Protein AF-A0A1E9BYC5-F1 (afdb_monomer_lite)

Structure (mmCIF, N/CA/C/O backbone):
data_AF-A0A1E9BYC5-F1
#
_entry.id   AF-A0A1E9BYC5-F1
#
loop_
_atom_site.group_PDB
_atom_site.id
_atom_site.type_symbol
_atom_site.label_atom_id
_atom_site.label_alt_id
_atom_site.label_comp_id
_atom_site.label_asym_id
_atom_site.label_entity_id
_atom_site.label_seq_id
_atom_site.pdbx_PDB_ins_code
_atom_site.Cartn_x
_atom_site.Cartn_y
_atom_site.Cartn_z
_atom_site.occupancy
_atom_site.B_iso_or_equiv
_atom_site.auth_seq_id
_atom_site.auth_comp_id
_atom_site.auth_asym_id
_atom_site.auth_atom_id
_atom_site.pdbx_PDB_model_num
ATOM 1 N N . MET A 1 1 ? 15.659 39.585 102.327 1.00 34.88 1 MET A N 1
ATOM 2 C CA . MET A 1 1 ? 14.329 39.398 101.717 1.00 34.88 1 MET A CA 1
ATOM 3 C C . MET A 1 1 ? 14.555 39.343 100.213 1.00 34.88 1 MET A C 1
ATOM 5 O O . MET A 1 1 ? 14.789 40.377 99.608 1.00 34.88 1 MET A O 1
ATOM 9 N N . VAL A 1 2 ? 14.697 38.136 99.661 1.00 30.38 2 VAL A N 1
ATOM 10 C CA . VAL A 1 2 ? 15.064 37.913 98.253 1.00 30.38 2 VAL A CA 1
ATOM 11 C C . VAL A 1 2 ? 13.814 37.442 97.523 1.00 30.38 2 VAL A C 1
ATOM 13 O O . VAL A 1 2 ? 13.147 36.510 97.964 1.00 30.38 2 VAL A O 1
ATOM 16 N N . ILE A 1 3 ? 13.483 38.172 96.465 1.00 32.22 3 ILE A N 1
ATOM 17 C CA . ILE A 1 3 ? 12.322 38.002 95.595 1.00 32.22 3 ILE A CA 1
ATOM 18 C C . ILE A 1 3 ? 12.562 36.776 94.706 1.00 32.22 3 ILE A C 1
ATOM 20 O O . ILE A 1 3 ? 13.565 36.722 94.000 1.00 32.22 3 ILE A O 1
ATOM 24 N N . ALA A 1 4 ? 11.647 35.805 94.742 1.00 33.34 4 ALA A N 1
ATOM 25 C CA . ALA A 1 4 ? 11.609 34.678 93.816 1.00 33.34 4 ALA A CA 1
ATOM 26 C C . ALA A 1 4 ? 10.557 34.956 92.733 1.00 33.34 4 ALA A C 1
ATOM 28 O O . ALA A 1 4 ? 9.357 34.980 93.004 1.00 33.34 4 ALA A O 1
ATOM 29 N N . THR A 1 5 ? 11.019 35.197 91.511 1.00 37.62 5 THR A N 1
ATOM 30 C CA . THR A 1 5 ? 10.214 35.288 90.291 1.00 37.62 5 THR A CA 1
ATOM 31 C C . THR A 1 5 ? 10.025 33.885 89.710 1.00 37.62 5 THR A C 1
ATOM 33 O O . THR A 1 5 ? 10.986 33.248 89.289 1.00 37.62 5 THR A O 1
ATOM 36 N N . LEU A 1 6 ? 8.780 33.399 89.702 1.00 32.94 6 LEU A N 1
ATOM 37 C CA . LEU A 1 6 ? 8.380 32.120 89.113 1.00 32.94 6 LEU A CA 1
ATOM 38 C C . LEU A 1 6 ? 7.919 32.362 87.666 1.00 32.94 6 LEU A C 1
ATOM 40 O O . LEU A 1 6 ? 6.875 32.966 87.434 1.00 32.94 6 LEU A O 1
ATOM 44 N N . THR A 1 7 ? 8.719 31.930 86.696 1.00 38.38 7 THR A N 1
ATOM 45 C CA . THR A 1 7 ? 8.402 31.953 85.263 1.00 38.38 7 THR A CA 1
ATOM 46 C C . THR A 1 7 ? 7.477 30.788 84.903 1.00 38.38 7 THR A C 1
ATOM 48 O O . THR A 1 7 ? 7.834 29.623 85.058 1.00 38.38 7 THR A O 1
ATOM 51 N N . THR A 1 8 ? 6.282 31.092 84.395 1.00 38.34 8 THR A N 1
ATOM 52 C CA . THR A 1 8 ? 5.368 30.117 83.788 1.00 38.34 8 THR A CA 1
ATOM 53 C C . THR A 1 8 ? 5.767 29.862 82.333 1.00 38.34 8 THR A C 1
ATOM 55 O O . THR A 1 8 ? 5.838 30.780 81.520 1.00 38.34 8 THR A O 1
ATOM 58 N N . THR A 1 9 ? 6.037 28.602 81.994 1.00 37.19 9 THR A N 1
ATOM 59 C CA . THR A 1 9 ? 6.221 28.132 80.615 1.00 37.19 9 THR A CA 1
ATOM 60 C C . THR A 1 9 ? 4.909 27.531 80.114 1.00 37.19 9 THR A C 1
ATOM 62 O O . THR A 1 9 ? 4.338 26.645 80.747 1.00 37.19 9 THR A O 1
ATOM 65 N N . PHE A 1 10 ? 4.410 28.028 78.980 1.00 34.50 10 PHE A N 1
ATOM 66 C CA . PHE A 1 10 ? 3.302 27.412 78.253 1.00 34.50 10 PHE A CA 1
ATOM 67 C C . PHE A 1 10 ? 3.833 26.200 77.477 1.00 34.50 10 PHE A C 1
ATOM 69 O O . PHE A 1 10 ? 4.664 26.353 76.583 1.00 34.50 10 PHE A O 1
ATOM 76 N N . TYR A 1 11 ? 3.356 25.000 77.814 1.00 39.41 11 TYR A N 1
ATOM 77 C CA . TYR A 1 11 ? 3.537 23.807 76.989 1.00 39.41 11 TYR A CA 1
ATOM 78 C C . TYR A 1 11 ? 2.565 23.873 75.806 1.00 39.41 11 TYR A C 1
ATOM 80 O O . TYR A 1 11 ? 1.349 23.824 75.984 1.00 39.41 11 TYR A O 1
ATOM 88 N N . SER A 1 12 ? 3.113 24.005 74.598 1.00 38.03 12 SER A N 1
ATOM 89 C CA . SER A 1 12 ? 2.374 23.849 73.346 1.00 38.03 12 SER A CA 1
ATOM 90 C C . SER A 1 12 ? 2.013 22.372 73.161 1.00 38.03 12 SER A C 1
ATOM 92 O O . SER A 1 12 ? 2.903 21.524 73.076 1.00 38.03 12 SER A O 1
ATOM 94 N N . CYS A 1 13 ? 0.718 22.050 73.123 1.00 41.94 13 CYS A N 1
ATOM 95 C CA . CYS A 1 13 ? 0.251 20.747 72.657 1.00 41.94 13 CYS A CA 1
ATOM 96 C C . CYS A 1 13 ? 0.434 20.689 71.135 1.00 41.94 13 CYS A C 1
ATOM 98 O O . CYS A 1 13 ? -0.236 21.428 70.414 1.00 41.94 13 CYS A O 1
ATOM 100 N N . LYS A 1 14 ? 1.306 19.797 70.641 1.00 38.91 14 LYS A N 1
ATOM 101 C CA . LYS A 1 14 ? 1.205 19.295 69.263 1.00 38.91 14 LYS A CA 1
ATOM 102 C C . LYS A 1 14 ? -0.174 18.654 69.138 1.00 38.91 14 LYS A C 1
ATOM 104 O O . LYS A 1 14 ? -0.459 17.677 69.825 1.00 38.91 14 LYS A O 1
ATOM 109 N N . THR A 1 15 ? -1.059 19.274 68.373 1.00 47.72 15 THR A N 1
ATOM 110 C CA . THR A 1 15 ? -2.400 18.743 68.145 1.00 47.72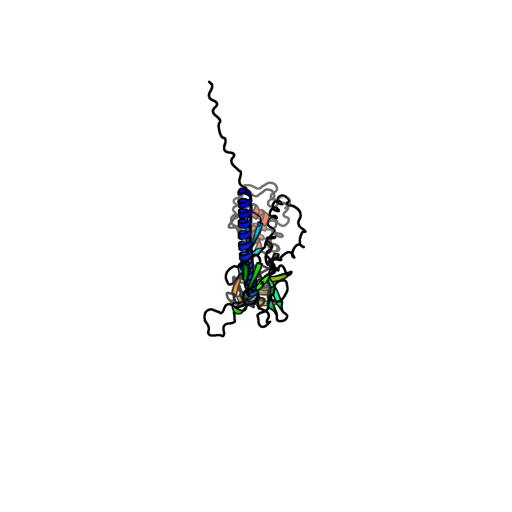 15 THR A CA 1
ATOM 111 C C . THR A 1 15 ? -2.326 17.689 67.044 1.00 47.72 15 THR A C 1
ATOM 113 O O . THR A 1 15 ? -1.533 17.814 66.118 1.00 47.72 15 THR A O 1
ATOM 116 N N . ASN A 1 16 ? -3.148 16.647 67.175 1.00 51.25 16 ASN A N 1
ATOM 117 C CA . ASN A 1 16 ? -3.348 15.514 66.255 1.00 51.25 16 ASN A CA 1
ATOM 118 C C . ASN A 1 16 ? -3.914 15.930 64.871 1.00 51.25 16 ASN A C 1
ATOM 120 O O . ASN A 1 16 ? -4.691 15.204 64.258 1.00 51.25 16 ASN A O 1
ATOM 124 N N . THR A 1 17 ? -3.628 17.148 64.413 1.00 54.97 17 THR A N 1
ATOM 125 C CA . THR A 1 17 ? -4.174 17.718 63.180 1.00 54.97 17 THR A CA 1
ATOM 126 C C . THR A 1 17 ? -3.340 17.377 61.958 1.00 54.97 17 THR A C 1
ATOM 128 O O . THR A 1 17 ? -3.907 17.309 60.876 1.00 54.97 17 THR A O 1
ATOM 131 N N . ASP A 1 18 ? -2.039 17.134 62.115 1.00 58.50 18 ASP A N 1
ATOM 132 C CA . ASP A 1 18 ? -1.138 16.866 60.986 1.00 58.50 18 ASP A CA 1
ATOM 133 C C . ASP A 1 18 ? -1.512 15.537 60.294 1.00 58.50 18 ASP A C 1
ATOM 135 O O . ASP A 1 18 ? -1.737 15.520 59.088 1.00 58.50 18 ASP A O 1
ATOM 139 N N . ASP A 1 19 ? -1.781 14.476 61.066 1.00 62.56 19 ASP A N 1
ATOM 140 C CA . ASP A 1 19 ? -2.234 13.169 60.550 1.00 62.56 19 ASP A CA 1
ATOM 141 C C . ASP A 1 19 ? -3.604 13.234 59.837 1.00 62.56 19 ASP A C 1
ATOM 143 O O . ASP A 1 19 ? -3.895 12.464 58.912 1.00 62.56 19 ASP A O 1
ATOM 147 N N . LEU A 1 20 ? -4.474 14.162 60.264 1.00 61.34 20 LEU A N 1
ATOM 148 C CA . LEU A 1 20 ? -5.765 14.411 59.615 1.00 61.34 20 LEU A CA 1
ATOM 149 C C . LEU A 1 20 ? -5.574 15.124 58.275 1.00 61.34 20 LEU A C 1
ATOM 151 O O . LEU A 1 20 ? -6.241 14.765 57.306 1.00 61.34 20 LEU A O 1
ATOM 155 N N . TRP A 1 21 ? -4.663 16.097 58.205 1.00 67.44 21 TRP A N 1
ATOM 156 C CA . TRP A 1 21 ? -4.319 16.776 56.956 1.00 67.44 21 TRP A CA 1
ATOM 157 C C . TRP A 1 21 ? -3.651 15.826 55.958 1.00 67.44 21 TRP A C 1
ATOM 159 O O . TRP A 1 21 ? -4.030 15.839 54.788 1.00 67.44 21 TRP A O 1
ATOM 169 N N . ASP A 1 22 ? -2.763 14.937 56.407 1.00 63.62 22 ASP A N 1
ATOM 170 C CA . ASP A 1 22 ? -2.136 13.919 55.551 1.00 63.62 22 ASP A CA 1
ATOM 171 C C . ASP A 1 22 ? -3.167 12.929 54.988 1.00 63.62 22 ASP A C 1
ATOM 173 O O . ASP A 1 22 ? -3.176 12.637 53.789 1.00 63.62 22 ASP A O 1
ATOM 177 N N . SER A 1 23 ? -4.110 12.474 55.819 1.00 64.00 23 SER A N 1
ATOM 178 C CA . SER A 1 23 ? -5.217 11.610 55.380 1.00 64.00 23 SER A CA 1
ATOM 179 C C . SER A 1 23 ? -6.147 12.315 54.384 1.00 64.00 23 SER A C 1
ATOM 181 O O . SER A 1 23 ? -6.620 11.698 53.427 1.00 64.00 23 SER A O 1
ATOM 183 N N . ILE A 1 24 ? -6.401 13.612 54.588 1.00 64.44 24 ILE A N 1
ATOM 184 C CA . ILE A 1 24 ? -7.192 14.449 53.675 1.00 64.44 24 ILE A CA 1
ATOM 185 C C . ILE A 1 24 ? -6.465 14.617 52.335 1.00 64.44 24 ILE A C 1
ATOM 187 O O . ILE A 1 24 ? -7.090 14.441 51.290 1.00 64.44 24 ILE A O 1
ATOM 191 N N . HIS A 1 25 ? -5.158 14.887 52.341 1.00 61.72 25 HIS A N 1
ATOM 192 C CA . HIS A 1 25 ? -4.359 15.019 51.120 1.00 61.72 25 HIS A CA 1
ATOM 193 C C . HIS A 1 25 ? -4.268 13.704 50.333 1.00 61.72 25 HIS A C 1
ATOM 195 O O . HIS A 1 25 ? -4.381 13.707 49.106 1.00 61.72 25 HIS A O 1
ATOM 201 N N . GLN A 1 26 ? -4.135 12.565 51.015 1.00 65.31 26 GLN A N 1
ATOM 202 C CA . GLN A 1 26 ? -4.195 11.252 50.365 1.00 65.31 26 GLN A CA 1
ATOM 203 C C . GLN A 1 26 ? -5.578 10.964 49.762 1.00 65.31 26 GLN A C 1
ATOM 205 O O . GLN A 1 26 ? -5.671 10.362 48.689 1.00 65.31 26 GLN A O 1
ATOM 210 N N . LEU A 1 27 ? -6.658 11.385 50.427 1.00 67.62 27 LEU A N 1
ATOM 211 C CA . LEU A 1 27 ? -8.016 11.216 49.911 1.00 67.62 27 LEU A CA 1
ATOM 212 C C . LEU A 1 27 ? -8.258 12.081 48.665 1.00 67.62 27 LEU A C 1
ATOM 214 O O . LEU A 1 27 ? -8.803 11.573 47.688 1.00 67.62 27 LEU A O 1
ATOM 218 N N . ASP A 1 28 ? -7.787 13.329 48.668 1.00 69.06 28 ASP A N 1
ATOM 219 C CA . ASP A 1 28 ? -7.859 14.258 47.529 1.00 69.06 28 ASP A CA 1
ATOM 220 C C . ASP A 1 28 ? -7.131 13.708 46.286 1.00 69.06 28 ASP A C 1
ATOM 222 O O . ASP A 1 28 ? -7.687 13.657 45.182 1.00 69.06 28 ASP A O 1
ATOM 226 N N . GLY A 1 29 ? -5.926 13.156 46.478 1.00 67.81 29 GLY A N 1
ATOM 227 C CA . GLY A 1 29 ? -5.174 12.494 45.406 1.00 67.81 29 GLY A CA 1
ATOM 228 C C . GLY A 1 29 ? -5.875 11.249 44.842 1.00 67.81 29 GLY A C 1
ATOM 229 O O . GLY A 1 29 ? -5.879 11.019 43.626 1.00 67.81 29 GLY A O 1
ATOM 230 N N . ARG A 1 30 ? -6.523 10.450 45.702 1.00 72.12 30 ARG A N 1
ATOM 231 C CA . ARG A 1 30 ? -7.300 9.270 45.277 1.00 72.12 30 ARG A CA 1
ATOM 232 C C . ARG A 1 30 ? -8.566 9.653 44.515 1.00 72.12 30 ARG A C 1
ATOM 234 O O . ARG A 1 30 ? -8.868 9.000 43.520 1.00 72.12 30 ARG A O 1
ATOM 241 N N . VAL A 1 31 ? -9.284 10.687 44.956 1.00 74.44 31 VAL A N 1
ATOM 242 C CA . VAL A 1 31 ? -10.479 11.196 44.261 1.00 74.44 31 VAL A CA 1
ATOM 243 C C . VAL A 1 31 ? -10.103 11.678 42.863 1.00 74.44 31 VAL A C 1
ATOM 245 O O . VAL A 1 31 ? -10.678 11.197 41.891 1.00 74.44 31 VAL A O 1
ATOM 248 N N . THR A 1 32 ? -9.057 12.500 42.748 1.00 77.44 32 THR A N 1
ATOM 249 C CA . THR A 1 32 ? -8.561 12.999 41.452 1.00 77.44 32 THR A CA 1
ATOM 250 C C . THR A 1 32 ? -8.207 11.856 40.492 1.00 77.44 32 THR A C 1
ATOM 252 O O . THR A 1 32 ? -8.578 11.869 39.319 1.00 77.44 32 THR A O 1
ATOM 255 N N . SER A 1 33 ? -7.528 10.819 40.993 1.00 77.38 33 SER A N 1
ATOM 256 C CA . SER A 1 33 ? -7.141 9.654 40.183 1.00 77.38 33 SER A CA 1
ATOM 257 C C . SER A 1 33 ? -8.349 8.849 39.690 1.00 77.38 33 SER A C 1
ATOM 259 O O . SER A 1 33 ? -8.351 8.345 38.567 1.00 77.38 33 SER A O 1
ATOM 261 N N . LEU A 1 34 ? -9.384 8.721 40.523 1.00 78.69 34 LEU A N 1
ATOM 262 C CA . LEU A 1 34 ? -10.617 8.013 40.180 1.00 78.69 34 LEU A CA 1
ATOM 263 C C . LEU A 1 34 ? -11.472 8.791 39.174 1.00 78.69 34 LEU A C 1
ATOM 265 O O . LEU A 1 34 ? -12.040 8.184 38.265 1.00 78.69 34 LEU A O 1
ATOM 269 N N . GLU A 1 35 ? -11.538 10.116 39.303 1.00 82.00 35 GLU A N 1
ATOM 270 C CA . GLU A 1 35 ? -12.201 10.986 38.327 1.00 82.00 35 GLU A CA 1
ATOM 271 C C . GLU A 1 35 ? -11.532 10.886 36.951 1.00 82.00 35 GLU A C 1
ATOM 273 O O . GLU A 1 35 ? -12.215 10.694 35.940 1.00 82.00 35 GLU A O 1
ATOM 278 N N . GLU A 1 36 ? -10.198 10.928 36.910 1.00 82.50 36 GLU A N 1
ATOM 279 C CA . GLU A 1 36 ? -9.439 10.789 35.666 1.00 82.50 36 GLU A CA 1
ATOM 280 C C . GLU A 1 36 ? -9.586 9.381 35.066 1.00 82.50 36 GLU A C 1
ATOM 282 O O . GLU A 1 36 ? -9.825 9.254 33.865 1.00 82.50 36 GLU A O 1
ATOM 287 N N . LEU A 1 37 ? -9.564 8.320 35.884 1.00 82.81 37 LEU A N 1
ATOM 288 C CA . LEU A 1 37 ? -9.845 6.955 35.424 1.00 82.81 37 LEU A CA 1
ATOM 289 C C . LEU A 1 37 ? -11.246 6.848 34.809 1.00 82.81 37 LEU A C 1
ATOM 291 O O . LEU A 1 37 ? -11.397 6.325 33.705 1.00 82.81 37 LEU A O 1
ATOM 295 N N . CYS A 1 38 ? -12.274 7.363 35.489 1.00 85.56 38 CYS A N 1
ATOM 296 C CA . CYS A 1 38 ? -13.648 7.339 34.988 1.00 85.56 38 CYS A CA 1
ATOM 297 C C . CYS A 1 38 ? -13.775 8.101 33.659 1.00 85.56 38 CYS A C 1
ATOM 299 O O . CYS A 1 38 ? -14.438 7.638 32.725 1.00 85.56 38 CYS A O 1
ATOM 301 N N . LYS A 1 39 ? -13.103 9.250 33.541 1.00 86.06 39 LYS A N 1
ATOM 302 C CA . LYS A 1 39 ? -13.050 10.044 32.309 1.00 86.06 39 LYS A CA 1
ATOM 303 C C . LYS A 1 39 ? -12.348 9.294 31.176 1.00 86.06 39 LYS A C 1
ATOM 305 O O . LYS A 1 39 ? -12.875 9.255 30.064 1.00 86.06 39 LYS A O 1
ATOM 310 N N . GLN A 1 40 ? -11.209 8.659 31.450 1.00 85.81 40 GLN A N 1
ATOM 311 C CA . GLN A 1 40 ? -10.483 7.843 30.473 1.00 85.81 40 GLN A CA 1
ATOM 312 C C . GLN A 1 40 ? -11.290 6.623 30.035 1.00 85.81 40 GLN A C 1
ATOM 314 O O . GLN A 1 40 ? -11.320 6.308 28.846 1.00 85.81 40 GLN A O 1
ATOM 319 N N . MET A 1 41 ? -11.989 5.960 30.960 1.00 87.06 41 MET A N 1
ATOM 320 C CA . MET A 1 41 ? -12.894 4.862 30.631 1.00 87.06 41 MET A CA 1
ATOM 321 C C . MET A 1 41 ? -14.009 5.332 29.699 1.00 87.06 41 MET A C 1
ATOM 323 O O . MET A 1 41 ? -14.173 4.744 28.637 1.00 87.06 41 MET A O 1
ATOM 327 N N . ASN A 1 42 ? -14.709 6.422 30.021 1.00 89.38 42 ASN A N 1
ATOM 328 C CA . ASN A 1 42 ? -15.754 6.972 29.150 1.00 89.38 42 ASN A CA 1
ATOM 329 C C . ASN A 1 42 ? -15.214 7.396 27.774 1.00 89.38 42 ASN A C 1
ATOM 331 O O . ASN A 1 42 ? -15.841 7.114 26.750 1.00 89.38 42 ASN A O 1
ATOM 335 N N . GLY A 1 43 ? -14.025 8.006 27.727 1.00 89.25 43 GLY A N 1
ATOM 336 C CA . GLY A 1 43 ? -13.333 8.304 26.472 1.00 89.25 43 GLY A CA 1
ATOM 337 C C . GLY A 1 43 ? -13.046 7.041 25.656 1.00 89.25 43 GLY A C 1
ATOM 338 O O . GLY A 1 43 ? -13.341 6.990 24.465 1.00 89.25 43 GLY A O 1
ATOM 339 N N . ASN A 1 44 ? -12.558 5.985 26.306 1.00 91.00 44 ASN A N 1
ATOM 340 C CA . ASN A 1 44 ? -12.304 4.693 25.677 1.00 91.00 44 ASN A CA 1
ATOM 341 C C . ASN A 1 44 ? -13.582 3.989 25.202 1.00 91.00 44 ASN A C 1
ATOM 343 O O . ASN A 1 44 ? -13.540 3.368 24.144 1.00 91.00 44 ASN A O 1
ATOM 347 N N . ILE A 1 45 ? -14.706 4.092 25.926 1.00 91.19 45 ILE A N 1
ATOM 348 C CA . ILE A 1 45 ? -16.005 3.557 25.476 1.00 91.19 45 ILE A CA 1
ATOM 349 C C . ILE A 1 45 ? -16.424 4.263 24.180 1.00 91.19 45 ILE A C 1
ATOM 351 O O . ILE A 1 45 ? -16.763 3.599 23.201 1.00 91.19 45 ILE A O 1
ATOM 355 N N . SER A 1 46 ? -16.322 5.595 24.129 1.00 90.81 46 SER A N 1
ATOM 356 C CA . SER A 1 46 ? -16.612 6.363 22.910 1.00 90.81 46 SER A CA 1
ATOM 357 C C . SER A 1 46 ? -15.680 5.982 21.753 1.00 90.81 46 SER A C 1
ATOM 359 O O . SER A 1 46 ? -16.134 5.730 20.636 1.00 90.81 46 SER A O 1
ATOM 361 N N . SER A 1 47 ? -14.378 5.858 22.013 1.00 93.50 47 SER A N 1
ATOM 362 C CA . SER A 1 47 ? -13.403 5.416 21.012 1.00 93.50 47 SER A CA 1
ATOM 363 C C . SER A 1 47 ? -13.667 3.992 20.520 1.00 93.50 47 SER A C 1
ATOM 365 O O . SER A 1 47 ? -13.552 3.734 19.324 1.00 93.50 47 SER A O 1
ATOM 367 N N . LEU A 1 48 ? -14.074 3.075 21.400 1.00 93.50 48 LEU A N 1
ATOM 368 C CA . LEU A 1 48 ? -14.452 1.710 21.033 1.00 93.50 48 LEU A CA 1
ATOM 369 C C . LEU A 1 48 ? -15.678 1.690 20.113 1.00 93.50 48 LEU A C 1
ATOM 371 O O . LEU A 1 48 ? -15.677 0.974 19.114 1.00 93.50 48 LEU A O 1
ATOM 375 N N . GLN A 1 49 ? -16.684 2.518 20.396 1.00 91.12 49 GLN A N 1
ATOM 376 C CA . GLN A 1 49 ? -17.837 2.674 19.511 1.00 91.12 49 GLN A CA 1
ATOM 377 C C . GLN A 1 49 ? -17.416 3.166 18.120 1.00 91.12 49 GLN A C 1
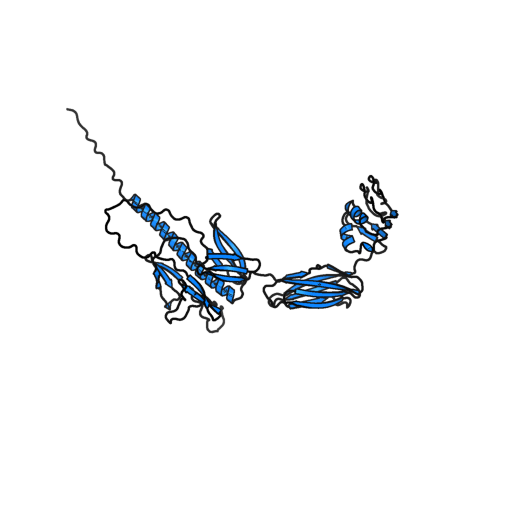ATOM 379 O O . GLN A 1 49 ? -17.829 2.606 17.107 1.00 91.12 49 GLN A O 1
ATOM 384 N N . LYS A 1 50 ? -16.530 4.167 18.060 1.00 92.50 50 LYS A N 1
ATOM 385 C CA . LYS A 1 50 ? -16.002 4.686 16.791 1.00 92.50 50 LYS A CA 1
ATOM 386 C C . LYS A 1 50 ? -15.170 3.653 16.024 1.00 92.50 50 LYS A C 1
ATOM 388 O O . LYS A 1 50 ? -15.243 3.624 14.800 1.00 92.50 50 LYS A O 1
ATOM 393 N N . LEU A 1 51 ? -14.427 2.777 16.707 1.00 93.94 51 LEU A N 1
ATOM 394 C CA . LEU A 1 51 ? -13.737 1.644 16.068 1.00 93.94 51 LEU A CA 1
ATOM 395 C C . LEU A 1 51 ? -14.731 0.655 15.445 1.00 93.94 51 LEU A C 1
ATOM 397 O O . LEU A 1 51 ? -14.531 0.210 14.317 1.00 93.94 51 LEU A O 1
ATOM 401 N N . VAL A 1 52 ? -15.815 0.339 16.156 1.00 92.81 52 VAL A N 1
ATOM 402 C CA . VAL A 1 52 ? -16.896 -0.518 15.645 1.00 92.81 52 VAL A CA 1
ATOM 403 C C . VAL A 1 52 ? -17.598 0.126 14.444 1.00 92.81 52 VAL A C 1
ATOM 405 O O . VAL A 1 52 ? -17.890 -0.565 13.469 1.00 92.81 52 VAL A O 1
ATOM 408 N N . GLN A 1 53 ? -17.802 1.445 14.460 1.00 89.38 53 GLN A N 1
ATOM 409 C CA . GLN A 1 53 ? -18.356 2.176 13.318 1.00 89.38 53 GLN A CA 1
ATOM 410 C C . GLN A 1 53 ? -17.404 2.167 12.115 1.00 89.38 53 GLN A C 1
ATOM 412 O O . GLN A 1 53 ? -17.818 1.892 10.990 1.00 89.38 53 GLN A O 1
ATOM 417 N N . ALA A 1 54 ? -16.107 2.384 12.348 1.00 91.44 54 ALA A N 1
ATOM 418 C CA . ALA A 1 54 ? -15.096 2.319 11.299 1.00 91.44 54 ALA A CA 1
ATOM 419 C C . ALA A 1 54 ? -15.040 0.936 10.626 1.00 91.44 54 ALA A C 1
ATOM 421 O O . ALA A 1 54 ? -14.869 0.865 9.409 1.00 91.44 54 ALA A O 1
ATOM 422 N N . LEU A 1 55 ? -15.246 -0.152 11.382 1.00 90.19 55 LEU A N 1
ATOM 423 C CA . LEU A 1 55 ? -15.382 -1.499 10.818 1.00 90.19 55 LEU A CA 1
ATOM 424 C C . LEU A 1 55 ? -16.579 -1.616 9.865 1.00 90.19 55 LEU A C 1
ATOM 426 O O . LEU A 1 55 ? -16.422 -2.119 8.755 1.00 90.19 55 LEU A O 1
ATOM 430 N N . GLN A 1 56 ? -17.760 -1.146 10.274 1.00 86.88 56 GLN A N 1
ATOM 431 C CA . GLN A 1 56 ? -18.969 -1.209 9.439 1.00 86.88 56 GLN A CA 1
ATOM 432 C C . GLN A 1 56 ? -18.838 -0.392 8.156 1.00 86.88 56 GLN A C 1
ATOM 434 O O . GLN A 1 56 ? -19.248 -0.838 7.083 1.00 86.88 56 GLN A O 1
ATOM 439 N N . ASP A 1 57 ? -18.247 0.796 8.262 1.00 87.19 57 ASP A N 1
ATOM 440 C CA . ASP A 1 57 ? -18.114 1.721 7.139 1.00 87.19 57 ASP A CA 1
ATOM 441 C C . ASP A 1 57 ? -16.920 1.391 6.230 1.00 87.19 57 ASP A C 1
ATOM 443 O O . ASP A 1 57 ? -16.687 2.098 5.248 1.00 87.19 57 ASP A O 1
ATOM 447 N N . ASN A 1 58 ? -16.166 0.323 6.532 1.00 86.81 58 ASN A N 1
ATOM 448 C CA . ASN A 1 58 ? -14.891 -0.008 5.886 1.00 86.81 58 ASN A CA 1
ATOM 449 C C . ASN A 1 58 ? -13.935 1.201 5.857 1.00 86.81 58 ASN A C 1
ATOM 451 O O . ASN A 1 58 ? -13.298 1.499 4.847 1.00 86.81 58 ASN A O 1
ATOM 455 N N . ASN A 1 59 ? -13.877 1.943 6.963 1.00 90.62 59 ASN A N 1
ATOM 456 C CA . ASN A 1 59 ? -13.076 3.149 7.097 1.00 90.62 59 ASN A CA 1
ATOM 457 C C . ASN A 1 59 ? -11.672 2.800 7.605 1.00 90.62 59 ASN A C 1
ATOM 459 O O . ASN A 1 59 ? -11.477 2.459 8.773 1.00 90.62 59 ASN A O 1
ATOM 463 N N . SER A 1 60 ? -10.686 2.900 6.721 1.00 93.50 60 SER A N 1
ATOM 464 C CA . SER A 1 60 ? -9.319 2.483 7.020 1.00 93.50 60 SER A CA 1
ATOM 465 C C . SER A 1 60 ? -8.571 3.439 7.944 1.00 93.50 60 SER A C 1
ATOM 467 O O . SER A 1 60 ? -8.827 4.645 7.984 1.00 93.50 60 SER A O 1
ATOM 469 N N . ILE A 1 61 ? -7.565 2.906 8.636 1.00 95.56 61 ILE A N 1
ATOM 470 C CA . ILE A 1 61 ? -6.653 3.680 9.484 1.00 95.56 61 ILE A CA 1
ATOM 471 C C . ILE A 1 61 ? -5.521 4.260 8.639 1.00 95.56 61 ILE A C 1
ATOM 473 O O . ILE A 1 61 ? -4.757 3.532 8.009 1.00 95.56 61 ILE A O 1
ATOM 477 N N . THR A 1 62 ? -5.355 5.577 8.670 1.00 94.94 62 THR A N 1
ATOM 478 C CA . THR A 1 62 ? -4.274 6.287 7.971 1.00 94.94 62 THR A CA 1
ATOM 479 C C . THR A 1 62 ? -3.033 6.461 8.840 1.00 94.94 62 THR A C 1
ATOM 481 O O . THR A 1 62 ? -1.920 6.525 8.312 1.00 94.94 62 THR A O 1
ATOM 484 N N . LYS A 1 63 ? -3.193 6.540 10.169 1.00 94.81 63 LYS A N 1
ATOM 485 C CA . LYS A 1 63 ? -2.081 6.782 11.097 1.00 94.81 63 LYS A CA 1
ATOM 486 C C . LYS A 1 63 ? -2.382 6.296 12.514 1.00 94.81 63 LYS A C 1
ATOM 488 O O . LYS A 1 63 ? -3.497 6.441 13.003 1.00 94.81 63 LYS A O 1
ATOM 493 N N . ILE A 1 64 ? -1.342 5.815 13.193 1.00 94.00 64 ILE A N 1
ATOM 494 C CA . ILE A 1 64 ? -1.324 5.555 14.637 1.00 94.00 64 ILE A CA 1
ATOM 495 C C . ILE A 1 64 ? -0.183 6.365 15.235 1.00 94.00 64 ILE A C 1
ATOM 497 O O . ILE A 1 64 ? 0.966 6.227 14.810 1.00 94.00 64 ILE A O 1
ATOM 501 N N . THR A 1 65 ? -0.491 7.211 16.212 1.00 93.81 65 THR A N 1
ATOM 502 C CA . THR A 1 65 ? 0.511 8.026 16.909 1.00 93.81 65 THR A CA 1
ATOM 503 C C . THR A 1 65 ? 0.506 7.667 18.394 1.00 93.81 65 THR A C 1
ATOM 505 O O . THR A 1 65 ? -0.516 7.889 19.037 1.00 93.81 65 THR A O 1
ATOM 508 N N . PRO A 1 66 ? 1.602 7.120 18.955 1.00 90.88 66 PRO A N 1
ATOM 509 C CA . PRO A 1 66 ? 1.695 6.859 20.389 1.00 90.88 66 PRO A CA 1
ATOM 510 C C . PRO A 1 66 ? 1.587 8.151 21.203 1.00 90.88 66 PRO A C 1
ATOM 512 O O . PRO A 1 66 ? 2.244 9.144 20.883 1.00 90.88 66 PRO A O 1
ATOM 515 N N . ILE A 1 67 ? 0.802 8.115 22.274 1.00 88.62 67 ILE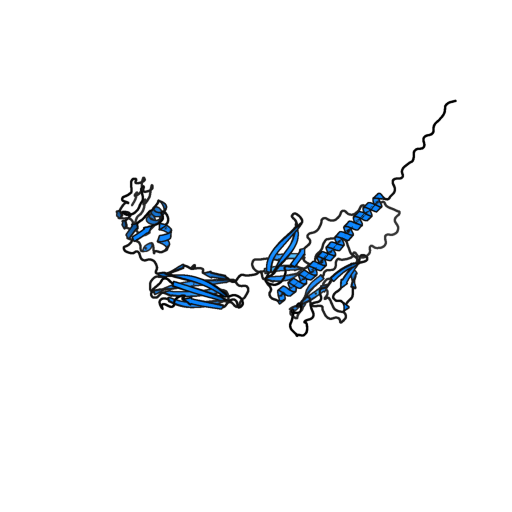 A N 1
ATOM 516 C CA . ILE A 1 67 ? 0.714 9.161 23.294 1.00 88.62 67 ILE A CA 1
ATOM 517 C C . ILE A 1 67 ? 1.637 8.747 24.433 1.00 88.62 67 ILE A C 1
ATOM 519 O O . ILE A 1 67 ? 1.542 7.625 24.931 1.00 88.62 67 ILE A O 1
ATOM 523 N N . LYS A 1 68 ? 2.552 9.634 24.824 1.00 86.25 68 LYS A N 1
ATOM 524 C CA . LYS A 1 68 ? 3.576 9.339 25.827 1.00 86.25 68 LYS A CA 1
ATOM 525 C C . LYS A 1 68 ? 3.452 10.239 27.044 1.00 86.25 68 LYS A C 1
ATOM 527 O O . LYS A 1 68 ? 3.234 11.439 26.899 1.00 86.25 68 LYS A O 1
ATOM 532 N N . GLU A 1 69 ? 3.687 9.655 28.209 1.00 80.50 69 GLU A N 1
ATOM 533 C CA . GLU A 1 69 ? 3.943 10.351 29.465 1.00 80.50 69 GLU A CA 1
ATOM 534 C C . GLU A 1 69 ? 5.351 9.954 29.928 1.00 80.50 69 GLU A C 1
ATOM 536 O O . GLU A 1 69 ? 5.607 8.812 30.314 1.00 80.50 69 GLU A O 1
ATOM 541 N N . GLY A 1 70 ? 6.317 10.862 29.763 1.00 83.81 70 GLY A N 1
ATOM 542 C CA . GLY A 1 70 ? 7.738 10.514 29.858 1.00 83.81 70 GLY A CA 1
ATOM 543 C C . GLY A 1 70 ? 8.153 9.512 28.770 1.00 83.81 70 GLY A C 1
ATOM 544 O O . GLY A 1 70 ? 7.939 9.748 27.579 1.00 83.81 70 GLY A O 1
ATOM 545 N N . GLU A 1 71 ? 8.754 8.389 29.170 1.00 80.75 71 GLU A N 1
ATOM 546 C CA . GLU A 1 71 ? 9.161 7.310 28.251 1.00 80.75 71 GLU A CA 1
ATOM 547 C C . GLU A 1 71 ? 8.050 6.280 27.989 1.00 80.75 71 GLU A C 1
ATOM 549 O O . GLU A 1 71 ? 8.141 5.494 27.043 1.00 80.75 71 GLU A O 1
ATOM 554 N N . LYS A 1 72 ? 6.980 6.308 28.789 1.00 79.88 72 LYS A N 1
ATOM 555 C CA . LYS A 1 72 ? 5.902 5.323 28.774 1.00 79.88 72 LYS A CA 1
ATOM 556 C C . LYS A 1 72 ? 4.827 5.697 27.761 1.00 79.88 72 LYS A C 1
ATOM 558 O O . LYS A 1 72 ? 4.377 6.840 27.717 1.00 79.88 72 LYS A O 1
ATOM 563 N N . VAL A 1 73 ? 4.395 4.729 26.955 1.00 83.00 73 VAL A N 1
ATOM 564 C CA . VAL A 1 73 ? 3.234 4.899 26.071 1.00 83.00 73 VAL A CA 1
ATOM 565 C C . VAL A 1 73 ? 1.971 4.651 26.890 1.00 83.00 73 VAL A C 1
ATOM 567 O O . VAL A 1 73 ? 1.790 3.564 27.428 1.00 83.00 73 VAL A O 1
ATOM 570 N N . ILE A 1 74 ? 1.119 5.668 26.989 1.00 82.06 74 ILE A N 1
ATOM 571 C CA . ILE A 1 74 ? -0.131 5.640 27.767 1.00 82.06 74 ILE A CA 1
ATOM 572 C C . ILE A 1 74 ? -1.377 5.517 26.878 1.00 82.06 74 ILE A C 1
ATOM 574 O O . ILE A 1 74 ? -2.506 5.453 27.362 1.00 82.06 74 ILE A O 1
ATOM 578 N N . GLY A 1 75 ? -1.195 5.538 25.559 1.00 87.38 75 GLY A N 1
ATOM 579 C CA . GLY A 1 75 ? -2.295 5.543 24.612 1.00 87.38 75 GLY A CA 1
ATOM 580 C C . GLY A 1 75 ? -1.853 5.715 23.167 1.00 87.38 75 GLY A C 1
ATOM 581 O O . GLY A 1 75 ? -0.665 5.817 22.856 1.00 87.38 75 GLY A O 1
ATOM 582 N N . TYR A 1 76 ? -2.838 5.824 22.283 1.00 91.25 76 TYR A N 1
ATOM 583 C CA . TYR A 1 76 ? -2.650 6.124 20.872 1.00 91.25 76 TYR A CA 1
ATOM 584 C C . TYR A 1 76 ? -3.718 7.088 20.368 1.00 91.25 76 TYR A C 1
ATOM 586 O O . TYR A 1 76 ? -4.892 6.986 20.721 1.00 91.25 76 TYR A O 1
ATOM 594 N N . THR A 1 77 ? -3.318 7.972 19.462 1.00 95.06 77 THR A N 1
ATOM 595 C CA . THR A 1 77 ? -4.236 8.666 18.562 1.00 95.06 77 THR A CA 1
ATOM 596 C C . THR A 1 77 ? -4.342 7.875 17.261 1.00 95.06 77 THR A C 1
ATOM 598 O O . THR A 1 77 ? -3.326 7.641 16.595 1.00 95.06 77 THR A O 1
ATOM 601 N N . ILE A 1 78 ? -5.560 7.477 16.898 1.00 96.44 78 ILE A N 1
ATOM 602 C CA . ILE A 1 78 ? -5.879 6.710 15.690 1.00 96.44 78 ILE A CA 1
ATOM 603 C C . ILE A 1 78 ? -6.574 7.641 14.698 1.00 96.44 78 ILE A C 1
ATOM 605 O O . ILE A 1 78 ? -7.615 8.215 15.010 1.00 96.44 78 ILE A O 1
ATOM 609 N N . SER A 1 79 ? -5.990 7.810 13.515 1.00 96.44 79 SER A N 1
ATOM 610 C CA . SER A 1 79 ? -6.562 8.611 12.429 1.00 96.44 79 SER A CA 1
ATOM 611 C C . SER A 1 79 ? -7.121 7.706 11.341 1.00 96.44 79 SER A C 1
ATOM 613 O O . SER A 1 79 ? -6.496 6.705 10.986 1.00 96.44 79 SER A O 1
ATOM 615 N N . PHE A 1 80 ? -8.263 8.091 10.780 1.00 94.06 80 PHE A N 1
ATOM 616 C CA . PHE A 1 80 ? -8.971 7.334 9.752 1.00 94.06 80 PHE A CA 1
ATOM 617 C C . PHE A 1 80 ? -8.917 8.037 8.391 1.00 94.06 80 PHE A C 1
ATOM 619 O O . PHE A 1 80 ? -8.368 9.135 8.270 1.00 94.06 80 PHE A O 1
ATOM 626 N N . THR A 1 81 ? -9.455 7.400 7.350 1.00 91.12 81 THR A N 1
ATOM 627 C CA . THR A 1 81 ? -9.660 8.051 6.043 1.00 91.12 81 THR A CA 1
ATOM 628 C C . THR A 1 81 ? -10.819 9.045 6.066 1.00 91.12 81 THR A C 1
ATOM 630 O O . THR A 1 81 ? -10.783 10.042 5.346 1.00 91.12 81 THR A O 1
ATOM 633 N N . LYS A 1 82 ? -11.834 8.786 6.900 1.00 89.00 82 LYS A N 1
ATOM 634 C CA . LYS A 1 82 ? -13.036 9.612 7.075 1.00 89.00 82 LYS A CA 1
ATOM 635 C C . LYS A 1 82 ? -13.290 9.852 8.567 1.00 89.00 82 LYS A C 1
ATOM 637 O O . LYS A 1 82 ? -13.097 8.944 9.370 1.00 89.00 82 LYS A O 1
ATOM 642 N N . GLY A 1 83 ? -13.775 11.038 8.922 1.00 87.75 83 GLY A N 1
ATOM 643 C CA . GLY A 1 83 ? -14.106 11.397 10.304 1.00 87.75 83 GLY A CA 1
ATOM 644 C C . GLY A 1 83 ? -12.903 11.793 11.166 1.00 87.75 83 GLY A C 1
ATOM 645 O O . GLY A 1 83 ? -11.747 11.727 10.746 1.00 87.75 83 GLY A O 1
ATOM 646 N N . GLU A 1 84 ? -13.207 12.238 12.382 1.00 88.75 84 GLU A N 1
ATOM 647 C CA . GLU A 1 84 ? -12.210 12.745 13.325 1.00 88.75 84 GLU A CA 1
ATOM 648 C C . GLU A 1 84 ? -11.363 11.621 13.945 1.00 88.75 84 GLU A C 1
ATOM 650 O O . GLU A 1 84 ? -11.881 10.527 14.208 1.00 88.75 84 GLU A O 1
ATOM 655 N N . PRO A 1 85 ? -10.075 11.877 14.246 1.00 93.69 85 PRO A N 1
ATOM 656 C CA . PRO A 1 85 ? -9.251 10.948 15.003 1.00 93.69 85 PRO A CA 1
ATOM 657 C C . PRO A 1 85 ? -9.851 10.617 16.372 1.00 93.69 85 PRO A C 1
ATOM 659 O O . PRO A 1 85 ? -10.544 11.426 16.993 1.00 93.69 85 PRO A O 1
ATOM 662 N N . ILE A 1 86 ? -9.517 9.434 16.878 1.00 93.38 86 ILE A N 1
ATOM 663 C CA . ILE A 1 86 ? -9.884 9.005 18.230 1.00 93.38 86 ILE A CA 1
ATOM 664 C C . ILE A 1 86 ? -8.650 8.836 19.095 1.00 93.38 86 ILE A C 1
ATOM 666 O O . ILE A 1 86 ? -7.559 8.551 18.598 1.00 93.38 86 ILE A O 1
ATOM 670 N N . THR A 1 87 ? -8.850 8.955 20.401 1.00 91.12 87 THR A N 1
ATOM 671 C CA . THR A 1 87 ? -7.823 8.667 21.395 1.00 91.12 87 THR A CA 1
ATOM 672 C C . THR A 1 87 ? -8.213 7.424 22.168 1.00 91.12 87 THR A C 1
ATOM 674 O O . THR A 1 87 ? -9.301 7.356 22.737 1.00 91.12 87 THR A O 1
ATOM 677 N N . ILE A 1 88 ? -7.313 6.452 22.201 1.00 90.19 88 ILE A N 1
ATOM 678 C CA . ILE A 1 88 ? -7.426 5.279 23.060 1.00 90.19 88 ILE A CA 1
ATOM 679 C C . ILE A 1 88 ? -6.336 5.349 24.117 1.00 90.19 88 ILE A C 1
ATOM 681 O O . ILE A 1 88 ? -5.164 5.533 23.796 1.00 90.19 88 ILE A O 1
ATOM 685 N N . TYR A 1 89 ? -6.716 5.203 25.375 1.00 85.50 89 TYR A N 1
ATOM 686 C CA . TYR A 1 89 ? -5.784 5.058 26.482 1.00 85.50 89 TYR A CA 1
ATOM 687 C C . TYR A 1 89 ? -5.651 3.577 26.812 1.00 85.50 89 TYR A C 1
ATOM 689 O O . TYR A 1 89 ? -6.663 2.881 26.953 1.00 85.50 89 TYR A O 1
ATOM 697 N N . HIS A 1 90 ? -4.414 3.099 26.921 1.00 72.62 90 HIS A N 1
ATOM 698 C CA . HIS A 1 90 ? -4.118 1.764 27.422 1.00 72.62 90 HIS A CA 1
ATOM 699 C C . HIS A 1 90 ? -3.132 1.902 28.583 1.00 72.62 90 HIS A C 1
ATOM 701 O O . HIS A 1 90 ? -2.031 2.431 28.437 1.00 72.62 90 HIS A O 1
ATOM 707 N N . GLY A 1 91 ? -3.557 1.489 29.771 1.00 54.84 91 GLY A N 1
ATOM 708 C CA . GLY A 1 91 ? -2.727 1.590 30.962 1.00 54.84 91 GLY A CA 1
ATOM 709 C C . GLY A 1 91 ? -1.686 0.477 30.989 1.00 54.84 91 GLY A C 1
ATOM 710 O O . GLY A 1 91 ? -2.030 -0.679 31.222 1.00 54.84 91 GLY A O 1
ATOM 711 N N . GLU A 1 92 ? -0.404 0.804 30.839 1.00 44.78 92 GLU A N 1
ATOM 712 C CA . GLU A 1 92 ? 0.571 0.097 31.669 1.00 44.78 92 GLU A CA 1
ATOM 713 C C . GLU A 1 92 ? 0.446 0.625 33.105 1.00 44.78 92 GLU A C 1
ATOM 715 O O . GLU A 1 92 ? 0.191 1.807 33.340 1.00 44.78 92 GLU A O 1
ATOM 720 N N . LYS A 1 93 ? 0.633 -0.272 34.069 1.00 44.03 93 LYS A N 1
ATOM 721 C CA . LYS A 1 93 ? 0.580 -0.076 35.522 1.00 44.03 93 LYS A CA 1
ATOM 722 C C . LYS A 1 93 ? 1.293 1.208 35.983 1.00 44.03 93 LYS A C 1
ATOM 724 O O . LYS A 1 93 ? 2.459 1.417 35.650 1.00 44.03 93 LYS A O 1
ATOM 729 N N . GLY A 1 94 ? 0.608 2.083 36.720 1.00 40.97 94 GLY A N 1
ATOM 730 C CA . GLY A 1 94 ? 1.284 3.041 37.604 1.00 40.97 94 GLY A CA 1
ATOM 731 C C . GLY A 1 94 ? 1.881 2.272 38.781 1.00 40.97 94 GLY A C 1
ATOM 732 O O . GLY A 1 94 ? 1.283 1.282 39.212 1.00 40.97 94 GLY A O 1
ATOM 733 N N . ASP A 1 95 ? 3.065 2.653 39.262 1.00 34.84 95 ASP A N 1
ATOM 734 C CA . ASP A 1 95 ? 3.644 2.013 40.444 1.00 34.84 95 ASP A CA 1
ATOM 735 C C . ASP A 1 95 ? 2.623 2.006 41.586 1.00 34.84 95 ASP A C 1
ATOM 737 O O . ASP A 1 95 ? 1.866 2.958 41.778 1.00 34.84 95 ASP A O 1
ATOM 741 N N . LYS A 1 96 ? 2.554 0.875 42.295 1.00 37.72 96 LYS A N 1
ATOM 742 C CA . LYS A 1 96 ? 1.610 0.666 43.393 1.00 37.72 96 LYS A CA 1
ATOM 743 C C . LYS A 1 96 ? 1.817 1.808 44.389 1.00 37.72 96 LYS A C 1
ATOM 745 O O . LYS A 1 96 ? 2.920 1.930 44.917 1.00 37.72 96 LYS A O 1
ATOM 750 N N . GLY A 1 97 ? 0.792 2.632 44.620 1.00 40.66 97 GLY A N 1
ATOM 751 C CA . GLY A 1 97 ? 0.845 3.637 45.679 1.00 40.66 97 GLY A CA 1
ATOM 752 C C . GLY A 1 97 ? 1.264 2.954 46.979 1.00 40.66 97 GLY A C 1
ATOM 753 O O . GLY A 1 97 ? 0.815 1.835 47.254 1.00 40.66 97 GLY A O 1
ATOM 754 N N . GLU A 1 98 ? 2.183 3.571 47.722 1.00 33.53 98 GLU A N 1
ATOM 755 C CA . GLU A 1 98 ? 2.650 3.018 48.990 1.00 33.53 98 GLU A CA 1
ATOM 756 C C . GLU A 1 98 ? 1.435 2.687 49.863 1.00 33.53 98 GLU A C 1
ATOM 758 O O . GLU A 1 98 ? 0.497 3.476 49.999 1.00 33.53 98 GLU A O 1
ATOM 763 N N . GLN A 1 99 ? 1.408 1.462 50.389 1.00 38.03 99 GLN A N 1
ATOM 764 C CA . GLN A 1 99 ? 0.385 1.039 51.331 1.00 38.03 99 GLN A CA 1
ATOM 765 C C . GLN A 1 99 ? 0.460 1.991 52.525 1.00 38.03 99 GLN A C 1
ATOM 767 O O . GLN A 1 99 ? 1.460 1.967 53.235 1.00 38.03 99 GLN A O 1
ATOM 772 N N . GLY A 1 100 ? -0.569 2.825 52.713 1.00 42.22 100 GLY A N 1
ATOM 773 C CA . GLY A 1 100 ? -0.610 3.792 53.808 1.00 42.22 100 GLY A CA 1
ATOM 774 C C . GLY A 1 100 ? -0.272 3.128 55.141 1.00 42.22 100 GLY A C 1
ATOM 775 O O . GLY A 1 100 ? -0.695 1.992 55.396 1.00 42.22 100 GLY A O 1
ATOM 776 N N . ASP A 1 101 ? 0.525 3.821 55.954 1.00 37.47 101 ASP A N 1
ATOM 777 C CA . ASP A 1 101 ? 0.991 3.308 57.234 1.00 37.47 101 ASP A CA 1
ATOM 778 C C . ASP A 1 101 ? -0.186 2.800 58.071 1.00 37.47 101 ASP A C 1
ATOM 780 O O . ASP A 1 101 ? -1.221 3.450 58.246 1.00 37.47 101 ASP A O 1
ATOM 784 N N . LYS A 1 102 ? -0.037 1.577 58.580 1.00 41.69 102 LYS A N 1
ATOM 785 C CA . LYS A 1 102 ? -1.001 0.966 59.487 1.00 41.69 102 LYS A CA 1
ATOM 786 C C . LYS A 1 102 ? -1.027 1.800 60.769 1.00 41.69 102 LYS A C 1
ATOM 788 O O . LYS A 1 102 ? -0.086 1.720 61.553 1.00 41.69 102 LYS A O 1
ATOM 793 N N . GLY A 1 103 ? -2.102 2.563 60.975 1.00 44.12 103 GLY A N 1
ATOM 794 C CA . GLY A 1 103 ? -2.321 3.331 62.202 1.00 44.12 103 GLY A CA 1
ATOM 795 C C . GLY A 1 103 ? -2.127 2.478 63.460 1.00 44.12 103 GLY A C 1
ATOM 796 O O . GLY A 1 103 ? -2.396 1.269 63.460 1.00 44.12 103 GLY A O 1
ATOM 797 N N . GLU A 1 104 ? -1.613 3.106 64.520 1.00 37.81 104 GLU A N 1
ATOM 798 C CA . GLU A 1 104 ? -1.292 2.437 65.778 1.00 37.81 104 GLU A CA 1
ATOM 799 C C . GLU A 1 104 ? -2.491 1.647 66.329 1.00 37.81 104 GLU A C 1
ATOM 801 O O . GLU A 1 104 ? -3.654 2.039 66.245 1.00 37.81 104 GLU A O 1
ATOM 806 N N . THR A 1 105 ? -2.183 0.463 66.854 1.00 39.22 105 THR A N 1
ATOM 807 C CA . THR A 1 105 ? -3.150 -0.559 67.258 1.00 39.22 105 THR A CA 1
ATOM 808 C C . THR A 1 105 ? -3.957 -0.101 68.475 1.00 39.22 105 THR A C 1
ATOM 810 O O . THR A 1 105 ? -3.447 -0.108 69.590 1.00 39.22 105 THR A O 1
ATOM 813 N N . GLY A 1 106 ? -5.231 0.240 68.270 1.00 46.12 106 GLY A N 1
ATOM 814 C CA . GLY A 1 106 ? -6.250 0.171 69.320 1.00 46.12 106 GLY A CA 1
ATOM 815 C C . GLY A 1 106 ? -6.684 -1.279 69.560 1.00 46.12 106 GLY A C 1
ATOM 816 O O . GLY A 1 106 ? -6.558 -2.120 68.665 1.00 46.12 106 GLY A O 1
ATOM 817 N N . ASP A 1 107 ? -7.165 -1.581 70.769 1.00 37.06 107 ASP A N 1
ATOM 818 C CA . ASP A 1 107 ? -7.556 -2.930 71.190 1.00 37.06 107 ASP A CA 1
ATOM 819 C C . ASP A 1 107 ? -8.435 -3.649 70.151 1.00 37.06 107 ASP A C 1
ATOM 821 O O . ASP A 1 107 ? -9.401 -3.109 69.608 1.00 37.06 107 ASP A O 1
ATOM 825 N N . LYS A 1 108 ? -8.062 -4.899 69.866 1.00 41.25 108 LYS A N 1
ATOM 826 C CA . LYS A 1 108 ? -8.623 -5.748 68.813 1.00 41.25 108 LYS A CA 1
ATOM 827 C C . LYS A 1 108 ? -10.084 -6.106 69.113 1.00 41.25 108 LYS A C 1
ATOM 829 O O . LYS A 1 108 ? -10.352 -7.091 69.793 1.00 41.25 108 LYS A O 1
ATOM 834 N N . GLY A 1 109 ? -11.021 -5.332 68.570 1.00 44.00 109 GLY A N 1
ATOM 835 C CA . GLY A 1 109 ? -12.380 -5.808 68.314 1.00 44.00 109 GLY A CA 1
ATOM 836 C C . GLY A 1 109 ? -12.358 -6.900 67.241 1.00 44.00 109 GLY A C 1
ATOM 837 O O . GLY A 1 109 ? -11.499 -6.875 66.352 1.00 44.00 109 GLY A O 1
ATOM 838 N N . ASP A 1 110 ? -13.267 -7.873 67.334 1.00 34.69 110 ASP A N 1
ATOM 839 C CA . ASP A 1 110 ? -13.392 -8.948 66.348 1.00 34.69 110 ASP A CA 1
ATOM 840 C C . ASP A 1 110 ? -13.443 -8.366 64.931 1.00 34.69 110 ASP A C 1
ATOM 842 O O . ASP A 1 110 ? -14.289 -7.535 64.596 1.00 34.69 110 ASP A O 1
ATOM 846 N N . THR A 1 111 ? -12.493 -8.778 64.094 1.00 38.94 111 THR A N 1
ATOM 847 C CA . THR A 1 111 ? -12.429 -8.360 62.696 1.00 38.94 111 THR A CA 1
ATOM 848 C C . THR A 1 111 ? -13.625 -8.983 61.987 1.00 38.94 111 THR A C 1
ATOM 850 O O . THR A 1 111 ? -13.645 -10.191 61.749 1.00 38.94 111 THR A O 1
ATOM 853 N N . GLY A 1 112 ? -14.648 -8.177 61.689 1.00 38.81 112 GLY A N 1
ATOM 854 C CA . GLY A 1 112 ? -15.709 -8.582 60.772 1.00 38.81 112 GLY A CA 1
ATOM 855 C C . GLY A 1 112 ? -15.083 -9.079 59.469 1.00 38.81 112 GLY A C 1
ATOM 856 O O . GLY A 1 112 ? -14.051 -8.557 59.050 1.00 38.81 112 GLY A O 1
ATOM 857 N N . ALA A 1 113 ? -15.665 -10.114 58.859 1.00 33.09 113 ALA A N 1
ATOM 858 C CA . ALA A 1 113 ? -15.183 -10.626 57.581 1.00 33.09 113 ALA A CA 1
ATOM 859 C C . ALA A 1 113 ? -14.972 -9.459 56.601 1.00 33.09 113 ALA A C 1
ATOM 861 O O . ALA A 1 113 ? -15.876 -8.636 56.436 1.00 33.09 113 ALA A O 1
ATOM 862 N N . ASN A 1 114 ? -13.790 -9.378 55.978 1.00 41.91 114 ASN A N 1
ATOM 863 C CA . ASN A 1 114 ? -13.553 -8.424 54.897 1.00 41.91 114 ASN A CA 1
ATOM 864 C C . ASN A 1 114 ? -14.694 -8.583 53.881 1.00 41.91 114 ASN A C 1
ATOM 866 O O . ASN A 1 114 ? -14.985 -9.701 53.445 1.00 41.91 114 ASN A O 1
ATOM 870 N N . GLY A 1 115 ? -15.379 -7.485 53.550 1.00 45.22 115 GLY A N 1
ATOM 871 C CA . GLY A 1 115 ? -16.344 -7.489 52.453 1.00 45.22 115 GLY A CA 1
ATOM 872 C C . GLY A 1 115 ? -15.660 -7.964 51.169 1.00 45.22 115 GLY A C 1
ATOM 873 O O . GLY A 1 115 ? -14.449 -7.805 51.036 1.00 45.22 115 GLY A O 1
ATOM 874 N N . LYS A 1 116 ? -16.414 -8.568 50.240 1.00 44.47 116 LYS A N 1
ATOM 875 C CA . LYS A 1 116 ? -15.884 -8.905 48.908 1.00 44.47 116 LYS A CA 1
ATOM 876 C C . LYS A 1 116 ? -15.184 -7.679 48.316 1.00 44.47 116 LYS A C 1
ATOM 878 O O . LYS A 1 116 ? -15.760 -6.590 48.338 1.00 44.47 116 LYS A O 1
ATOM 883 N N . ASP A 1 117 ? -13.977 -7.877 47.796 1.00 55.59 117 ASP A N 1
ATOM 884 C CA . ASP A 1 117 ? -13.249 -6.836 47.077 1.00 55.59 117 ASP A CA 1
ATOM 885 C C . ASP A 1 117 ? -14.114 -6.341 45.907 1.00 55.59 117 ASP A C 1
ATOM 887 O O . ASP A 1 117 ? -14.706 -7.140 45.177 1.00 55.59 117 ASP A O 1
ATOM 891 N N . GLY A 1 118 ? -14.243 -5.020 45.764 1.00 60.56 118 GLY A N 1
ATOM 892 C CA . GLY A 1 118 ? -14.929 -4.427 44.616 1.00 60.56 118 GLY A CA 1
ATOM 893 C C . GLY A 1 118 ? -14.139 -4.654 43.323 1.00 60.56 118 GLY A C 1
ATOM 894 O O . GLY A 1 118 ? -12.938 -4.910 43.361 1.00 60.56 118 GLY A O 1
ATOM 895 N N . SER A 1 119 ? -14.800 -4.591 42.168 1.00 74.69 119 SER A N 1
ATOM 896 C CA . SER A 1 119 ? -14.171 -4.831 40.861 1.00 74.69 119 SER A CA 1
ATOM 897 C C . SER A 1 119 ? -14.440 -3.677 39.897 1.00 74.69 119 SER A C 1
ATOM 899 O O . SER A 1 119 ? -15.541 -3.129 39.861 1.00 74.69 119 SER A O 1
ATOM 901 N N . THR A 1 120 ? -13.433 -3.305 39.102 1.00 79.38 120 THR A N 1
ATOM 902 C CA . THR A 1 120 ? -13.588 -2.324 38.018 1.00 79.38 120 THR A CA 1
ATOM 903 C C . THR A 1 120 ? -14.433 -2.936 36.895 1.00 79.38 120 THR A C 1
ATOM 905 O O . THR A 1 120 ? -14.119 -4.042 36.447 1.00 79.38 120 THR A O 1
ATOM 908 N N . PRO A 1 121 ? -15.495 -2.261 36.418 1.00 86.38 121 PRO A N 1
ATOM 909 C CA . PRO A 1 121 ? -16.360 -2.811 35.381 1.00 86.38 121 PRO A CA 1
ATOM 910 C C . PRO A 1 121 ? -15.634 -2.941 34.037 1.00 86.38 121 PRO A C 1
ATOM 912 O O . PRO A 1 121 ? -14.972 -2.011 33.576 1.00 86.38 121 PRO A O 1
ATOM 915 N N . ILE A 1 122 ? -15.814 -4.080 33.366 1.00 87.94 122 ILE A N 1
ATOM 916 C CA . ILE A 1 122 ? -15.257 -4.345 32.035 1.00 87.94 122 ILE A CA 1
ATOM 917 C C . ILE A 1 122 ? -16.344 -4.088 30.990 1.00 87.94 122 ILE A C 1
ATOM 919 O O . ILE A 1 122 ? -17.142 -4.975 30.679 1.00 87.94 122 ILE A O 1
ATOM 923 N N . ILE A 1 123 ? -16.366 -2.868 30.448 1.00 91.00 123 ILE A N 1
ATOM 924 C CA . ILE A 1 123 ? -17.152 -2.538 29.253 1.00 91.00 123 ILE A CA 1
ATOM 925 C C . ILE A 1 123 ? -16.362 -2.970 28.018 1.00 91.00 123 ILE A C 1
ATOM 927 O O . ILE A 1 123 ? -15.198 -2.613 27.867 1.00 91.00 123 ILE A O 1
ATOM 931 N N . ALA A 1 124 ? -16.987 -3.735 27.131 1.00 93.56 124 ALA A N 1
ATOM 932 C CA . ALA A 1 124 ? -16.382 -4.185 25.879 1.00 93.56 124 ALA A CA 1
ATOM 933 C C . ALA A 1 124 ? -17.461 -4.403 24.810 1.00 93.56 124 ALA A C 1
ATOM 935 O O . ALA A 1 124 ? -18.638 -4.120 25.039 1.00 93.56 124 ALA A O 1
ATOM 936 N N . VAL A 1 125 ? -17.066 -4.923 23.650 1.00 94.38 125 VAL A N 1
ATOM 937 C CA . VAL A 1 125 ? -17.992 -5.357 22.600 1.00 94.38 125 VAL A CA 1
ATOM 938 C C . VAL A 1 125 ? -17.746 -6.815 22.244 1.00 94.38 125 VAL A C 1
ATOM 940 O O . VAL A 1 125 ? -16.649 -7.338 22.451 1.00 94.38 125 VAL A O 1
ATOM 943 N N . ARG A 1 126 ? -18.769 -7.469 21.697 1.00 93.62 126 ARG A N 1
ATOM 944 C CA . ARG A 1 126 ? -18.668 -8.812 21.119 1.00 93.62 126 ARG A CA 1
ATOM 945 C C . ARG A 1 126 ? -19.614 -8.926 19.926 1.00 93.62 126 ARG A C 1
ATOM 947 O O . ARG A 1 126 ? -20.735 -8.425 19.981 1.00 93.62 126 ARG A O 1
ATOM 954 N N . GLN A 1 127 ? -19.161 -9.586 18.863 1.00 92.38 127 GLN A N 1
ATOM 955 C CA . GLN A 1 127 ? -19.995 -9.859 17.695 1.00 92.38 127 GLN A CA 1
ATOM 956 C C . GLN A 1 127 ? -21.000 -10.970 18.021 1.00 92.38 127 GLN A C 1
ATOM 958 O O . GLN A 1 127 ? -20.635 -11.990 18.616 1.00 92.38 127 GLN A O 1
ATOM 963 N N . TYR A 1 128 ? -22.266 -10.765 17.670 1.00 93.56 128 TYR A N 1
ATOM 964 C CA . TYR A 1 128 ? -23.305 -11.782 17.793 1.00 93.56 128 TYR A CA 1
ATOM 965 C C . TYR A 1 128 ? -23.430 -12.605 16.500 1.00 93.56 128 TYR A C 1
ATOM 967 O O . TYR A 1 128 ? -22.749 -12.353 15.507 1.00 93.56 128 TYR A O 1
ATOM 975 N N . THR A 1 129 ? -24.280 -13.634 16.502 1.00 93.62 129 THR A N 1
ATOM 976 C CA . THR A 1 129 ? -24.428 -14.570 15.369 1.00 93.62 129 THR A CA 1
ATOM 977 C C . THR A 1 129 ? -24.985 -13.931 14.095 1.00 93.62 129 THR A C 1
ATOM 979 O O . THR A 1 129 ? -24.948 -14.550 13.038 1.00 93.62 129 THR A O 1
ATOM 982 N N . ASP A 1 130 ? -25.520 -12.717 14.192 1.00 90.25 130 ASP A N 1
ATOM 983 C CA . ASP A 1 130 ? -26.008 -11.900 13.078 1.00 90.25 130 ASP A CA 1
ATOM 984 C C . ASP A 1 130 ? -24.917 -11.020 12.439 1.00 90.25 130 ASP A C 1
ATOM 986 O O . ASP A 1 130 ? -25.187 -10.327 11.461 1.00 90.25 130 ASP A O 1
ATOM 990 N N . GLY A 1 131 ? -23.688 -11.056 12.964 1.00 88.06 131 GLY A N 1
ATOM 991 C CA . GLY A 1 131 ? -22.573 -10.242 12.489 1.00 88.06 131 GLY A CA 1
ATOM 992 C C . GLY A 1 131 ? -22.513 -8.833 13.087 1.00 88.06 131 GLY A C 1
ATOM 993 O O . GLY A 1 131 ? -21.568 -8.111 12.774 1.00 88.06 131 GLY A O 1
ATOM 994 N N . ILE A 1 132 ? -23.451 -8.459 13.963 1.00 89.50 132 ILE A N 1
ATOM 995 C CA . ILE A 1 132 ? -23.526 -7.135 14.596 1.00 89.50 132 ILE A CA 1
ATOM 996 C C . ILE A 1 132 ? -22.745 -7.144 15.915 1.00 89.50 132 ILE A C 1
ATOM 998 O O . ILE A 1 132 ? -22.801 -8.110 16.686 1.00 89.50 132 ILE A O 1
ATOM 1002 N N . TYR A 1 133 ? -22.027 -6.061 16.211 1.00 91.69 133 TYR A N 1
ATOM 1003 C CA . TYR A 1 133 ? -21.383 -5.871 17.515 1.00 91.69 133 TYR A CA 1
ATOM 1004 C C . TYR A 1 133 ? -22.352 -5.323 18.571 1.00 91.69 133 TYR A C 1
ATOM 1006 O O . TYR A 1 133 ? -23.017 -4.303 18.380 1.00 91.69 133 TYR A O 1
ATOM 1014 N N . TYR A 1 134 ? -22.374 -5.970 19.736 1.00 93.12 134 TYR A N 1
ATOM 1015 C CA . TYR A 1 134 ? -23.168 -5.567 20.898 1.00 93.12 134 TYR A CA 1
ATOM 1016 C C . TYR A 1 134 ? -22.274 -5.259 22.096 1.00 93.12 134 TYR A C 1
ATOM 1018 O O . TYR A 1 134 ? -21.209 -5.863 22.258 1.00 93.12 134 TYR A O 1
ATOM 1026 N N . TRP A 1 135 ? -22.727 -4.342 22.952 1.00 93.75 135 TRP A N 1
ATOM 1027 C CA . TRP A 1 135 ? -22.050 -4.018 24.203 1.00 93.75 135 TRP A CA 1
ATOM 1028 C C . TRP A 1 135 ? -22.106 -5.184 25.191 1.00 93.75 135 TRP A C 1
ATOM 1030 O O . TRP A 1 135 ? -23.110 -5.894 25.310 1.00 93.75 135 TRP A O 1
ATOM 1040 N N . THR A 1 136 ? -21.027 -5.342 25.950 1.00 93.94 136 THR A N 1
ATOM 1041 C CA . THR A 1 136 ? -20.943 -6.280 27.069 1.00 93.94 136 THR A CA 1
ATOM 1042 C C . THR A 1 136 ? -20.472 -5.577 28.331 1.00 93.94 136 THR A C 1
ATOM 1044 O O . THR A 1 136 ? -19.589 -4.722 28.251 1.00 93.94 136 THR A O 1
ATOM 1047 N N . LEU A 1 137 ? -21.002 -5.990 29.480 1.00 92.62 137 LEU A N 1
ATOM 1048 C CA . LEU A 1 137 ? -20.547 -5.596 30.811 1.00 92.62 137 LEU A CA 1
ATOM 1049 C C . LEU A 1 137 ? -20.114 -6.858 31.558 1.00 92.62 137 LEU A C 1
ATOM 1051 O O . LEU A 1 137 ? -20.905 -7.783 31.719 1.00 92.62 137 LEU A O 1
ATOM 1055 N N . ASN A 1 138 ? -18.853 -6.908 31.989 1.00 89.88 138 ASN A N 1
ATOM 1056 C CA . ASN A 1 138 ? -18.274 -8.049 32.710 1.00 89.88 138 ASN A CA 1
ATOM 1057 C C . ASN A 1 138 ? -18.442 -9.399 31.974 1.00 89.88 138 ASN A C 1
ATOM 1059 O O . ASN A 1 138 ? -18.544 -10.451 32.593 1.00 89.88 138 ASN A O 1
ATOM 1063 N N . GLY A 1 139 ? -18.457 -9.366 30.635 1.00 89.44 139 GLY A N 1
ATOM 1064 C CA . GLY A 1 139 ? -18.605 -10.543 29.765 1.00 89.44 139 GLY A CA 1
ATOM 1065 C C . GLY A 1 139 ? -20.049 -10.894 29.378 1.00 89.44 139 GLY A C 1
ATOM 1066 O O . GLY A 1 139 ? -20.260 -11.596 28.378 1.00 89.44 139 GLY A O 1
ATOM 1067 N N . ASP A 1 140 ? -21.034 -10.353 30.093 1.00 93.12 140 ASP A N 1
ATOM 1068 C CA . ASP A 1 140 ? -22.454 -10.530 29.800 1.00 93.12 140 ASP A CA 1
ATOM 1069 C C . ASP A 1 140 ? -22.966 -9.474 28.818 1.00 93.12 140 ASP A C 1
ATOM 1071 O O . ASP A 1 140 ? -22.449 -8.362 28.739 1.00 93.12 140 ASP A O 1
ATOM 1075 N N . TRP A 1 141 ? -23.992 -9.825 28.039 1.00 93.81 141 TRP A N 1
ATOM 1076 C CA . TRP A 1 141 ? -24.627 -8.898 27.100 1.00 93.81 141 TRP A CA 1
ATOM 1077 C C . TRP A 1 141 ? -25.335 -7.772 27.846 1.00 93.81 141 TRP A C 1
ATOM 1079 O O . TRP A 1 141 ? -26.183 -8.038 28.700 1.00 93.81 141 TRP A O 1
ATOM 1089 N N . LEU A 1 142 ? -25.049 -6.527 27.467 1.00 91.25 142 LEU A N 1
ATOM 1090 C CA . LEU A 1 142 ? -25.789 -5.382 27.977 1.00 91.25 142 LEU A CA 1
ATOM 1091 C C . LEU A 1 142 ? -27.188 -5.372 27.352 1.00 91.25 142 LEU A C 1
ATOM 1093 O O . LEU A 1 142 ? -27.322 -5.523 26.132 1.00 91.25 142 LEU A O 1
ATOM 1097 N N . ARG A 1 143 ? -28.225 -5.230 28.181 1.00 88.50 143 ARG A N 1
ATOM 1098 C CA . ARG A 1 143 ? -29.627 -5.287 27.756 1.00 88.50 143 ARG A CA 1
ATOM 1099 C C . ARG A 1 143 ? -30.393 -4.055 28.208 1.00 88.50 143 ARG A C 1
ATOM 1101 O O . ARG A 1 143 ? -30.140 -3.558 29.297 1.00 88.50 143 ARG A O 1
ATOM 1108 N N . ASP A 1 144 ? -31.327 -3.602 27.381 1.00 82.69 144 ASP A N 1
ATOM 1109 C CA . ASP A 1 144 ? -32.278 -2.551 27.739 1.00 82.69 144 ASP A CA 1
ATOM 1110 C C . ASP A 1 144 ? -33.338 -3.052 28.746 1.00 82.69 144 ASP A C 1
ATOM 1112 O O . ASP A 1 144 ? -33.415 -4.243 29.070 1.00 82.69 144 ASP A O 1
ATOM 1116 N N . ASN A 1 145 ? -34.209 -2.149 29.206 1.00 80.88 145 ASN A N 1
ATOM 1117 C CA . ASN A 1 145 ? -35.302 -2.471 30.136 1.00 80.88 145 ASN A CA 1
ATOM 1118 C C . ASN A 1 145 ? -36.322 -3.479 29.565 1.00 80.88 145 ASN A C 1
ATOM 1120 O O . ASN A 1 145 ? -37.096 -4.066 30.320 1.00 80.88 145 ASN A O 1
ATOM 1124 N N . SER A 1 146 ? -36.335 -3.682 28.244 1.00 82.69 146 SER A N 1
ATOM 1125 C CA . SER A 1 146 ? -37.181 -4.661 27.550 1.00 82.69 146 SER A CA 1
ATOM 1126 C C . SER A 1 146 ? -36.477 -6.012 27.347 1.00 82.69 146 SER A C 1
ATOM 1128 O O . SER A 1 146 ? -37.081 -6.950 26.825 1.00 82.69 146 SER A O 1
ATOM 1130 N N . GLY A 1 147 ? -35.212 -6.139 27.759 1.00 84.75 147 GLY A N 1
ATOM 1131 C CA . GLY A 1 147 ? -34.394 -7.339 27.609 1.00 84.75 147 GLY A CA 1
ATOM 1132 C C . GLY A 1 147 ? -33.677 -7.468 26.260 1.00 84.75 147 GLY A C 1
ATOM 1133 O O . GLY A 1 147 ? -33.030 -8.499 26.030 1.00 84.75 147 GLY A O 1
ATOM 1134 N N . ASN A 1 148 ? -33.737 -6.469 25.375 1.00 86.88 148 ASN A N 1
ATOM 1135 C CA . ASN A 1 148 ? -33.039 -6.497 24.084 1.00 86.88 148 ASN A CA 1
ATOM 1136 C C . ASN A 1 148 ? -31.562 -6.142 24.254 1.00 86.88 148 ASN A C 1
ATOM 1138 O O . ASN A 1 148 ? -31.219 -5.285 25.059 1.00 86.88 148 ASN A O 1
ATOM 1142 N N . MET A 1 149 ? -30.679 -6.773 23.475 1.00 90.00 149 MET A N 1
ATOM 1143 C CA . MET A 1 149 ? -29.247 -6.455 23.503 1.00 90.00 149 MET A CA 1
ATOM 1144 C C . MET A 1 149 ? -28.969 -5.074 22.897 1.00 90.00 149 MET A C 1
ATOM 1146 O O . MET A 1 149 ? -29.542 -4.720 21.864 1.00 90.00 149 MET A O 1
ATOM 1150 N N . ILE A 1 150 ? -28.041 -4.331 23.498 1.00 88.44 150 ILE A N 1
ATOM 1151 C CA . ILE A 1 150 ? -27.689 -2.973 23.062 1.00 88.44 150 ILE A CA 1
ATOM 1152 C C . ILE A 1 150 ? -26.566 -3.029 22.027 1.00 88.44 150 ILE A C 1
ATOM 1154 O O . ILE A 1 150 ? -25.480 -3.547 22.297 1.00 88.44 150 ILE A O 1
ATOM 1158 N N . LYS A 1 151 ? -26.832 -2.501 20.830 1.00 89.75 151 LYS A N 1
ATOM 1159 C CA . LYS A 1 151 ? -25.861 -2.458 19.730 1.00 89.75 151 LYS A CA 1
ATOM 1160 C C . LYS A 1 151 ? -24.749 -1.454 20.035 1.00 89.75 151 LYS A C 1
ATOM 1162 O O . LYS A 1 151 ? -25.022 -0.342 20.481 1.00 89.75 151 LYS A O 1
ATOM 1167 N N . ALA A 1 152 ? -23.514 -1.850 19.749 1.00 89.00 152 ALA A N 1
ATOM 1168 C CA . ALA A 1 152 ? -22.367 -0.943 19.700 1.00 89.00 152 ALA A CA 1
ATOM 1169 C C . ALA A 1 152 ? -22.242 -0.245 18.340 1.00 89.00 152 ALA A C 1
ATOM 1171 O O . ALA A 1 152 ? -21.523 0.738 18.199 1.00 89.00 152 ALA A O 1
ATOM 1172 N N . GLU A 1 153 ? -22.965 -0.752 17.349 1.00 80.69 153 GLU A N 1
ATOM 1173 C CA . GLU A 1 153 ? -23.112 -0.163 16.028 1.00 80.69 153 GLU A CA 1
ATOM 1174 C C . GLU A 1 153 ? -24.086 1.015 16.070 1.00 80.69 153 GLU A C 1
ATOM 1176 O O . GLU A 1 153 ? -25.151 0.914 16.685 1.00 80.69 153 GLU A O 1
ATOM 1181 N N . GLY A 1 154 ? -23.750 2.122 15.413 1.00 62.50 154 GLY A N 1
ATOM 1182 C CA . GLY A 1 154 ? -24.605 3.299 15.395 1.00 62.50 154 GLY A CA 1
ATOM 1183 C C . GLY A 1 154 ? -24.149 4.288 14.341 1.00 62.50 154 GLY A C 1
ATOM 1184 O O . GLY A 1 154 ? -23.102 4.906 14.491 1.00 62.50 154 GLY A O 1
ATOM 1185 N N . LYS A 1 155 ? -24.966 4.479 13.305 1.00 51.00 155 LYS A N 1
ATOM 1186 C CA . LYS A 1 155 ? -24.812 5.631 12.420 1.00 51.00 155 LYS A CA 1
ATOM 1187 C C . LYS A 1 155 ? -25.298 6.859 13.179 1.00 51.00 155 LYS A C 1
ATOM 1189 O O . LYS A 1 155 ? -26.418 6.836 13.689 1.00 51.00 155 LYS A O 1
ATOM 1194 N N . ASP A 1 156 ? -24.495 7.916 13.223 1.00 46.12 156 ASP A N 1
ATOM 1195 C CA . ASP A 1 156 ? -25.064 9.247 13.417 1.00 46.12 156 ASP A CA 1
ATOM 1196 C C . ASP A 1 156 ? -26.126 9.443 12.324 1.00 46.12 156 ASP A C 1
ATOM 1198 O O . ASP A 1 156 ? -25.939 9.010 11.177 1.00 46.12 156 ASP A O 1
ATOM 1202 N N . GLY A 1 157 ? -27.267 10.041 12.671 1.00 44.16 157 GLY A N 1
ATOM 1203 C CA . GLY A 1 157 ? -28.203 10.499 11.652 1.00 44.16 157 GLY A CA 1
ATOM 1204 C C . GLY A 1 157 ? -27.430 11.378 10.672 1.00 44.16 157 GLY A C 1
ATOM 1205 O O . GLY A 1 157 ? -26.705 12.276 11.094 1.00 44.16 157 GLY A O 1
ATOM 1206 N N . ALA A 1 158 ? -27.515 11.087 9.374 1.00 36.31 158 ALA A N 1
ATOM 1207 C CA . ALA A 1 158 ? -26.949 11.989 8.384 1.00 36.31 158 ALA A CA 1
ATOM 1208 C C . ALA A 1 158 ? -27.615 13.361 8.562 1.00 36.31 158 ALA A C 1
ATOM 1210 O O . ALA A 1 158 ? -28.845 13.436 8.604 1.00 36.31 158 ALA A O 1
ATOM 1211 N N . ASP A 1 159 ? -26.823 14.431 8.663 1.00 46.22 159 ASP A N 1
ATOM 1212 C CA . ASP A 1 159 ? -27.356 15.790 8.655 1.00 46.22 159 ASP A CA 1
ATOM 1213 C C . ASP A 1 159 ? -28.134 16.008 7.349 1.00 46.22 159 ASP A C 1
ATOM 1215 O O . ASP A 1 159 ? -27.556 16.150 6.272 1.00 46.22 159 ASP A O 1
ATOM 1219 N N . GLY A 1 160 ? -29.462 16.026 7.462 1.00 47.28 160 GLY A N 1
ATOM 1220 C CA . GLY A 1 160 ? -30.381 16.385 6.389 1.00 47.28 160 GLY A CA 1
ATOM 1221 C C . GLY A 1 160 ? -30.616 15.306 5.330 1.00 47.28 160 GLY A C 1
ATOM 1222 O O . GLY A 1 160 ? -30.092 15.399 4.231 1.00 47.28 160 GLY A O 1
ATOM 1223 N N . GLU A 1 161 ? -31.534 14.377 5.603 1.00 35.44 161 GLU A N 1
ATOM 1224 C CA . GLU A 1 161 ? -32.598 13.983 4.664 1.00 35.44 161 GLU A CA 1
ATOM 1225 C C . GLU A 1 161 ? -33.754 13.323 5.436 1.00 35.44 161 GLU A C 1
ATOM 1227 O O . GLU A 1 161 ? -33.554 12.711 6.482 1.00 35.44 161 GLU A O 1
ATOM 1232 N N . GLN A 1 162 ? -34.985 13.481 4.940 1.00 43.44 162 GLN A N 1
ATOM 1233 C CA . GLN A 1 162 ? -36.222 13.015 5.576 1.00 43.44 162 GLN A CA 1
ATOM 1234 C C . GLN A 1 162 ? -36.380 11.485 5.432 1.00 43.44 162 GLN A C 1
ATOM 1236 O O . GLN A 1 162 ? -37.232 11.000 4.690 1.00 43.44 162 GLN A O 1
ATOM 1241 N N . GLY A 1 163 ? -35.531 10.722 6.120 1.00 46.12 163 GLY A N 1
ATOM 1242 C CA . GLY A 1 163 ? -35.703 9.294 6.402 1.00 46.12 163 GLY A CA 1
ATOM 1243 C C . GLY A 1 163 ? -35.982 9.080 7.891 1.00 46.12 163 GLY A C 1
ATOM 1244 O O . GLY A 1 163 ? -35.667 9.948 8.699 1.00 46.12 163 GLY A O 1
ATOM 1245 N N . GLU A 1 164 ? -36.587 7.949 8.272 1.00 36.66 164 GLU A N 1
ATOM 1246 C CA . GLU A 1 164 ? -36.665 7.579 9.694 1.00 36.66 164 GLU A CA 1
ATOM 1247 C C . GLU A 1 164 ? -35.242 7.556 10.267 1.00 36.66 164 GLU A C 1
ATOM 1249 O O . GLU A 1 164 ? -34.387 6.824 9.761 1.00 36.66 164 GLU A O 1
ATOM 1254 N N . GLU A 1 165 ? -34.984 8.390 11.278 1.00 39.78 165 GLU A N 1
ATOM 1255 C CA . GLU A 1 165 ? -33.705 8.438 11.982 1.00 39.78 165 GLU A CA 1
ATOM 1256 C C . GLU A 1 165 ? -33.333 7.018 12.418 1.00 39.78 165 GLU A C 1
ATOM 1258 O O . GLU A 1 165 ? -34.014 6.389 13.234 1.00 39.78 165 GLU A O 1
ATOM 1263 N N . GLY A 1 166 ? -32.238 6.485 11.873 1.00 44.81 166 GLY A N 1
ATOM 1264 C CA . GLY A 1 166 ? -31.609 5.321 12.474 1.00 44.81 166 GLY A CA 1
ATOM 1265 C C . GLY A 1 166 ? -31.217 5.720 13.890 1.00 44.81 166 GLY A C 1
ATOM 1266 O O . GLY A 1 166 ? -30.376 6.597 14.053 1.00 44.81 166 GLY A O 1
ATOM 1267 N N . LYS A 1 167 ? -31.854 5.134 14.911 1.00 46.75 167 LYS A N 1
ATOM 1268 C CA . LYS A 1 167 ? -31.520 5.437 16.308 1.00 46.75 167 LYS A CA 1
ATOM 1269 C C . LYS A 1 167 ? -30.015 5.247 16.504 1.00 46.75 167 LYS A C 1
ATOM 1271 O O . LYS A 1 167 ? -29.510 4.151 16.248 1.00 46.75 167 LYS A O 1
ATOM 1276 N N . ALA A 1 168 ? -29.327 6.300 16.948 1.00 54.44 168 ALA A N 1
ATOM 1277 C CA . ALA A 1 168 ? -27.914 6.231 17.292 1.00 54.44 168 ALA A CA 1
ATOM 1278 C C . ALA A 1 168 ? -27.676 5.049 18.246 1.00 54.44 168 ALA A C 1
ATOM 1280 O O . ALA A 1 168 ? -28.476 4.792 19.154 1.00 54.44 168 ALA A O 1
ATOM 1281 N N . GLY A 1 169 ? -26.592 4.305 18.022 1.00 60.97 169 GLY A N 1
ATOM 1282 C CA . GLY A 1 169 ? -26.183 3.243 18.936 1.00 60.97 169 GLY A CA 1
ATOM 1283 C C . GLY A 1 169 ? -25.956 3.849 20.317 1.00 60.97 169 GLY A C 1
ATOM 1284 O O . GLY A 1 169 ? -25.231 4.836 20.442 1.00 60.97 169 GLY A O 1
ATOM 1285 N N . ILE A 1 170 ? -26.596 3.305 21.351 1.00 76.81 170 ILE A N 1
ATOM 1286 C CA . ILE A 1 170 ? -26.511 3.906 22.680 1.00 76.81 170 ILE A CA 1
ATOM 1287 C C . ILE A 1 170 ? -25.141 3.588 23.281 1.00 76.81 170 ILE A C 1
ATOM 1289 O O . ILE A 1 170 ? -24.803 2.421 23.486 1.00 76.81 170 ILE A O 1
ATOM 1293 N N . THR A 1 171 ? -24.348 4.624 23.548 1.00 87.12 171 THR A N 1
ATOM 1294 C CA . THR A 1 171 ? -23.020 4.517 24.160 1.00 87.12 171 THR A CA 1
ATOM 1295 C C . THR A 1 171 ? -23.155 4.410 25.679 1.00 87.12 171 THR A C 1
ATOM 1297 O O . THR A 1 171 ? -23.683 5.338 26.297 1.00 87.12 171 THR A O 1
ATOM 1300 N N . PRO A 1 172 ? -22.678 3.329 26.319 1.00 90.00 172 PRO A N 1
ATOM 1301 C CA . PRO A 1 172 ? -22.675 3.240 27.767 1.00 90.00 172 PRO A CA 1
ATOM 1302 C C . PRO A 1 172 ? -21.812 4.335 28.398 1.00 90.00 172 PRO A C 1
ATOM 1304 O O . PRO A 1 172 ? -20.773 4.720 27.863 1.00 90.00 172 PRO A O 1
ATOM 1307 N N . GLN A 1 173 ? -22.225 4.807 29.565 1.00 90.88 173 GLN A N 1
ATOM 1308 C CA . GLN A 1 173 ? -21.503 5.782 30.368 1.00 90.88 173 GLN A CA 1
ATOM 1309 C C . GLN A 1 173 ? -21.287 5.230 31.767 1.00 90.88 173 GLN A C 1
ATOM 1311 O O . GLN A 1 173 ? -22.162 4.572 32.331 1.00 90.88 173 GLN A O 1
ATOM 1316 N N . LEU A 1 174 ? -20.125 5.528 32.334 1.00 91.12 174 LEU A N 1
ATOM 1317 C CA . LEU A 1 174 ? -19.778 5.222 33.709 1.00 91.12 174 LEU A CA 1
ATOM 1318 C C . LEU A 1 174 ? -19.706 6.504 34.535 1.00 91.12 174 LEU A C 1
ATOM 1320 O O . LEU A 1 174 ? -19.289 7.553 34.038 1.00 91.12 174 LEU A O 1
ATOM 1324 N N . LYS A 1 175 ? -20.067 6.404 35.812 1.00 92.31 175 LYS A N 1
ATOM 1325 C CA . LYS A 1 175 ? -19.721 7.403 36.827 1.00 92.31 175 LYS A CA 1
ATOM 1326 C C . LYS A 1 175 ? -19.300 6.719 38.119 1.00 92.31 175 LYS A C 1
ATOM 1328 O O . LYS A 1 175 ? -19.640 5.559 38.360 1.00 92.31 175 LYS A O 1
ATOM 1333 N N . ILE A 1 176 ? -18.599 7.472 38.955 1.00 88.25 176 ILE A N 1
ATOM 1334 C CA . ILE A 1 176 ? -18.332 7.112 40.342 1.00 88.25 176 ILE A CA 1
ATOM 1335 C C . ILE A 1 176 ? -19.155 8.050 41.217 1.00 88.25 176 ILE A C 1
ATOM 1337 O O . ILE A 1 176 ? -19.045 9.267 41.096 1.00 88.25 176 ILE A O 1
ATOM 1341 N N . GLU A 1 177 ? -19.985 7.485 42.083 1.00 90.94 177 GLU A N 1
ATOM 1342 C CA . GLU A 1 177 ? -20.823 8.239 43.017 1.00 90.94 177 GLU A CA 1
ATOM 1343 C C . GLU A 1 177 ? -20.976 7.422 44.301 1.00 90.94 177 GLU A C 1
ATOM 1345 O O . GLU A 1 177 ? -21.139 6.199 44.247 1.00 90.94 177 GLU A O 1
ATOM 1350 N N . ASP A 1 178 ? -20.838 8.081 45.453 1.00 87.50 178 ASP A N 1
ATOM 1351 C CA . ASP A 1 178 ? -20.894 7.469 46.790 1.00 87.50 178 ASP A CA 1
ATOM 1352 C C . ASP A 1 178 ? -19.959 6.255 46.986 1.00 87.50 178 ASP A C 1
ATOM 1354 O O . ASP A 1 178 ? -20.224 5.343 47.770 1.00 87.50 178 ASP A O 1
ATOM 1358 N N . GLY A 1 179 ? -18.828 6.239 46.272 1.00 83.31 179 GLY A N 1
ATOM 1359 C CA . GLY A 1 179 ? -17.837 5.161 46.333 1.00 83.31 179 GLY A CA 1
ATOM 1360 C C . GLY A 1 179 ? -18.215 3.897 45.554 1.00 83.31 179 GLY A C 1
ATOM 1361 O O . GLY A 1 179 ? -17.554 2.872 45.731 1.00 83.31 179 GLY A O 1
ATOM 1362 N N . TYR A 1 180 ? -19.231 3.956 44.689 1.00 88.44 180 TYR A N 1
ATOM 1363 C CA . TYR A 1 180 ? -19.638 2.865 43.799 1.00 88.44 180 TYR A CA 1
ATOM 1364 C C . TYR A 1 180 ? -19.487 3.253 42.334 1.00 88.44 180 TYR A C 1
ATOM 1366 O O . TYR A 1 180 ? -19.624 4.421 41.965 1.00 88.44 180 TYR A O 1
ATOM 1374 N N . TRP A 1 181 ? -19.226 2.250 41.500 1.00 89.88 181 TRP A N 1
ATOM 1375 C CA . TRP A 1 181 ? -19.387 2.379 40.061 1.00 89.88 181 TRP A CA 1
ATOM 1376 C C . TRP A 1 181 ? -20.869 2.381 39.702 1.00 89.88 181 TRP A C 1
ATOM 1378 O O . TRP A 1 181 ? -21.658 1.622 40.263 1.00 89.88 181 TRP A O 1
ATOM 1388 N N . TRP A 1 182 ? -21.231 3.195 38.722 1.00 92.62 182 TRP A N 1
ATOM 1389 C CA . TRP A 1 182 ? -22.559 3.211 38.129 1.00 92.62 182 TRP A CA 1
ATOM 1390 C C . TRP A 1 182 ? -22.437 3.158 36.615 1.00 92.62 182 TRP A C 1
ATOM 1392 O O . TRP A 1 182 ? -21.527 3.767 36.054 1.00 92.62 182 TRP A O 1
ATOM 1402 N N . VAL A 1 183 ? -23.369 2.469 35.960 1.00 91.62 183 VAL A N 1
ATOM 1403 C CA . VAL A 1 183 ? -23.475 2.428 34.497 1.00 91.62 183 VAL A CA 1
ATOM 1404 C C . VAL A 1 183 ? -24.830 2.953 34.038 1.00 91.62 183 VAL A C 1
ATOM 1406 O O . VAL A 1 183 ? -25.853 2.682 34.665 1.00 91.62 183 VAL A O 1
ATOM 1409 N N . SER A 1 184 ? -24.830 3.697 32.940 1.00 89.69 184 SER A N 1
ATOM 1410 C CA . SER A 1 184 ? -26.020 4.088 32.187 1.00 89.69 184 SER A CA 1
ATOM 1411 C C . SER A 1 184 ? -25.829 3.702 30.726 1.00 89.69 184 SER A C 1
ATOM 1413 O O . SER A 1 184 ? -24.709 3.719 30.220 1.00 89.69 184 SER A O 1
ATOM 1415 N N . TYR A 1 185 ? -26.905 3.328 30.047 1.00 83.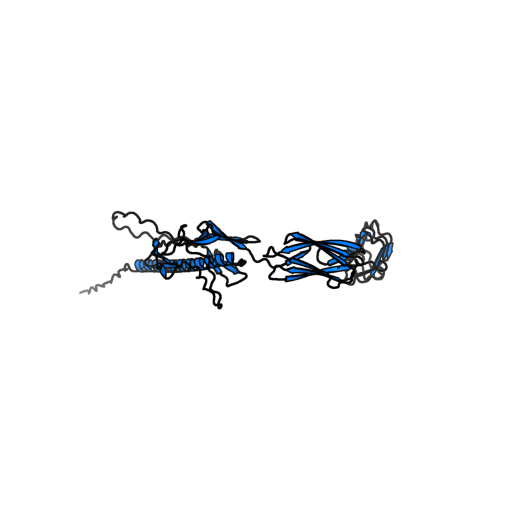19 185 TYR A N 1
ATOM 1416 C CA . TYR A 1 185 ? -26.892 2.959 28.631 1.00 83.19 185 TYR A CA 1
ATOM 1417 C C . TYR A 1 185 ? -28.172 3.432 27.937 1.00 83.19 185 TYR A C 1
ATOM 1419 O O . TYR A 1 185 ? -28.724 2.744 27.079 1.00 83.19 185 TYR A O 1
ATOM 1427 N N . GLY A 1 186 ? -28.629 4.630 28.315 1.00 72.31 186 GLY A N 1
ATOM 1428 C CA . GLY A 1 186 ? -29.750 5.343 27.709 1.00 72.31 186 GLY A CA 1
ATOM 1429 C C . GLY A 1 186 ? -30.510 6.190 28.726 1.00 72.31 186 GLY A C 1
ATOM 1430 O O . GLY A 1 186 ? -30.538 5.879 29.914 1.00 72.31 186 GLY A O 1
ATOM 1431 N N . GLU A 1 187 ? -31.164 7.259 28.265 1.00 62.00 187 GLU A N 1
ATOM 1432 C CA . GLU A 1 187 ? -31.961 8.131 29.144 1.00 62.00 187 GLU A CA 1
ATOM 1433 C C . GLU A 1 187 ? -33.072 7.358 29.878 1.00 62.00 187 GLU A C 1
ATOM 1435 O O . GLU A 1 187 ? -33.382 7.649 31.030 1.00 62.00 187 GLU A O 1
ATOM 1440 N N . GLU A 1 188 ? -33.614 6.312 29.248 1.00 68.75 188 GLU A N 1
ATOM 1441 C CA . GLU A 1 188 ? -34.674 5.470 29.812 1.00 68.75 188 GLU A CA 1
ATOM 1442 C C . GLU A 1 188 ? -34.171 4.403 30.807 1.00 68.75 188 GLU A C 1
ATOM 1444 O O . GLU A 1 188 ? -34.970 3.878 31.586 1.00 68.75 188 GLU A O 1
ATOM 1449 N N . SER A 1 189 ? -32.874 4.056 30.815 1.00 68.62 189 SER A N 1
ATOM 1450 C CA . SER A 1 189 ? -32.339 3.011 31.712 1.00 68.62 189 SER A CA 1
ATOM 1451 C C . SER A 1 189 ? -32.043 3.521 33.123 1.00 68.62 189 SER A C 1
ATOM 1453 O O . SER A 1 189 ? -31.963 2.731 34.062 1.00 68.62 189 SER A O 1
ATOM 1455 N N . GLY A 1 190 ? -31.859 4.835 33.284 1.00 84.06 190 GLY A N 1
ATOM 1456 C CA . GLY A 1 190 ? -31.317 5.407 34.514 1.00 84.06 190 GLY A CA 1
ATOM 1457 C C . GLY A 1 190 ? -29.888 4.926 34.803 1.00 84.06 190 GLY A C 1
ATOM 1458 O O . GLY A 1 190 ? -29.208 4.377 33.935 1.00 84.06 190 GLY A O 1
ATOM 1459 N N . TRP A 1 191 ? -29.432 5.156 36.037 1.00 91.38 191 TRP A N 1
ATOM 1460 C CA . TRP A 1 191 ? -28.130 4.700 36.525 1.00 91.38 191 TRP A CA 1
ATOM 1461 C C . TRP A 1 191 ? -28.282 3.419 37.341 1.00 91.38 191 TRP A C 1
ATOM 1463 O O . TRP A 1 191 ? -29.060 3.371 38.294 1.00 91.38 191 TRP A O 1
ATOM 1473 N N . ILE A 1 192 ? -27.495 2.403 36.998 1.00 90.56 192 ILE A N 1
ATOM 1474 C CA . ILE A 1 192 ? -27.475 1.111 37.684 1.00 90.56 192 ILE A CA 1
ATOM 1475 C C . ILE A 1 192 ? -26.202 1.019 38.513 1.00 90.56 192 ILE A C 1
ATOM 1477 O O . ILE A 1 192 ? -25.101 1.149 37.976 1.00 90.56 192 ILE A O 1
ATOM 1481 N N . GLN A 1 193 ? -26.364 0.795 39.816 1.00 92.06 193 GLN A N 1
ATOM 1482 C CA . GLN A 1 193 ? -25.254 0.614 40.742 1.00 92.06 193 GLN A CA 1
ATOM 1483 C C . GLN A 1 193 ? -24.549 -0.717 40.466 1.00 92.06 193 GLN A C 1
ATOM 1485 O O . GLN A 1 193 ? -25.197 -1.757 40.330 1.00 92.06 193 GLN A O 1
ATOM 1490 N N . LEU A 1 194 ? -23.223 -0.676 40.405 1.00 90.44 194 LEU A N 1
ATOM 1491 C CA . LEU A 1 194 ? -22.338 -1.827 40.263 1.00 90.44 194 LEU A CA 1
ATOM 1492 C C . LEU A 1 194 ? -21.550 -2.035 41.569 1.00 90.44 194 LEU A C 1
ATOM 1494 O O . LEU A 1 194 ? -22.018 -1.709 42.663 1.00 90.44 194 LEU A O 1
ATOM 1498 N N . ASP A 1 195 ? -20.346 -2.591 41.464 1.00 87.25 195 ASP A N 1
ATOM 1499 C CA . ASP A 1 195 ? -19.486 -2.852 42.607 1.00 87.25 195 ASP A CA 1
ATOM 1500 C C . ASP A 1 195 ? -18.848 -1.579 43.178 1.00 87.25 195 ASP A C 1
ATOM 1502 O O . ASP A 1 195 ? -18.753 -0.522 42.542 1.00 87.25 195 ASP A O 1
ATOM 1506 N N . LYS A 1 196 ? -18.391 -1.698 44.428 1.00 84.56 196 LYS A N 1
ATOM 1507 C CA . LYS A 1 196 ? -17.644 -0.647 45.117 1.00 84.56 196 LYS A CA 1
ATOM 1508 C C . LYS A 1 196 ? -16.362 -0.326 44.349 1.00 84.56 196 LYS A C 1
ATOM 1510 O O . LYS A 1 196 ? -15.676 -1.228 43.870 1.00 84.56 196 LYS A O 1
ATOM 1515 N N . VAL A 1 197 ? -16.008 0.952 44.282 1.00 78.81 197 VAL A N 1
ATOM 1516 C CA . VAL A 1 197 ? -14.759 1.384 43.659 1.00 78.81 197 VAL A CA 1
ATOM 1517 C C . VAL A 1 197 ? -13.580 0.875 44.477 1.00 78.81 197 VAL A C 1
ATOM 1519 O O . VAL A 1 197 ? -13.453 1.163 45.670 1.00 78.81 197 VAL A O 1
ATOM 1522 N N . VAL A 1 198 ? -12.688 0.150 43.812 1.00 71.81 198 VAL A N 1
ATOM 1523 C CA . VAL A 1 198 ? -11.358 -0.147 44.330 1.00 71.81 198 VAL A CA 1
ATOM 1524 C C . VAL A 1 198 ? -10.397 0.796 43.630 1.00 71.81 198 VAL A C 1
ATOM 1526 O O . VAL A 1 198 ? -10.316 0.826 42.406 1.00 71.81 198 VAL A O 1
ATOM 1529 N N . ALA A 1 199 ? -9.722 1.624 44.426 1.00 57.31 199 ALA A N 1
ATOM 1530 C CA . ALA A 1 199 ? -8.661 2.497 43.949 1.00 57.31 199 ALA A CA 1
ATOM 1531 C C . ALA A 1 199 ? -7.420 1.639 43.703 1.00 57.31 199 ALA A C 1
ATOM 1533 O O . ALA A 1 199 ? -6.499 1.644 44.514 1.00 57.31 199 ALA A O 1
ATOM 1534 N N . ASP A 1 200 ? -7.445 0.836 42.644 1.00 52.88 200 ASP A N 1
ATOM 1535 C CA . ASP A 1 200 ? -6.271 0.104 42.211 1.00 52.88 200 ASP A CA 1
ATOM 1536 C C . ASP A 1 200 ? -6.273 -0.084 40.672 1.00 52.88 200 ASP A C 1
ATOM 1538 O O . ASP A 1 200 ? -7.306 -0.208 40.006 1.00 52.88 200 ASP A O 1
ATOM 1542 N N . ASN A 1 201 ? -5.051 -0.081 40.139 1.00 51.34 201 ASN A N 1
ATOM 1543 C CA . ASN A 1 201 ? -4.555 -0.611 38.863 1.00 51.34 201 ASN A CA 1
ATOM 1544 C C . ASN A 1 201 ? -4.794 0.048 37.482 1.00 51.34 201 ASN A C 1
ATOM 1546 O O . ASN A 1 201 ? -4.189 -0.438 36.526 1.00 51.34 201 ASN A O 1
ATOM 1550 N N . GLY A 1 202 ? -5.498 1.176 37.321 1.00 53.09 202 GLY A N 1
ATOM 1551 C CA . GLY A 1 202 ? -5.456 1.925 36.041 1.00 53.09 202 GLY A CA 1
ATOM 1552 C C . GLY A 1 202 ? -5.882 1.099 34.813 1.00 53.09 202 GLY A C 1
ATOM 1553 O O . GLY A 1 202 ? -5.371 1.282 33.707 1.00 53.09 202 GLY A O 1
ATOM 1554 N N . GLU A 1 203 ? -6.767 0.124 35.027 1.00 63.66 203 GLU A N 1
ATOM 1555 C CA . GLU A 1 203 ? -7.168 -0.809 33.986 1.00 63.66 203 GLU A CA 1
ATOM 1556 C C . GLU A 1 203 ? -8.180 -0.167 33.041 1.00 63.66 203 GLU A C 1
ATOM 1558 O O . GLU A 1 203 ? -9.283 0.215 33.424 1.00 63.66 203 GLU A O 1
ATOM 1563 N N . THR A 1 204 ? -7.788 -0.065 31.777 1.00 73.38 204 THR A N 1
ATOM 1564 C CA . THR A 1 204 ? -8.616 0.434 30.682 1.00 73.38 204 THR A CA 1
ATOM 1565 C C . THR A 1 204 ? -9.274 -0.711 29.912 1.00 73.38 204 THR A C 1
ATOM 1567 O O . THR A 1 204 ? -8.918 -1.878 30.059 1.00 73.38 204 THR A O 1
ATOM 1570 N N . ILE A 1 205 ? -10.206 -0.367 29.023 1.00 86.19 205 ILE A N 1
ATOM 1571 C CA . ILE A 1 205 ? -10.938 -1.309 28.158 1.00 86.19 205 ILE A CA 1
ATOM 1572 C C . ILE A 1 205 ? -10.012 -2.024 27.158 1.00 86.19 205 ILE A C 1
ATOM 1574 O O . ILE A 1 205 ? -10.201 -3.204 26.850 1.00 86.19 205 ILE A O 1
ATOM 1578 N N . PHE A 1 206 ? -8.997 -1.313 26.665 1.00 87.56 206 PHE A N 1
ATOM 1579 C CA . PHE A 1 206 ? -7.989 -1.843 25.753 1.00 87.56 206 PHE A CA 1
ATOM 1580 C C . PHE A 1 206 ? -6.877 -2.542 26.535 1.00 87.56 206 PHE A C 1
ATOM 1582 O O . PHE A 1 206 ? -6.294 -1.961 27.452 1.00 87.56 206 PHE A O 1
ATOM 1589 N N . LYS A 1 207 ? -6.594 -3.787 26.150 1.00 86.12 207 LYS A N 1
ATOM 1590 C CA . LYS A 1 207 ? -5.475 -4.594 26.640 1.00 86.12 207 LYS A CA 1
ATOM 1591 C C . LYS A 1 207 ? -4.201 -4.288 25.855 1.00 86.12 207 LYS A C 1
ATOM 1593 O O . LYS A 1 207 ? -3.156 -4.104 26.465 1.00 86.12 207 LYS A O 1
ATOM 1598 N N . GLU A 1 208 ? -4.288 -4.234 24.526 1.00 86.56 208 GLU A N 1
ATOM 1599 C CA . GLU A 1 208 ? -3.128 -4.027 23.651 1.00 86.56 208 GLU A CA 1
ATOM 1600 C C . GLU A 1 208 ? -3.547 -3.475 22.281 1.00 86.56 208 GLU A C 1
ATOM 1602 O O . GLU A 1 208 ? -4.663 -3.722 21.815 1.00 86.56 208 GLU A O 1
ATOM 1607 N N . VAL A 1 209 ? -2.629 -2.760 21.624 1.00 89.44 209 VAL A N 1
ATOM 1608 C CA . VAL A 1 209 ? -2.750 -2.339 20.224 1.00 89.44 209 VAL A CA 1
ATOM 1609 C C . VAL A 1 209 ? -1.506 -2.784 19.464 1.00 89.44 209 VAL A C 1
ATOM 1611 O O . VAL A 1 209 ? -0.402 -2.323 19.752 1.00 89.44 209 VAL A O 1
ATOM 1614 N N . THR A 1 210 ? -1.680 -3.656 18.475 1.00 91.56 210 THR A N 1
ATOM 1615 C CA . THR A 1 210 ? -0.594 -4.136 17.605 1.00 91.56 210 THR A CA 1
ATOM 1616 C C . THR A 1 210 ? -0.924 -3.870 16.138 1.00 91.56 210 THR A C 1
ATOM 1618 O O . THR A 1 210 ? -2.040 -3.476 15.799 1.00 91.56 210 THR A O 1
ATOM 1621 N N . GLN A 1 211 ? 0.053 -4.014 15.245 1.00 92.19 211 GLN A N 1
ATOM 1622 C CA . GLN A 1 211 ? -0.147 -3.790 13.812 1.00 92.19 211 GLN A CA 1
ATOM 1623 C C . GLN A 1 211 ? 0.853 -4.584 12.973 1.00 92.19 211 GLN A C 1
ATOM 1625 O O . GLN A 1 211 ? 1.957 -4.879 13.435 1.00 92.19 211 GLN A O 1
ATOM 1630 N N . ASP A 1 212 ? 0.481 -4.840 11.724 1.00 93.00 212 ASP A N 1
ATOM 1631 C CA . ASP A 1 212 ? 1.377 -5.287 10.659 1.00 93.00 212 ASP A CA 1
ATOM 1632 C C . ASP A 1 212 ? 1.340 -4.292 9.476 1.00 93.00 212 ASP A C 1
ATOM 1634 O O . ASP A 1 212 ? 0.981 -3.113 9.634 1.00 93.00 212 ASP A O 1
ATOM 1638 N N . ASP A 1 213 ? 1.775 -4.726 8.294 1.00 87.06 213 ASP A N 1
ATOM 1639 C CA . ASP A 1 213 ? 1.779 -3.894 7.085 1.00 87.06 213 ASP A CA 1
ATOM 1640 C C . ASP A 1 213 ? 0.361 -3.513 6.629 1.00 87.06 213 ASP A C 1
ATOM 1642 O O . ASP A 1 213 ? 0.156 -2.460 6.017 1.00 87.06 213 ASP A O 1
ATOM 1646 N N . ASP A 1 214 ? -0.626 -4.327 6.990 1.00 88.31 214 ASP A N 1
ATOM 1647 C CA . ASP A 1 214 ? -1.936 -4.384 6.367 1.00 88.31 214 ASP A CA 1
ATOM 1648 C C . ASP A 1 214 ? -3.072 -4.019 7.330 1.00 88.31 214 ASP A C 1
ATOM 1650 O O . ASP A 1 214 ? -4.062 -3.420 6.901 1.00 88.31 214 ASP A O 1
ATOM 1654 N N . TYR A 1 215 ? -2.920 -4.337 8.615 1.00 93.44 215 TYR A N 1
ATOM 1655 C CA . TYR A 1 215 ? -3.962 -4.246 9.631 1.00 93.44 215 TYR A CA 1
ATOM 1656 C C . TYR A 1 215 ? -3.456 -3.691 10.963 1.00 93.44 215 TYR A C 1
ATOM 1658 O O . TYR A 1 215 ? -2.265 -3.703 11.288 1.00 93.44 215 TYR A O 1
ATOM 1666 N N . VAL A 1 216 ? -4.416 -3.215 11.751 1.00 95.50 216 VAL A N 1
ATOM 1667 C CA . VAL A 1 216 ? -4.268 -2.817 13.150 1.00 95.50 216 VAL A CA 1
ATOM 1668 C C . VAL A 1 216 ? -5.193 -3.687 13.988 1.00 95.50 216 VAL A C 1
ATOM 1670 O O . VAL A 1 216 ? -6.365 -3.853 13.642 1.00 95.50 216 VAL A O 1
ATOM 1673 N N . TYR A 1 217 ? -4.674 -4.211 15.092 1.00 94.81 217 TYR A N 1
ATOM 1674 C CA . TYR A 1 217 ? -5.373 -5.108 16.002 1.00 94.81 217 TYR A CA 1
ATOM 1675 C C . TYR A 1 217 ? -5.561 -4.415 17.352 1.00 94.81 217 TYR A C 1
ATOM 1677 O O . TYR A 1 217 ? -4.584 -4.059 18.012 1.00 94.81 217 TYR A O 1
ATOM 1685 N N . PHE A 1 218 ? -6.814 -4.235 17.768 1.00 93.31 218 PHE A N 1
ATOM 1686 C CA . PHE A 1 218 ? -7.178 -3.700 19.079 1.00 93.31 218 PHE A CA 1
ATOM 1687 C C . PHE A 1 218 ? -7.705 -4.842 19.946 1.00 93.31 218 PHE A C 1
ATOM 1689 O O . PHE A 1 218 ? -8.835 -5.298 19.759 1.00 93.31 218 PHE A O 1
ATOM 1696 N N . THR A 1 219 ? -6.887 -5.307 20.886 1.00 91.81 219 THR A N 1
ATOM 1697 C CA . THR A 1 219 ? -7.255 -6.370 21.825 1.00 91.81 219 THR A CA 1
ATOM 1698 C C . THR A 1 219 ? -7.918 -5.748 23.047 1.00 91.81 219 THR A C 1
ATOM 1700 O O . THR A 1 219 ? -7.331 -4.895 23.717 1.00 91.81 219 THR A O 1
ATOM 1703 N N . LEU A 1 220 ? -9.141 -6.169 23.358 1.00 91.75 220 LEU A N 1
ATOM 1704 C CA . LEU A 1 220 ? -9.894 -5.736 24.534 1.00 91.75 220 LEU A CA 1
ATOM 1705 C C . LEU A 1 220 ? -9.596 -6.634 25.742 1.00 91.75 220 LEU A C 1
ATOM 1707 O O . LEU A 1 220 ? -9.096 -7.751 25.607 1.00 91.75 220 LEU A O 1
ATOM 1711 N N . LYS A 1 221 ? -9.958 -6.182 26.945 1.00 85.94 221 LYS A N 1
ATOM 1712 C CA . LYS A 1 221 ? -9.802 -6.966 28.186 1.00 85.94 221 LYS A CA 1
ATOM 1713 C C . LYS A 1 221 ? -10.597 -8.274 28.221 1.00 85.94 221 LYS A C 1
ATOM 1715 O O . LYS A 1 221 ? -10.211 -9.191 28.934 1.00 85.94 221 LYS A O 1
ATOM 1720 N N . ASN A 1 222 ? -11.675 -8.380 27.445 1.00 87.12 222 ASN A N 1
ATOM 1721 C CA . ASN A 1 222 ? -12.430 -9.626 27.278 1.00 87.12 222 ASN A CA 1
ATOM 1722 C C . ASN A 1 222 ? -11.834 -10.552 26.190 1.00 87.12 222 ASN A C 1
ATOM 1724 O O . ASN A 1 222 ? -12.520 -11.467 25.744 1.00 87.12 222 ASN A O 1
ATOM 1728 N N . GLU A 1 223 ? -10.603 -10.283 25.734 1.00 89.94 223 GLU A N 1
ATOM 1729 C CA . GLU A 1 223 ? -9.886 -10.978 24.649 1.00 89.94 223 GLU A CA 1
ATOM 1730 C C . GLU A 1 223 ? -10.503 -10.822 23.246 1.00 89.94 223 GLU A C 1
ATOM 1732 O O . GLU A 1 223 ? -10.012 -11.409 22.283 1.00 89.94 223 GLU A O 1
ATOM 1737 N N . THR A 1 224 ? -11.549 -10.003 23.083 1.00 91.56 224 THR A N 1
ATOM 1738 C CA . THR A 1 224 ? -12.063 -9.663 21.747 1.00 91.56 224 THR A CA 1
ATOM 1739 C C . THR A 1 224 ? -11.020 -8.846 20.992 1.00 91.56 224 THR A C 1
ATOM 1741 O O . THR A 1 224 ? -10.466 -7.894 21.540 1.00 91.56 224 THR A O 1
ATOM 1744 N N . VAL A 1 225 ? -10.786 -9.188 19.724 1.00 94.06 225 VAL A N 1
ATOM 1745 C CA . VAL A 1 225 ? -9.876 -8.458 18.834 1.00 94.06 225 VAL A CA 1
ATOM 1746 C C . VAL A 1 225 ? -10.682 -7.767 17.741 1.00 94.06 225 VAL A C 1
ATOM 1748 O O . VAL A 1 225 ? -11.425 -8.413 17.003 1.00 94.06 225 VAL A O 1
ATOM 1751 N N . ILE A 1 226 ? -10.531 -6.448 17.639 1.00 94.25 226 ILE A N 1
ATOM 1752 C CA . ILE A 1 226 ? -11.062 -5.634 16.539 1.00 94.25 226 ILE A CA 1
ATOM 1753 C C . ILE A 1 226 ? -9.927 -5.420 15.537 1.00 94.25 226 ILE A C 1
ATOM 1755 O O . ILE A 1 226 ? -8.868 -4.913 15.906 1.00 94.25 226 ILE A O 1
ATOM 1759 N N . THR A 1 227 ? -10.148 -5.792 14.275 1.00 95.50 227 THR A N 1
ATOM 1760 C CA . THR A 1 227 ? -9.137 -5.720 13.210 1.00 95.50 227 THR A CA 1
ATOM 1761 C C . THR A 1 227 ? -9.550 -4.723 12.136 1.00 95.50 227 THR A C 1
ATOM 1763 O O . THR A 1 227 ? -10.475 -4.996 11.377 1.00 95.50 227 THR A O 1
ATOM 1766 N N . ILE A 1 228 ? -8.853 -3.589 12.040 1.00 94.00 228 ILE A N 1
ATOM 1767 C CA . ILE A 1 228 ? -9.141 -2.544 11.042 1.00 94.00 228 ILE A CA 1
ATOM 1768 C C . ILE A 1 228 ? -8.004 -2.473 10.020 1.00 94.00 228 ILE A C 1
ATOM 1770 O O . ILE A 1 228 ? -6.827 -2.488 10.382 1.00 94.00 228 ILE A O 1
ATOM 1774 N N . GLN A 1 229 ? -8.355 -2.395 8.736 1.00 92.12 229 GLN A N 1
ATOM 1775 C CA . GLN A 1 229 ? -7.393 -2.288 7.640 1.00 92.12 229 GLN A CA 1
ATOM 1776 C C . GLN A 1 229 ? -6.671 -0.933 7.657 1.00 92.12 229 GLN A C 1
ATOM 1778 O O . GLN A 1 229 ? -7.259 0.114 7.938 1.00 92.12 229 GLN A O 1
ATOM 1783 N N . LYS A 1 230 ? -5.377 -0.945 7.337 1.00 92.44 230 LYS A N 1
ATOM 1784 C CA . LYS A 1 230 ? -4.579 0.267 7.129 1.00 92.44 230 LYS A CA 1
ATOM 1785 C C . LYS A 1 230 ? -4.793 0.821 5.728 1.00 92.44 230 LYS A C 1
ATOM 1787 O O . LYS A 1 230 ? -4.939 0.068 4.766 1.00 92.44 230 LYS A O 1
ATOM 1792 N N . TYR A 1 231 ? -4.722 2.144 5.612 1.00 89.06 231 TYR A N 1
ATOM 1793 C CA . TYR A 1 231 ? -4.929 2.827 4.349 1.00 89.06 231 TYR A CA 1
ATOM 1794 C C . TYR A 1 231 ? -3.876 2.447 3.313 1.00 89.06 231 TYR A C 1
ATOM 1796 O O . TYR A 1 231 ? -2.682 2.700 3.499 1.00 89.06 231 TYR A O 1
ATOM 1804 N N . ARG A 1 232 ? -4.321 1.882 2.187 1.00 85.44 232 ARG A N 1
ATOM 1805 C CA . ARG A 1 232 ? -3.451 1.532 1.055 1.00 85.44 232 ARG A CA 1
ATOM 1806 C C . ARG A 1 232 ? -3.718 2.431 -0.139 1.00 85.44 232 ARG A C 1
ATOM 1808 O O . ARG A 1 232 ? -4.600 2.176 -0.957 1.00 85.44 232 ARG A O 1
ATOM 1815 N N . LYS A 1 233 ? -2.867 3.446 -0.292 1.00 87.06 233 LYS A N 1
ATOM 1816 C CA . LYS A 1 233 ? -2.890 4.330 -1.460 1.00 87.06 233 LYS A CA 1
ATOM 1817 C C . LYS A 1 233 ? -2.843 3.516 -2.759 1.00 87.06 233 LYS A C 1
ATOM 1819 O O . LYS A 1 233 ? -1.926 2.712 -2.954 1.00 87.06 233 LYS A O 1
ATOM 1824 N N . LEU A 1 234 ? -3.794 3.790 -3.658 1.00 90.94 234 LEU A N 1
ATOM 1825 C CA . LEU A 1 234 ? -3.824 3.191 -4.989 1.00 90.94 234 LEU A CA 1
ATOM 1826 C C . LEU A 1 234 ? -2.504 3.469 -5.723 1.00 90.94 234 LEU A C 1
ATOM 1828 O O . LEU A 1 234 ? -2.105 4.623 -5.890 1.00 90.94 234 LEU A O 1
ATOM 1832 N N . SER A 1 235 ? -1.819 2.407 -6.135 1.00 93.56 235 SER A N 1
ATOM 1833 C CA . SER A 1 235 ? -0.568 2.472 -6.895 1.00 93.56 235 SER A CA 1
ATOM 1834 C C . SER A 1 235 ? -0.416 1.255 -7.801 1.00 93.56 235 SER A C 1
ATOM 1836 O O . SER A 1 235 ? -0.997 0.203 -7.536 1.00 93.56 235 SER A O 1
ATOM 1838 N N . ILE A 1 236 ? 0.373 1.404 -8.863 1.00 95.81 236 ILE A N 1
ATOM 1839 C CA . ILE A 1 236 ? 0.774 0.327 -9.768 1.00 95.81 236 ILE A CA 1
ATOM 1840 C C . ILE A 1 236 ? 2.289 0.378 -9.965 1.00 95.81 236 ILE A C 1
ATOM 1842 O O . ILE A 1 236 ? 2.865 1.459 -10.069 1.00 95.81 236 ILE A O 1
ATOM 1846 N N . THR A 1 237 ? 2.933 -0.784 -9.992 1.00 96.81 237 THR A N 1
ATOM 1847 C CA . THR A 1 237 ? 4.375 -0.923 -10.240 1.00 96.81 237 THR A CA 1
ATOM 1848 C C . THR A 1 237 ? 4.635 -1.911 -11.362 1.00 96.81 237 THR A C 1
ATOM 1850 O O . THR A 1 237 ? 3.939 -2.923 -11.439 1.00 96.81 237 THR A O 1
ATOM 1853 N N . PHE A 1 238 ? 5.674 -1.662 -12.158 1.00 97.75 238 PHE A N 1
ATOM 1854 C CA . PHE A 1 238 ? 6.097 -2.508 -13.273 1.00 97.75 238 PHE A CA 1
ATOM 1855 C C . PHE A 1 238 ? 7.446 -3.157 -12.963 1.00 97.75 238 PHE A C 1
ATOM 1857 O O . PHE A 1 238 ? 8.405 -2.456 -12.637 1.00 97.75 238 PHE A O 1
ATOM 1864 N N . LYS A 1 239 ? 7.536 -4.487 -13.050 1.00 97.56 239 LYS A N 1
ATOM 1865 C CA . LYS A 1 239 ? 8.768 -5.225 -12.717 1.00 97.56 239 LYS A CA 1
ATOM 1866 C C . LYS A 1 239 ? 9.909 -4.913 -13.690 1.00 97.56 239 LYS A C 1
ATOM 1868 O O . LYS A 1 239 ? 11.060 -4.818 -13.277 1.00 97.56 239 LYS A O 1
ATOM 1873 N N . GLU A 1 240 ? 9.583 -4.752 -14.966 1.00 96.81 240 GLU A N 1
ATOM 1874 C CA . GLU A 1 240 ? 10.521 -4.460 -16.054 1.00 96.81 240 GLU A CA 1
ATOM 1875 C C . GLU A 1 240 ? 10.850 -2.961 -16.173 1.00 96.81 240 GLU A C 1
ATOM 1877 O O . GLU A 1 240 ? 11.635 -2.579 -17.039 1.00 96.81 240 GLU A O 1
ATOM 1882 N N . GLY A 1 241 ? 10.281 -2.121 -15.300 1.00 94.50 241 GLY A N 1
ATOM 1883 C CA . GLY A 1 241 ? 10.406 -0.667 -15.354 1.00 94.50 241 GLY A CA 1
ATOM 1884 C C . GLY A 1 241 ? 9.393 -0.001 -16.288 1.00 94.50 241 GLY A C 1
ATOM 1885 O O . GLY A 1 241 ? 8.462 -0.630 -16.793 1.00 94.50 241 GLY A O 1
ATOM 1886 N N . ASP A 1 242 ? 9.572 1.302 -16.479 1.00 95.94 242 ASP A N 1
ATOM 1887 C CA . ASP A 1 242 ? 8.685 2.204 -17.219 1.00 95.94 242 ASP A CA 1
ATOM 1888 C C . ASP A 1 242 ? 9.376 2.879 -18.422 1.00 95.94 242 ASP A C 1
ATOM 1890 O O . ASP A 1 242 ? 8.832 3.816 -19.001 1.00 95.94 242 ASP A O 1
ATOM 1894 N N . ASP A 1 243 ? 10.552 2.395 -18.831 1.00 95.88 243 ASP A N 1
ATOM 1895 C CA . ASP A 1 243 ? 11.242 2.797 -20.062 1.00 95.88 243 ASP A CA 1
ATOM 1896 C C . ASP A 1 243 ? 11.696 1.559 -20.843 1.00 95.88 243 ASP A C 1
ATOM 1898 O O . ASP A 1 243 ? 12.607 0.830 -20.441 1.00 95.88 243 ASP A O 1
ATOM 1902 N N . LEU A 1 244 ? 11.029 1.292 -21.965 1.00 95.12 244 LEU A N 1
ATOM 1903 C CA . LEU A 1 244 ? 11.210 0.087 -22.761 1.00 95.12 244 LEU A CA 1
ATOM 1904 C C . LEU A 1 244 ? 11.669 0.426 -24.176 1.00 95.12 244 LEU A C 1
ATOM 1906 O O . LEU A 1 244 ? 10.975 1.068 -24.960 1.00 95.12 244 LEU A O 1
ATOM 1910 N N . LYS A 1 245 ? 12.834 -0.104 -24.540 1.00 91.75 245 LYS A N 1
ATOM 1911 C CA . LYS A 1 245 ? 13.405 0.040 -25.884 1.00 91.75 245 LYS A CA 1
ATOM 1912 C C . LYS A 1 245 ? 13.199 -1.224 -26.703 1.00 91.75 245 LYS A C 1
ATOM 1914 O O . LYS A 1 245 ? 13.519 -2.302 -26.200 1.00 91.75 245 LYS A O 1
ATOM 1919 N N . PHE A 1 246 ? 12.712 -1.102 -27.931 1.00 93.25 246 PHE A N 1
ATOM 1920 C CA . PHE A 1 246 ? 12.352 -2.225 -28.797 1.00 93.25 246 PHE A CA 1
ATOM 1921 C C . PHE A 1 246 ? 13.226 -2.299 -30.054 1.00 93.25 246 PHE A C 1
ATOM 1923 O O . PHE A 1 246 ? 13.561 -1.264 -30.629 1.00 93.25 246 PHE A O 1
ATOM 1930 N N . ASP A 1 247 ? 13.556 -3.508 -30.497 1.00 89.19 247 ASP A N 1
ATOM 1931 C CA . ASP A 1 247 ? 13.892 -3.795 -31.895 1.00 89.19 247 ASP A CA 1
ATOM 1932 C C . ASP A 1 247 ? 12.612 -3.890 -32.747 1.00 89.19 247 ASP A C 1
ATOM 1934 O O . ASP A 1 247 ? 11.498 -4.006 -32.229 1.00 89.19 247 ASP A O 1
ATOM 1938 N N . VAL A 1 248 ? 12.771 -3.853 -34.071 1.00 89.06 248 VAL A N 1
ATOM 1939 C CA . VAL A 1 248 ? 11.690 -4.140 -35.030 1.00 89.06 248 VAL A CA 1
ATOM 1940 C C . VAL A 1 248 ? 11.143 -5.547 -34.780 1.00 89.06 248 VAL A C 1
ATOM 1942 O O . VAL A 1 248 ? 11.909 -6.493 -34.602 1.00 89.06 248 VAL A O 1
ATOM 1945 N N . ASP A 1 249 ? 9.817 -5.667 -34.752 1.00 93.94 249 ASP A N 1
ATOM 1946 C CA . ASP A 1 249 ? 9.060 -6.885 -34.436 1.00 93.94 249 ASP A CA 1
ATOM 1947 C C . ASP A 1 249 ? 9.304 -7.492 -33.033 1.00 93.94 249 ASP A C 1
ATOM 1949 O O . ASP A 1 249 ? 8.821 -8.594 -32.740 1.00 93.94 249 ASP A O 1
ATOM 1953 N N . GLU A 1 250 ? 9.990 -6.787 -32.122 1.00 95.56 250 GLU A N 1
ATOM 1954 C CA . GLU A 1 250 ? 10.216 -7.266 -30.754 1.00 95.56 250 GLU A CA 1
ATOM 1955 C C . GLU A 1 250 ? 8.918 -7.249 -29.932 1.00 95.56 250 GLU A C 1
ATOM 1957 O O . GLU A 1 250 ? 8.082 -6.344 -30.019 1.00 95.56 250 GLU A O 1
ATOM 1962 N N . THR A 1 251 ? 8.759 -8.264 -29.084 1.00 98.00 251 THR A N 1
ATOM 1963 C CA . THR A 1 251 ? 7.673 -8.352 -28.105 1.00 98.00 251 THR A CA 1
ATOM 1964 C C . THR A 1 251 ? 8.251 -8.392 -26.700 1.00 98.00 251 THR A C 1
ATOM 1966 O O . THR A 1 251 ? 9.166 -9.169 -26.424 1.00 98.00 251 THR A O 1
ATOM 1969 N N . LYS A 1 252 ? 7.693 -7.581 -25.801 1.00 97.88 252 LYS A N 1
ATOM 1970 C CA . LYS A 1 252 ? 8.029 -7.574 -24.376 1.00 97.88 252 LYS A CA 1
ATOM 1971 C C . LYS A 1 252 ? 6.783 -7.761 -23.530 1.00 97.88 252 LYS A C 1
ATOM 1973 O O . LYS A 1 252 ? 5.691 -7.352 -23.913 1.00 97.88 252 LYS A O 1
ATOM 1978 N N . VAL A 1 253 ? 6.976 -8.366 -22.365 1.00 98.44 253 VAL A N 1
ATOM 1979 C CA . VAL A 1 253 ? 5.926 -8.602 -21.375 1.00 98.44 253 VAL A CA 1
ATOM 1980 C C . VAL A 1 253 ? 6.282 -7.819 -20.122 1.00 98.44 253 VAL A C 1
ATOM 1982 O O . VAL A 1 253 ? 7.366 -8.006 -19.571 1.00 98.44 253 VAL A O 1
ATOM 1985 N N . VAL A 1 254 ? 5.376 -6.943 -19.693 1.00 98.44 254 VAL A N 1
ATOM 1986 C CA . VAL A 1 254 ? 5.519 -6.132 -18.482 1.00 98.44 254 VAL A CA 1
ATOM 1987 C C . VAL A 1 254 ? 4.612 -6.692 -17.399 1.00 98.44 254 VAL A C 1
ATOM 1989 O O . VAL A 1 254 ? 3.391 -6.684 -17.548 1.00 98.44 254 VAL A O 1
ATOM 1992 N N . HIS A 1 255 ? 5.188 -7.157 -16.299 1.00 98.50 255 HIS A N 1
ATOM 1993 C CA . HIS A 1 255 ? 4.453 -7.624 -15.132 1.00 98.50 255 HIS A CA 1
ATOM 1994 C C . HIS A 1 255 ? 4.097 -6.431 -14.257 1.00 98.50 255 HIS A C 1
ATOM 1996 O O . HIS A 1 255 ? 4.983 -5.702 -13.799 1.00 98.50 255 HIS A O 1
ATOM 2002 N N . TYR A 1 256 ? 2.805 -6.259 -13.990 1.00 97.50 256 TYR A N 1
ATOM 2003 C CA . TYR A 1 256 ? 2.332 -5.209 -13.102 1.00 97.50 256 TYR A CA 1
ATOM 2004 C C . TYR A 1 256 ? 1.821 -5.764 -11.773 1.00 97.50 256 TYR A C 1
ATOM 2006 O O . TYR A 1 256 ? 1.334 -6.892 -11.672 1.00 97.50 256 TYR A O 1
ATOM 2014 N N . THR A 1 257 ? 1.912 -4.941 -10.733 1.00 95.75 257 THR A N 1
ATOM 2015 C CA . THR A 1 257 ? 1.301 -5.193 -9.423 1.00 95.75 257 THR A CA 1
ATOM 2016 C C . THR A 1 257 ? 0.592 -3.934 -8.948 1.00 95.75 257 THR A C 1
ATOM 2018 O O . THR A 1 257 ? 1.185 -2.858 -8.947 1.00 95.75 257 THR A O 1
ATOM 2021 N N . ILE A 1 258 ? -0.672 -4.067 -8.555 1.00 93.75 258 ILE A N 1
ATOM 2022 C CA . ILE A 1 258 ? -1.530 -3.007 -8.033 1.00 93.75 258 ILE A CA 1
ATOM 2023 C C . ILE A 1 258 ? -1.614 -3.162 -6.516 1.00 93.75 258 ILE A C 1
ATOM 2025 O O . ILE A 1 258 ? -1.906 -4.244 -6.005 1.00 93.75 258 ILE A O 1
ATOM 2029 N N . LYS A 1 259 ? -1.401 -2.066 -5.790 1.00 90.25 259 LYS A N 1
ATOM 2030 C CA . LYS A 1 259 ? -1.731 -1.971 -4.365 1.00 90.25 259 LYS A CA 1
ATOM 2031 C C . LYS A 1 259 ? -2.944 -1.066 -4.219 1.00 90.25 259 LYS A C 1
ATOM 2033 O O . LYS A 1 259 ? -2.921 0.063 -4.699 1.00 90.25 259 LYS A O 1
ATOM 2038 N N . SER A 1 260 ? -3.992 -1.566 -3.576 1.00 86.06 260 SER A N 1
ATOM 2039 C CA . SER A 1 260 ? -5.221 -0.830 -3.279 1.00 86.06 260 SER A CA 1
ATOM 2040 C C . SER A 1 260 ? -5.888 -1.416 -2.037 1.00 86.06 260 SER A C 1
ATOM 2042 O O . SER A 1 260 ? -5.619 -2.561 -1.675 1.00 86.06 260 SER A O 1
ATOM 2044 N N . GLU A 1 261 ? -6.760 -0.642 -1.399 1.00 77.50 261 GLU A N 1
ATOM 2045 C CA . GLU A 1 261 ? -7.678 -1.130 -0.360 1.00 77.50 261 GLU A CA 1
ATOM 2046 C C . GLU A 1 261 ? -8.793 -1.996 -0.945 1.00 77.50 261 GLU A C 1
ATOM 2048 O O . GLU A 1 261 ? -9.280 -2.921 -0.303 1.00 77.50 261 GLU A O 1
ATOM 2053 N N . SER A 1 262 ? -9.177 -1.709 -2.190 1.00 73.62 262 SER A N 1
ATOM 2054 C CA . SER A 1 262 ? -10.250 -2.404 -2.886 1.00 73.62 262 SER A CA 1
ATOM 2055 C C . SER A 1 262 ? -9.708 -3.608 -3.639 1.00 73.62 262 SER A C 1
ATOM 2057 O O . SER A 1 262 ? -8.719 -3.521 -4.368 1.00 73.62 262 SER A O 1
ATOM 2059 N N . ASN A 1 263 ? -10.427 -4.722 -3.548 1.00 72.06 263 ASN A N 1
ATOM 2060 C CA . ASN A 1 263 ? -10.196 -5.898 -4.377 1.00 72.06 263 ASN A CA 1
ATOM 2061 C C . ASN A 1 263 ? -10.872 -5.801 -5.760 1.00 72.06 263 ASN A C 1
ATOM 2063 O O . ASN A 1 263 ? -10.880 -6.790 -6.483 1.00 72.06 263 ASN A O 1
ATOM 2067 N N . LYS A 1 264 ? -11.442 -4.648 -6.145 1.00 75.12 264 LYS A N 1
ATOM 2068 C CA . LYS A 1 264 ? -12.182 -4.454 -7.409 1.00 75.12 264 LYS A CA 1
ATOM 2069 C C . LYS A 1 264 ? -11.417 -3.627 -8.448 1.00 75.12 264 LYS A C 1
ATOM 2071 O O . LYS A 1 264 ? -12.033 -2.884 -9.210 1.00 75.12 264 LYS A O 1
ATOM 2076 N N . SER A 1 265 ? -10.087 -3.693 -8.467 1.00 82.81 265 SER A N 1
ATOM 2077 C CA . SER A 1 265 ? -9.313 -2.858 -9.387 1.00 82.81 265 SER A CA 1
ATOM 2078 C C . SER A 1 265 ? -9.570 -3.211 -10.857 1.00 82.81 265 SER A C 1
ATOM 2080 O O . SER A 1 265 ? -9.526 -4.376 -11.248 1.00 82.81 265 SER A O 1
ATOM 2082 N N . VAL A 1 266 ? -9.813 -2.186 -11.672 1.00 88.94 266 VAL A N 1
ATOM 2083 C CA . VAL A 1 266 ? -9.954 -2.277 -13.130 1.00 88.94 266 VAL A CA 1
ATOM 2084 C C . VAL A 1 266 ? -8.735 -1.630 -13.770 1.00 88.94 266 VAL A C 1
ATOM 2086 O O . VAL A 1 266 ? -8.351 -0.523 -13.390 1.00 88.94 266 VAL A O 1
ATOM 2089 N N . ILE A 1 267 ? -8.145 -2.311 -14.752 1.00 94.94 267 ILE A N 1
ATOM 2090 C CA . ILE A 1 267 ? -7.020 -1.810 -15.540 1.00 94.94 267 ILE A CA 1
ATOM 2091 C C . ILE A 1 267 ? -7.459 -1.569 -16.983 1.00 94.94 267 ILE A C 1
ATOM 2093 O O . ILE A 1 267 ? -8.150 -2.391 -17.585 1.00 94.94 267 ILE A O 1
ATOM 2097 N N . LYS A 1 268 ? -7.041 -0.437 -17.543 1.00 96.00 268 LYS A N 1
ATOM 2098 C CA . LYS A 1 268 ? -7.162 -0.126 -18.966 1.00 96.00 268 LYS A CA 1
ATOM 2099 C C . LYS A 1 268 ? -5.798 0.310 -19.478 1.00 96.00 268 LYS A C 1
ATOM 2101 O O . LYS A 1 268 ? -5.131 1.120 -18.839 1.00 96.00 268 LYS A O 1
ATOM 2106 N N . VAL A 1 269 ? -5.404 -0.223 -20.627 1.00 97.56 269 VAL A N 1
ATOM 2107 C CA . VAL A 1 269 ? -4.111 0.057 -21.247 1.00 97.56 269 VAL A CA 1
ATOM 2108 C C . VAL A 1 269 ? -4.348 0.556 -22.663 1.00 97.56 269 VAL A C 1
ATOM 2110 O O . VAL A 1 269 ? -5.069 -0.080 -23.431 1.00 97.56 269 VAL A O 1
ATOM 2113 N N . GLU A 1 270 ? -3.765 1.698 -23.004 1.00 97.62 270 GLU A N 1
ATOM 2114 C CA . GLU A 1 270 ? -3.875 2.290 -24.336 1.00 97.62 270 GLU A CA 1
ATOM 2115 C C . GLU A 1 270 ? -2.591 3.013 -24.736 1.00 97.62 270 GLU A C 1
ATOM 2117 O O . GLU A 1 270 ? -1.791 3.403 -23.891 1.00 97.62 270 GLU A O 1
ATOM 2122 N N . MET A 1 271 ? -2.375 3.187 -26.037 1.00 97.25 271 MET A N 1
ATOM 2123 C CA . MET A 1 271 ? -1.297 4.049 -26.518 1.00 97.25 271 MET A CA 1
ATOM 2124 C C . MET A 1 271 ? -1.695 5.512 -26.336 1.00 97.25 271 MET A C 1
ATOM 2126 O O . MET A 1 271 ? -2.829 5.877 -26.646 1.00 97.25 271 MET A O 1
ATOM 2130 N N . LEU A 1 272 ? -0.752 6.359 -25.916 1.00 96.25 272 LEU A N 1
ATOM 2131 C CA . LEU A 1 272 ? -0.940 7.811 -25.911 1.00 96.25 272 LEU A CA 1
ATOM 2132 C C . LEU A 1 272 ? -1.249 8.316 -27.327 1.00 96.25 272 LEU A C 1
ATOM 2134 O O . LEU A 1 272 ? -2.207 9.057 -27.528 1.00 96.25 272 LEU A O 1
ATOM 2138 N N . ASN A 1 273 ? -0.458 7.872 -28.308 1.00 93.38 273 ASN A N 1
ATOM 2139 C CA . ASN A 1 273 ? -0.705 8.115 -29.726 1.00 93.38 273 ASN A CA 1
ATOM 2140 C C . ASN A 1 273 ? -0.878 6.779 -30.448 1.00 93.38 273 ASN A C 1
ATOM 2142 O O . ASN A 1 273 ? 0.042 5.965 -30.464 1.00 93.38 273 ASN A O 1
ATOM 2146 N N . ASN A 1 274 ? -2.038 6.546 -31.061 1.00 90.56 274 ASN A N 1
ATOM 2147 C CA . ASN A 1 274 ? -2.272 5.332 -31.840 1.00 90.56 274 ASN A CA 1
ATOM 2148 C C . ASN A 1 274 ? -1.712 5.482 -33.264 1.00 90.56 274 ASN A C 1
ATOM 2150 O O . ASN A 1 274 ? -2.432 5.835 -34.196 1.00 90.56 274 ASN A O 1
ATOM 2154 N N . ASP A 1 275 ? -0.414 5.237 -33.410 1.00 90.62 275 ASP A N 1
ATOM 2155 C CA . ASP A 1 275 ? 0.334 5.291 -34.673 1.00 90.62 275 ASP A CA 1
ATOM 2156 C C . ASP A 1 275 ? 0.340 3.954 -35.442 1.00 90.62 275 ASP A C 1
ATOM 2158 O O . ASP A 1 275 ? 0.948 3.851 -36.507 1.00 90.62 275 ASP A O 1
ATOM 2162 N N . GLY A 1 276 ? -0.318 2.918 -34.907 1.00 93.50 276 GLY A N 1
ATOM 2163 C CA . GLY A 1 276 ? -0.324 1.565 -35.470 1.00 93.50 276 GLY A CA 1
ATOM 2164 C C . GLY A 1 276 ? 1.013 0.821 -35.357 1.00 93.50 276 GLY A C 1
ATOM 2165 O O . GLY A 1 276 ? 1.127 -0.297 -35.858 1.00 93.50 276 GLY A O 1
ATOM 2166 N N . CYS A 1 277 ? 2.017 1.405 -34.700 1.00 94.75 277 CYS A N 1
ATOM 2167 C CA . CYS A 1 277 ? 3.349 0.819 -34.563 1.00 94.75 277 CYS A CA 1
ATOM 2168 C C . CYS A 1 277 ? 3.433 -0.191 -33.415 1.00 94.75 277 CYS A C 1
ATOM 2170 O O . CYS A 1 277 ? 4.265 -1.102 -33.451 1.00 94.75 277 CYS A O 1
ATOM 2172 N N . TYR A 1 278 ? 2.546 -0.059 -32.429 1.00 97.62 278 TYR A N 1
ATOM 2173 C CA . TYR A 1 278 ? 2.468 -0.915 -31.253 1.00 97.62 278 TYR A CA 1
ATOM 2174 C C . TYR A 1 278 ? 1.114 -1.611 -31.158 1.00 97.62 278 TYR A C 1
ATOM 2176 O O . TYR A 1 278 ? 0.068 -0.997 -31.367 1.00 97.62 278 TYR A O 1
ATOM 2184 N N . SER A 1 279 ? 1.128 -2.886 -30.774 1.00 97.06 279 SER A N 1
ATOM 2185 C CA . SER A 1 279 ? -0.070 -3.605 -30.342 1.00 97.06 279 SER A CA 1
ATOM 2186 C C . SER A 1 279 ? 0.047 -3.977 -28.871 1.00 97.06 279 SER A C 1
ATOM 2188 O O . SER A 1 279 ? 1.096 -4.458 -28.432 1.00 97.06 279 SER A O 1
ATOM 2190 N N . LEU A 1 280 ? -1.044 -3.776 -28.138 1.00 98.06 280 LEU A N 1
ATOM 2191 C CA . LEU A 1 280 ? -1.135 -3.994 -26.701 1.00 98.06 280 LEU A CA 1
ATOM 2192 C C . LEU A 1 280 ? -2.115 -5.128 -26.418 1.00 98.06 280 LEU A C 1
ATOM 2194 O O . LEU A 1 280 ? -3.201 -5.172 -26.995 1.00 98.06 280 LEU A O 1
ATOM 2198 N N . HIS A 1 281 ? -1.745 -6.012 -25.501 1.00 97.56 281 HIS A N 1
ATOM 2199 C CA . HIS A 1 281 ? -2.633 -7.037 -24.965 1.00 97.56 281 HIS A CA 1
ATOM 2200 C C . HIS A 1 281 ? -2.446 -7.117 -23.453 1.00 97.56 281 HIS A C 1
ATOM 2202 O O . HIS A 1 281 ? -1.321 -7.030 -22.962 1.00 97.56 281 HIS A O 1
ATOM 2208 N N . THR A 1 282 ? -3.538 -7.229 -22.702 1.00 97.38 282 THR A N 1
ATOM 2209 C CA . THR A 1 282 ? -3.498 -7.291 -21.236 1.00 97.38 282 THR A CA 1
ATOM 2210 C C . THR A 1 282 ? -4.065 -8.620 -20.772 1.00 97.38 282 THR A C 1
ATOM 2212 O O . THR A 1 282 ? -5.220 -8.931 -21.055 1.00 97.38 282 THR A O 1
ATOM 2215 N N . ASP A 1 283 ? -3.265 -9.371 -20.022 1.00 96.81 283 ASP A N 1
ATOM 2216 C CA . ASP A 1 283 ? -3.680 -10.611 -19.371 1.00 96.81 283 ASP A CA 1
ATOM 2217 C C . ASP A 1 283 ? -3.791 -10.361 -17.868 1.00 96.81 283 ASP A C 1
ATOM 2219 O O . ASP A 1 283 ? -2.805 -10.066 -17.190 1.00 96.81 283 ASP A O 1
ATOM 2223 N N . ILE A 1 284 ? -5.010 -10.450 -17.341 1.00 94.06 284 ILE A N 1
ATOM 2224 C CA . ILE A 1 284 ? -5.286 -10.227 -15.921 1.00 94.06 284 ILE A CA 1
ATOM 2225 C C . ILE A 1 284 ? -5.166 -11.567 -15.195 1.00 94.06 284 ILE A C 1
ATOM 2227 O O . ILE A 1 284 ? -5.956 -12.478 -15.437 1.00 94.06 284 ILE A O 1
ATOM 2231 N N . THR A 1 285 ? -4.205 -11.679 -14.278 1.00 92.94 285 THR A N 1
ATOM 2232 C CA . THR A 1 285 ? -4.036 -12.881 -13.446 1.00 92.94 285 THR A CA 1
ATOM 2233 C C . THR A 1 285 ? -5.007 -12.866 -12.270 1.00 92.94 285 THR A C 1
ATOM 2235 O O . THR A 1 285 ? -5.627 -13.876 -11.944 1.00 92.94 285 THR A O 1
ATOM 2238 N N . ASN A 1 286 ? -5.126 -11.717 -11.605 1.00 90.44 286 ASN A N 1
ATOM 2239 C CA . ASN A 1 286 ? -6.063 -11.468 -10.514 1.00 90.44 286 ASN A CA 1
ATOM 2240 C C . ASN A 1 286 ? -6.282 -9.953 -10.360 1.00 90.44 286 ASN A C 1
ATOM 2242 O O . ASN A 1 286 ? -5.820 -9.151 -11.168 1.00 90.44 286 ASN A O 1
ATOM 2246 N N . THR A 1 287 ? -6.985 -9.546 -9.308 1.00 86.56 287 THR A N 1
ATOM 2247 C CA . THR A 1 287 ? -7.368 -8.146 -9.083 1.00 86.56 287 THR A CA 1
ATOM 2248 C C . THR A 1 287 ? -6.190 -7.227 -8.756 1.00 86.56 287 THR A C 1
ATOM 2250 O O . THR A 1 287 ? -6.334 -6.011 -8.837 1.00 86.56 287 THR A O 1
ATOM 2253 N N . THR A 1 288 ? -5.018 -7.776 -8.426 1.00 90.94 288 THR A N 1
ATOM 2254 C CA . THR A 1 288 ? -3.821 -7.007 -8.065 1.00 90.94 288 THR A CA 1
ATOM 2255 C C . THR A 1 288 ? -2.635 -7.250 -8.991 1.00 90.94 288 THR A C 1
ATOM 2257 O O . THR A 1 288 ? -1.589 -6.640 -8.797 1.00 90.94 288 THR A O 1
ATOM 2260 N N . SER A 1 289 ? -2.739 -8.116 -9.999 1.00 94.44 289 SER A N 1
ATOM 2261 C CA . SER A 1 289 ? -1.597 -8.456 -10.853 1.00 94.44 289 SER A CA 1
ATOM 2262 C C . SER A 1 289 ? -2.002 -9.005 -12.214 1.00 94.44 289 SER A C 1
ATOM 2264 O O . SER A 1 289 ? -3.096 -9.539 -12.410 1.00 94.44 289 SER A O 1
ATOM 2266 N N . GLY A 1 290 ? -1.080 -8.888 -13.157 1.00 96.88 290 GLY A N 1
ATOM 2267 C CA . GLY A 1 290 ? -1.228 -9.373 -14.517 1.00 96.88 290 GLY A CA 1
ATOM 2268 C C . GLY A 1 290 ? -0.044 -8.943 -15.365 1.00 96.88 290 GLY A C 1
ATOM 2269 O O . GLY A 1 290 ? 0.989 -8.502 -14.843 1.00 96.88 290 GLY A O 1
ATOM 2270 N N . THR A 1 291 ? -0.204 -9.056 -16.676 1.00 98.31 291 THR A N 1
ATOM 2271 C CA . THR A 1 291 ? 0.818 -8.675 -17.644 1.00 98.31 291 THR A CA 1
ATOM 2272 C C . THR A 1 291 ? 0.271 -7.782 -18.743 1.00 98.31 291 THR A C 1
ATOM 2274 O O . THR A 1 291 ? -0.864 -7.938 -19.190 1.00 98.31 291 THR A O 1
ATOM 2277 N N . ILE A 1 292 ? 1.113 -6.867 -19.212 1.00 98.56 292 ILE A N 1
ATOM 2278 C CA . ILE A 1 292 ? 0.898 -6.074 -20.420 1.00 98.56 292 ILE A CA 1
ATOM 2279 C C . ILE A 1 292 ? 1.906 -6.565 -21.455 1.00 98.56 292 ILE A C 1
ATOM 2281 O O . ILE A 1 292 ? 3.112 -6.367 -21.306 1.00 98.56 292 ILE A O 1
ATOM 2285 N N . THR A 1 293 ? 1.415 -7.217 -22.500 1.00 98.44 293 THR A N 1
ATOM 2286 C CA . THR A 1 293 ? 2.221 -7.613 -23.652 1.00 98.44 293 THR A CA 1
ATOM 2287 C C . THR A 1 293 ? 2.237 -6.468 -24.656 1.00 98.44 293 THR A C 1
ATOM 2289 O O . THR A 1 293 ? 1.187 -6.026 -25.125 1.00 98.44 293 THR A O 1
ATOM 2292 N N . ILE A 1 294 ? 3.435 -5.992 -24.983 1.00 98.44 294 ILE A N 1
ATOM 2293 C CA . ILE A 1 294 ? 3.681 -4.900 -25.924 1.00 98.44 294 ILE A CA 1
ATOM 2294 C C . ILE A 1 294 ? 4.491 -5.474 -27.080 1.00 98.44 294 ILE A C 1
ATOM 2296 O O . ILE A 1 294 ? 5.627 -5.913 -26.888 1.00 98.44 294 ILE A O 1
ATOM 2300 N N . LYS A 1 295 ? 3.918 -5.462 -28.282 1.00 97.81 295 LYS A N 1
ATOM 2301 C CA . LYS A 1 295 ? 4.635 -5.807 -29.513 1.00 97.81 295 LYS A CA 1
ATOM 2302 C C 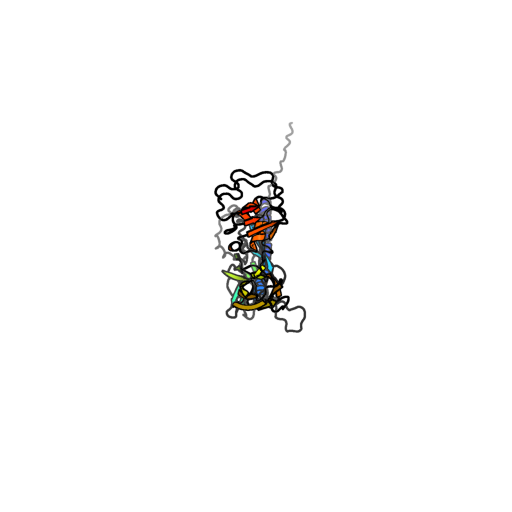. LYS A 1 295 ? 4.844 -4.550 -30.341 1.00 97.81 295 LYS A C 1
ATOM 2304 O O . LYS A 1 295 ? 3.881 -3.833 -30.608 1.00 97.81 295 LYS A O 1
ATOM 2309 N N . ALA A 1 296 ? 6.082 -4.316 -30.759 1.00 96.44 296 ALA A N 1
ATOM 2310 C CA . ALA A 1 296 ? 6.461 -3.187 -31.594 1.00 96.44 296 ALA A CA 1
ATOM 2311 C C . ALA A 1 296 ? 6.748 -3.680 -33.015 1.00 96.44 296 ALA A C 1
ATOM 2313 O O . ALA A 1 296 ? 7.731 -4.377 -33.230 1.00 96.44 296 ALA A O 1
ATOM 2314 N N . SER A 1 297 ? 5.901 -3.337 -33.985 1.00 93.56 297 SER A N 1
ATOM 2315 C CA . SER A 1 297 ? 6.153 -3.688 -35.391 1.00 93.56 297 SER A CA 1
ATOM 2316 C C . SER A 1 297 ? 7.252 -2.790 -35.957 1.00 93.56 297 SER A C 1
ATOM 2318 O O . SER A 1 297 ? 8.260 -3.274 -36.451 1.00 93.56 297 SER A O 1
ATOM 2320 N N . VAL A 1 298 ? 7.109 -1.469 -35.799 1.00 91.81 298 VAL A N 1
ATOM 2321 C CA . VAL A 1 298 ? 8.134 -0.474 -36.153 1.00 91.81 298 VAL A CA 1
ATOM 2322 C C . VAL A 1 298 ? 8.241 0.522 -34.996 1.00 91.81 298 VAL A C 1
ATOM 2324 O O . VAL A 1 298 ? 7.429 1.435 -34.929 1.00 91.81 298 VAL A O 1
ATOM 2327 N N . PRO A 1 299 ? 9.174 0.345 -34.046 1.00 91.50 299 PRO A N 1
ATOM 2328 C CA . PRO A 1 299 ? 9.202 1.151 -32.828 1.00 91.50 299 PRO A CA 1
ATOM 2329 C C . PRO A 1 299 ? 9.322 2.663 -33.093 1.00 91.50 299 PRO A C 1
ATOM 2331 O O . PRO A 1 299 ? 10.177 3.104 -33.862 1.00 91.50 299 PRO A O 1
ATOM 2334 N N . THR A 1 300 ? 8.512 3.461 -32.400 1.00 92.56 300 THR A N 1
ATOM 2335 C CA . THR A 1 300 ? 8.515 4.934 -32.413 1.00 92.56 300 THR A CA 1
ATOM 2336 C C . THR A 1 300 ? 8.619 5.450 -30.978 1.00 92.56 300 THR A C 1
ATOM 2338 O O . THR A 1 300 ? 8.314 4.735 -30.028 1.00 92.56 300 THR A O 1
ATOM 2341 N N . THR A 1 301 ? 9.051 6.696 -30.776 1.00 94.06 301 THR A N 1
ATOM 2342 C CA . THR A 1 301 ? 8.997 7.302 -29.436 1.00 94.06 301 THR A CA 1
ATOM 2343 C C . THR A 1 301 ? 7.546 7.596 -29.064 1.00 94.06 301 THR A C 1
ATOM 2345 O O . THR A 1 301 ? 6.911 8.456 -29.675 1.00 94.06 301 THR A O 1
ATOM 2348 N N . ASN A 1 302 ? 7.022 6.891 -28.062 1.00 96.94 302 ASN A N 1
ATOM 2349 C CA . ASN A 1 302 ? 5.624 6.970 -27.646 1.00 96.94 302 ASN A CA 1
ATOM 2350 C C . ASN A 1 302 ? 5.469 6.570 -26.163 1.00 96.94 302 ASN A C 1
ATOM 2352 O O . ASN A 1 302 ? 6.450 6.280 -25.474 1.00 96.94 302 ASN A O 1
ATOM 2356 N N . GLN A 1 303 ? 4.238 6.554 -25.655 1.00 98.12 303 GLN A N 1
ATOM 2357 C CA . GLN A 1 303 ? 3.920 6.115 -24.296 1.00 98.12 303 GLN A CA 1
ATOM 2358 C C . GLN A 1 303 ? 2.729 5.159 -24.295 1.00 98.12 303 GLN A C 1
ATOM 2360 O O . GLN A 1 303 ? 1.731 5.395 -24.975 1.00 98.12 303 GLN A O 1
ATOM 2365 N N . VAL A 1 304 ? 2.816 4.109 -23.484 1.00 98.31 304 VAL A N 1
ATOM 2366 C CA . VAL A 1 304 ? 1.671 3.283 -23.093 1.00 98.31 304 VAL A CA 1
ATOM 2367 C C . VAL A 1 304 ? 1.086 3.881 -21.819 1.00 98.31 304 VAL A C 1
ATOM 2369 O O . VAL A 1 304 ? 1.767 3.946 -20.797 1.00 98.31 304 VAL A O 1
ATOM 2372 N N . ILE A 1 305 ? -0.167 4.319 -21.871 1.00 98.25 305 ILE A N 1
ATOM 2373 C CA . ILE A 1 305 ? -0.905 4.849 -20.727 1.00 98.25 305 ILE A CA 1
ATOM 2374 C C . ILE A 1 305 ? -1.632 3.700 -20.036 1.00 98.25 305 ILE A C 1
ATOM 2376 O O . ILE A 1 305 ? -2.495 3.040 -20.618 1.00 98.25 305 ILE A O 1
ATOM 2380 N N . VAL A 1 306 ? -1.287 3.478 -18.772 1.00 98.19 306 VAL A N 1
ATOM 2381 C CA . VAL A 1 306 ? -1.903 2.476 -17.905 1.00 98.19 306 VAL A CA 1
ATOM 2382 C C . VAL A 1 306 ? -2.787 3.194 -16.895 1.00 98.19 306 VAL A C 1
ATOM 2384 O O . VAL A 1 306 ? -2.297 3.875 -15.993 1.00 98.19 306 VAL A O 1
ATOM 2387 N N . SER A 1 307 ? -4.098 3.041 -17.049 1.00 97.12 307 SER A N 1
ATOM 2388 C CA . SER A 1 307 ? -5.099 3.558 -16.117 1.00 97.12 307 SER A CA 1
ATOM 2389 C C . SER A 1 307 ? -5.532 2.456 -15.160 1.00 97.12 307 SER A C 1
ATOM 2391 O O . SER A 1 307 ? -5.947 1.385 -15.604 1.00 97.12 307 SER A O 1
ATOM 2393 N N . VAL A 1 308 ? -5.479 2.724 -13.857 1.00 95.69 308 VAL A N 1
ATOM 2394 C CA . VAL A 1 308 ? -5.970 1.808 -12.820 1.00 95.69 308 VAL A CA 1
ATOM 2395 C C . VAL A 1 308 ? -7.007 2.526 -11.978 1.00 95.69 308 VAL A C 1
ATOM 2397 O O . VAL A 1 308 ? -6.722 3.589 -11.430 1.00 95.69 308 VAL A O 1
ATOM 2400 N N . SER A 1 309 ? -8.191 1.936 -11.854 1.00 92.69 309 SER A N 1
ATOM 2401 C CA . SER A 1 309 ? -9.268 2.438 -11.004 1.00 92.69 309 SER A CA 1
ATOM 2402 C C . SER A 1 309 ? -9.612 1.430 -9.922 1.00 92.69 309 SER A C 1
ATOM 2404 O O . SER A 1 309 ? -9.646 0.234 -10.194 1.00 92.69 309 SER A O 1
ATOM 2406 N N . ASN A 1 310 ? -9.898 1.895 -8.709 1.00 88.69 310 ASN A N 1
ATOM 2407 C CA . ASN A 1 310 ? -10.416 1.055 -7.625 1.00 88.69 310 ASN A CA 1
ATOM 2408 C C . ASN A 1 310 ? -11.918 1.273 -7.348 1.00 88.69 310 ASN A C 1
ATOM 2410 O O . ASN A 1 310 ? -12.437 0.740 -6.366 1.00 88.69 310 ASN A O 1
ATOM 2414 N N . GLY A 1 311 ? -12.597 2.039 -8.211 1.00 84.62 311 GLY A N 1
ATOM 2415 C CA . GLY A 1 311 ? -13.998 2.448 -8.076 1.00 84.62 311 GLY A CA 1
ATOM 2416 C C . GLY A 1 311 ? -14.186 3.848 -7.483 1.00 84.62 311 GLY A C 1
ATOM 2417 O O . GLY A 1 311 ? -15.150 4.517 -7.836 1.00 84.62 311 GLY A O 1
ATOM 2418 N N . GLU A 1 312 ? -13.250 4.318 -6.655 1.00 82.19 312 GLU A N 1
ATOM 2419 C CA . GLU A 1 312 ? -13.293 5.660 -6.050 1.00 82.19 312 GLU A CA 1
ATOM 2420 C C . GLU A 1 312 ? -12.259 6.602 -6.673 1.00 82.19 312 GLU A C 1
ATOM 2422 O O . GLU A 1 312 ? -12.536 7.762 -6.969 1.00 82.19 312 GLU A O 1
ATOM 2427 N N . VAL A 1 313 ? -11.054 6.086 -6.908 1.00 87.06 313 VAL A N 1
ATOM 2428 C CA . VAL A 1 313 ? -9.907 6.821 -7.434 1.00 87.06 313 VAL A CA 1
ATOM 2429 C C . VAL A 1 313 ? -9.419 6.135 -8.701 1.00 87.06 313 VAL A C 1
ATOM 2431 O O . VAL A 1 313 ? -9.399 4.907 -8.796 1.00 87.06 313 VAL A O 1
ATOM 2434 N N . THR A 1 314 ? -8.988 6.940 -9.670 1.00 93.44 314 THR A N 1
ATOM 2435 C CA . THR A 1 314 ? -8.273 6.469 -10.858 1.00 93.44 314 THR A CA 1
ATOM 2436 C C . THR A 1 314 ? -6.902 7.123 -10.913 1.00 93.44 314 THR A C 1
ATOM 2438 O O . THR A 1 314 ? -6.789 8.340 -10.776 1.00 93.44 314 THR A O 1
ATOM 2441 N N . ILE A 1 315 ? -5.864 6.315 -11.117 1.00 95.56 315 ILE A N 1
ATOM 2442 C CA . ILE A 1 315 ? -4.500 6.779 -11.378 1.00 95.56 315 ILE A CA 1
ATOM 2443 C C . ILE A 1 315 ? -4.101 6.435 -12.810 1.00 95.56 315 ILE A C 1
ATOM 2445 O O . ILE A 1 315 ? -4.568 5.444 -13.370 1.00 95.56 315 ILE A O 1
ATOM 2449 N N . MET A 1 316 ? -3.212 7.243 -13.380 1.00 97.19 316 MET A N 1
ATOM 2450 C CA . MET A 1 316 ? -2.607 7.001 -14.686 1.00 97.19 316 MET A CA 1
ATOM 2451 C C . MET A 1 316 ? -1.090 7.002 -14.538 1.00 97.19 316 MET A C 1
ATOM 2453 O O . MET A 1 316 ? -0.528 7.909 -13.923 1.00 97.19 316 MET A O 1
ATOM 2457 N N . VAL A 1 317 ? -0.440 5.985 -15.096 1.00 97.56 317 VAL A N 1
ATOM 2458 C CA . VAL A 1 317 ? 1.021 5.860 -15.148 1.00 97.56 317 VAL A CA 1
ATOM 2459 C C . VAL A 1 317 ? 1.423 5.551 -16.587 1.00 97.56 317 VAL A C 1
ATOM 2461 O O . VAL A 1 317 ? 0.709 4.830 -17.283 1.00 97.56 317 VAL A O 1
ATOM 2464 N N . ALA A 1 318 ? 2.539 6.113 -17.045 1.00 97.88 318 ALA A N 1
ATOM 2465 C CA . ALA A 1 318 ? 3.044 5.909 -18.398 1.00 97.88 318 ALA A CA 1
ATOM 2466 C C . ALA A 1 318 ? 4.232 4.940 -18.404 1.00 97.88 318 ALA A C 1
ATOM 2468 O O . ALA A 1 318 ? 5.097 5.025 -17.537 1.00 97.88 318 ALA A O 1
ATOM 2469 N N . ILE A 1 319 ? 4.287 4.067 -19.409 1.00 98.44 319 ILE A N 1
ATOM 2470 C CA . ILE A 1 319 ? 5.489 3.320 -19.795 1.00 98.44 319 ILE A CA 1
ATOM 2471 C C . ILE A 1 319 ? 5.993 3.948 -21.095 1.00 98.44 319 ILE A C 1
ATOM 2473 O O . ILE A 1 319 ? 5.296 3.919 -22.112 1.00 98.44 319 ILE A O 1
ATOM 2477 N N . ASN A 1 320 ? 7.184 4.533 -21.071 1.00 97.69 320 ASN A N 1
ATOM 2478 C CA . ASN A 1 320 ? 7.840 5.061 -22.259 1.00 97.69 320 ASN A CA 1
ATOM 2479 C C . ASN A 1 320 ? 8.260 3.901 -23.161 1.00 97.69 320 ASN A C 1
ATOM 2481 O O . ASN A 1 320 ? 8.838 2.916 -22.700 1.00 97.69 320 ASN A O 1
ATOM 2485 N N . VAL A 1 321 ? 7.966 4.020 -24.452 1.00 97.00 321 VAL A N 1
ATOM 2486 C CA . VAL A 1 321 ? 8.387 3.055 -25.465 1.00 97.00 321 VAL A CA 1
ATOM 2487 C C . VAL A 1 321 ? 9.146 3.776 -26.568 1.00 97.00 321 VAL A C 1
ATOM 2489 O O . VAL A 1 321 ? 8.795 4.890 -26.953 1.00 97.00 321 VAL A O 1
ATOM 2492 N N . SER A 1 322 ? 10.232 3.174 -27.042 1.00 93.06 322 SER A N 1
ATOM 2493 C CA . SER A 1 322 ? 11.053 3.755 -28.108 1.00 93.06 322 SER A CA 1
ATOM 2494 C C . SER A 1 322 ? 11.826 2.691 -28.881 1.00 93.06 322 SER A C 1
ATOM 2496 O O . SER A 1 322 ? 11.899 1.531 -28.469 1.00 93.06 322 SER A O 1
ATOM 2498 N N . LEU A 1 323 ? 12.402 3.079 -30.019 1.00 89.31 323 LEU A N 1
ATOM 2499 C CA . LEU A 1 323 ? 13.355 2.256 -30.761 1.00 89.31 323 LEU A CA 1
ATOM 2500 C C . LEU A 1 323 ? 14.661 2.115 -29.968 1.00 89.31 323 LEU A C 1
ATOM 2502 O O . LEU A 1 323 ? 15.162 3.095 -29.407 1.00 89.31 323 LEU A O 1
ATOM 2506 N N . LYS A 1 324 ? 15.243 0.909 -29.940 1.00 84.44 324 LYS A N 1
ATOM 2507 C CA . LYS A 1 324 ? 16.615 0.731 -29.450 1.00 84.44 324 LYS A CA 1
ATOM 2508 C C . LYS A 1 324 ? 17.558 1.599 -30.285 1.00 84.44 324 LYS A C 1
ATOM 2510 O O . LYS A 1 324 ? 17.475 1.582 -31.511 1.00 84.44 324 LYS A O 1
ATOM 2515 N N . PRO A 1 325 ? 18.455 2.366 -29.651 1.00 74.31 325 PRO A N 1
ATOM 2516 C CA . PRO A 1 325 ? 19.392 3.180 -30.398 1.00 74.31 325 PRO A CA 1
ATOM 2517 C C . PRO A 1 325 ? 20.262 2.280 -31.283 1.00 74.31 325 PRO A C 1
ATOM 2519 O O . PRO A 1 325 ? 20.886 1.329 -30.811 1.00 74.31 325 PRO A O 1
ATOM 2522 N N . ALA A 1 326 ? 20.299 2.589 -32.575 1.00 71.31 326 ALA A N 1
ATOM 2523 C CA . ALA A 1 326 ? 21.270 2.028 -3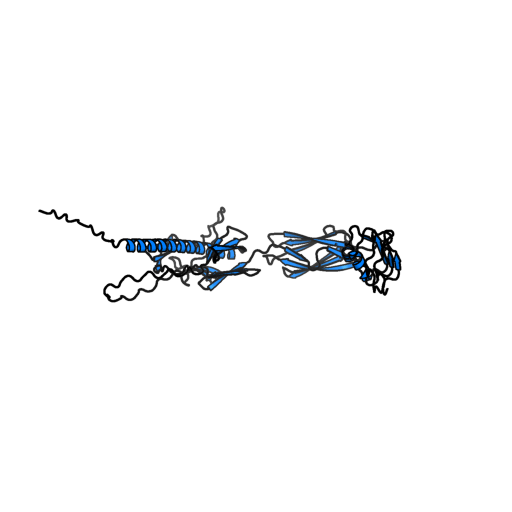3.497 1.00 71.31 326 ALA A CA 1
ATOM 2524 C C . ALA A 1 326 ? 22.511 2.926 -33.507 1.00 71.31 326 ALA A C 1
ATOM 2526 O O . ALA A 1 326 ? 22.404 4.148 -33.398 1.00 71.31 326 ALA A O 1
ATOM 2527 N N . LEU A 1 327 ? 23.696 2.331 -33.632 1.00 74.31 327 LEU A N 1
ATOM 2528 C CA . LEU A 1 327 ? 24.914 3.112 -33.810 1.00 74.31 327 LEU A CA 1
ATOM 2529 C C . LEU A 1 327 ? 24.950 3.674 -35.234 1.00 74.31 327 LEU A C 1
ATOM 2531 O O . LEU A 1 327 ? 25.303 2.964 -36.176 1.00 74.31 327 LEU A O 1
ATOM 2535 N N . GLU A 1 328 ? 24.619 4.952 -35.392 1.00 75.25 328 GLU A N 1
ATOM 2536 C CA . GLU A 1 328 ? 24.852 5.659 -36.650 1.00 75.25 328 GLU A CA 1
ATOM 2537 C C . GLU A 1 328 ? 26.360 5.727 -36.911 1.00 75.25 328 GLU A C 1
ATOM 2539 O O . GLU A 1 328 ? 27.124 6.238 -36.092 1.00 75.25 328 GLU A O 1
ATOM 2544 N N . GLU A 1 329 ? 26.805 5.135 -38.022 1.00 82.94 329 GLU A N 1
ATOM 2545 C CA . GLU A 1 329 ? 28.223 5.066 -38.406 1.00 82.94 329 GLU A CA 1
ATOM 2546 C C . GLU A 1 329 ? 29.144 4.536 -37.287 1.00 82.94 329 GLU A C 1
ATOM 2548 O O . GLU A 1 329 ? 30.288 4.970 -37.147 1.00 82.94 329 GLU A O 1
ATOM 2553 N N . ASN A 1 330 ? 28.650 3.605 -36.460 1.00 91.00 330 ASN A N 1
ATOM 2554 C CA . ASN A 1 330 ? 29.373 3.089 -35.292 1.00 91.00 330 ASN A CA 1
ATOM 2555 C C . ASN A 1 330 ? 29.761 4.174 -34.264 1.00 91.00 330 ASN A C 1
ATOM 2557 O O . ASN A 1 330 ? 30.730 3.979 -33.539 1.00 91.00 330 ASN A O 1
ATOM 2561 N N . THR A 1 331 ? 29.063 5.313 -34.189 1.00 93.56 331 THR A N 1
ATOM 2562 C CA . THR A 1 331 ? 29.489 6.471 -33.382 1.00 93.56 331 THR A CA 1
ATOM 2563 C C . THR A 1 331 ? 28.655 6.670 -32.112 1.00 93.56 331 THR A C 1
ATOM 2565 O O . THR A 1 331 ? 27.429 6.659 -32.149 1.00 93.56 331 THR A O 1
ATOM 2568 N N . ILE A 1 332 ? 29.323 6.934 -30.981 1.00 94.56 332 ILE A N 1
ATOM 2569 C CA . ILE A 1 332 ? 28.713 7.416 -29.733 1.00 94.56 332 ILE A CA 1
ATOM 2570 C C . ILE A 1 332 ? 29.277 8.791 -29.376 1.00 94.56 332 ILE A C 1
ATOM 2572 O O . ILE A 1 332 ? 30.490 9.000 -29.331 1.00 94.56 332 ILE A O 1
ATOM 2576 N N . ARG A 1 333 ? 28.384 9.723 -29.039 1.00 93.81 333 ARG A N 1
ATOM 2577 C CA . ARG A 1 333 ? 28.742 11.026 -28.476 1.00 93.81 333 ARG A CA 1
ATOM 2578 C C . ARG A 1 333 ? 28.643 11.009 -26.954 1.00 93.81 333 ARG A C 1
ATOM 2580 O O . ARG A 1 333 ? 27.576 10.739 -26.412 1.00 93.81 333 ARG A O 1
ATOM 2587 N N . VAL A 1 334 ? 29.731 11.372 -26.282 1.00 96.19 334 VAL A N 1
ATOM 2588 C CA . VAL A 1 334 ? 29.803 11.532 -24.824 1.00 96.19 334 VAL A CA 1
ATOM 2589 C C . VAL A 1 334 ? 29.894 13.023 -24.504 1.00 96.19 334 VAL A C 1
ATOM 2591 O O . VAL A 1 334 ? 30.943 13.650 -24.645 1.00 96.19 334 VAL A O 1
ATOM 2594 N N . SER A 1 335 ? 28.762 13.618 -24.127 1.00 92.50 335 SER A N 1
ATOM 2595 C CA . SER A 1 335 ? 28.688 15.051 -23.801 1.00 92.50 335 SER A CA 1
ATOM 2596 C C . SER A 1 335 ? 29.241 15.374 -22.409 1.00 92.50 335 SER A C 1
ATOM 2598 O O . SER A 1 335 ? 29.719 16.483 -22.188 1.00 92.50 335 SER A O 1
ATOM 2600 N N . GLU A 1 336 ? 29.195 14.409 -21.490 1.00 95.81 336 GLU A N 1
ATOM 2601 C CA . GLU A 1 336 ? 29.684 14.523 -20.115 1.00 95.81 336 GLU A CA 1
ATOM 2602 C C . GLU A 1 336 ? 30.609 13.340 -19.805 1.00 95.81 336 GLU A C 1
ATOM 2604 O O . GLU A 1 336 ? 30.210 12.181 -19.940 1.00 95.81 336 GLU A O 1
ATOM 2609 N N . ALA A 1 337 ? 31.848 13.623 -19.401 1.00 97.00 337 ALA A N 1
ATOM 2610 C CA . ALA A 1 337 ? 32.841 12.588 -19.126 1.00 97.00 337 ALA A CA 1
ATOM 2611 C C . ALA A 1 337 ? 32.399 11.680 -17.964 1.00 97.00 337 ALA A C 1
ATOM 2613 O O . ALA A 1 337 ? 31.972 12.153 -16.912 1.00 97.00 337 ALA A O 1
ATOM 2614 N N . GLY A 1 338 ? 32.549 10.371 -18.130 1.00 96.88 338 GLY A N 1
ATOM 2615 C CA . GLY A 1 338 ? 32.154 9.330 -17.182 1.00 96.88 338 GLY A CA 1
ATOM 2616 C C . GLY A 1 338 ? 30.771 8.726 -17.439 1.00 96.88 338 GLY A C 1
ATOM 2617 O O . GLY A 1 338 ? 30.368 7.815 -16.715 1.00 96.88 338 GLY A O 1
ATOM 2618 N N . THR A 1 339 ? 30.030 9.210 -18.441 1.00 97.38 339 THR A N 1
ATOM 2619 C CA . THR A 1 339 ? 28.650 8.770 -18.714 1.00 97.38 339 THR A CA 1
ATOM 2620 C C . THR A 1 339 ? 28.538 7.654 -19.755 1.00 97.38 339 THR A C 1
ATOM 2622 O O . THR A 1 339 ? 27.442 7.119 -19.953 1.00 97.38 339 THR A O 1
ATOM 2625 N N . LEU A 1 340 ? 29.638 7.233 -20.394 1.00 96.50 340 LEU A N 1
ATOM 2626 C CA . LEU A 1 340 ? 29.597 6.264 -21.495 1.00 96.50 340 LEU A CA 1
ATOM 2627 C C . LEU A 1 340 ? 29.003 4.913 -21.080 1.00 96.50 340 LEU A C 1
ATOM 2629 O O . LEU A 1 340 ? 28.249 4.317 -21.846 1.00 96.50 340 LEU A O 1
ATOM 2633 N N . ALA A 1 341 ? 29.287 4.441 -19.862 1.00 96.38 341 ALA A N 1
ATOM 2634 C CA . ALA A 1 341 ? 28.723 3.191 -19.349 1.00 96.38 341 ALA A CA 1
ATOM 2635 C C . ALA A 1 341 ? 27.185 3.203 -19.360 1.00 96.38 341 ALA A C 1
ATOM 2637 O O . ALA A 1 341 ? 26.577 2.228 -19.801 1.00 96.38 341 ALA A O 1
ATOM 2638 N N . LYS A 1 342 ? 26.587 4.328 -18.945 1.00 92.62 342 LYS A N 1
ATOM 2639 C CA . LYS A 1 342 ? 25.136 4.550 -18.925 1.00 92.62 342 LYS A CA 1
ATOM 2640 C C . LYS A 1 342 ? 24.567 4.670 -20.338 1.00 92.62 342 LYS A C 1
ATOM 2642 O O . LYS A 1 342 ? 23.519 4.108 -20.629 1.00 92.62 342 LYS A O 1
ATOM 2647 N N . ILE A 1 343 ? 25.272 5.348 -21.246 1.00 90.81 343 ILE A N 1
ATOM 2648 C CA . ILE A 1 343 ? 24.868 5.423 -22.661 1.00 90.81 343 ILE A CA 1
ATOM 2649 C C . ILE A 1 343 ? 24.814 4.012 -23.273 1.00 90.81 343 ILE A C 1
ATOM 2651 O O . ILE A 1 343 ? 23.841 3.658 -23.939 1.00 90.81 343 ILE A O 1
ATOM 2655 N N . LEU A 1 344 ? 25.825 3.184 -22.992 1.00 92.06 344 LEU A N 1
ATOM 2656 C CA . LEU A 1 344 ? 25.939 1.808 -23.482 1.00 92.06 344 LEU A CA 1
ATOM 2657 C C . LEU A 1 344 ? 24.891 0.839 -22.906 1.00 92.06 344 LEU A C 1
ATOM 2659 O O . LEU A 1 344 ? 24.764 -0.264 -23.430 1.00 92.06 344 LEU A O 1
ATOM 2663 N N . GLU A 1 345 ? 24.130 1.203 -21.867 1.00 89.38 345 GLU A N 1
ATOM 2664 C CA . GLU A 1 345 ? 22.983 0.398 -21.398 1.00 89.38 345 GLU A CA 1
ATOM 2665 C C . GLU A 1 345 ? 21.876 0.308 -22.455 1.00 89.38 345 GLU A C 1
ATOM 2667 O O . GLU A 1 345 ? 21.115 -0.655 -22.474 1.00 89.38 345 GLU A O 1
ATOM 2672 N N . GLY A 1 346 ? 21.804 1.286 -23.365 1.00 83.31 346 GLY A N 1
ATOM 2673 C CA . GLY A 1 346 ? 20.848 1.283 -24.468 1.00 83.31 346 GLY A CA 1
ATOM 2674 C C . GLY A 1 346 ? 21.213 0.370 -25.641 1.00 83.31 346 GLY A C 1
ATOM 2675 O O . GLY A 1 346 ? 20.371 0.194 -26.514 1.00 83.31 346 GLY A O 1
ATOM 2676 N N . TYR A 1 347 ? 22.426 -0.187 -25.684 1.00 86.94 347 TYR A N 1
ATOM 2677 C CA . TYR A 1 347 ? 22.948 -0.916 -26.844 1.00 86.94 347 TYR A CA 1
ATOM 2678 C C . TYR A 1 347 ? 23.246 -2.378 -26.502 1.00 86.94 347 TYR A C 1
ATOM 2680 O O . TYR A 1 347 ? 23.685 -2.697 -25.394 1.00 86.94 347 TYR A O 1
ATOM 2688 N N . ASP A 1 348 ? 23.103 -3.279 -27.479 1.00 87.38 348 ASP A N 1
ATOM 2689 C CA . ASP A 1 348 ? 23.630 -4.638 -27.340 1.00 87.38 348 ASP A CA 1
ATOM 2690 C C . ASP A 1 348 ? 25.161 -4.625 -27.427 1.00 87.38 348 ASP A C 1
ATOM 2692 O O . ASP A 1 348 ? 25.752 -4.627 -28.510 1.00 87.38 348 ASP A O 1
ATOM 2696 N N . LYS A 1 349 ? 25.813 -4.674 -26.264 1.00 91.50 349 LYS A N 1
ATOM 2697 C CA . LYS A 1 349 ? 27.277 -4.695 -26.129 1.00 91.50 349 LYS A CA 1
ATOM 2698 C C . LYS A 1 349 ? 27.935 -5.866 -26.876 1.00 91.50 349 LYS A C 1
ATOM 2700 O O . LYS A 1 349 ? 29.102 -5.752 -27.241 1.00 91.50 349 LYS A O 1
ATOM 2705 N N . ASN A 1 350 ? 27.221 -6.968 -27.133 1.00 90.94 350 ASN A N 1
ATOM 2706 C CA . ASN A 1 350 ? 27.749 -8.125 -27.872 1.00 90.94 350 ASN A CA 1
ATOM 2707 C C . ASN A 1 350 ? 27.773 -7.935 -29.392 1.00 90.94 350 ASN A C 1
ATOM 2709 O O . ASN A 1 350 ? 28.404 -8.741 -30.087 1.00 90.94 350 ASN A O 1
ATOM 2713 N N . SER A 1 351 ? 27.095 -6.906 -29.900 1.00 89.44 351 SER A N 1
ATOM 2714 C CA . SER A 1 351 ? 27.096 -6.529 -31.316 1.00 89.44 351 SER A CA 1
ATOM 2715 C C . SER A 1 351 ? 28.201 -5.520 -31.661 1.00 89.44 351 SER A C 1
ATOM 2717 O O . SER A 1 351 ? 28.623 -5.431 -32.815 1.00 89.44 351 SER A O 1
ATOM 2719 N N . ILE A 1 352 ? 28.718 -4.792 -30.663 1.00 94.19 352 ILE A N 1
ATOM 2720 C CA . ILE A 1 352 ? 29.679 -3.702 -30.861 1.00 94.19 352 ILE A CA 1
ATOM 2721 C C . ILE A 1 352 ? 31.067 -4.277 -31.159 1.00 94.19 352 ILE A C 1
ATOM 2723 O O . ILE A 1 352 ? 31.804 -4.680 -30.259 1.00 94.19 352 ILE A O 1
ATOM 2727 N N . THR A 1 353 ? 31.428 -4.297 -32.441 1.00 95.44 353 THR A N 1
ATOM 2728 C CA . THR A 1 353 ? 32.756 -4.719 -32.926 1.00 95.44 353 THR A CA 1
ATOM 2729 C C . THR A 1 353 ? 33.631 -3.544 -33.346 1.00 95.44 353 THR A C 1
ATOM 2731 O O . THR A 1 353 ? 34.853 -3.594 -33.215 1.00 95.44 353 THR A O 1
ATOM 2734 N N . THR A 1 354 ? 33.008 -2.467 -33.817 1.00 95.88 354 THR A N 1
ATOM 2735 C CA . THR A 1 354 ? 33.651 -1.203 -34.174 1.00 95.88 354 THR A CA 1
ATOM 2736 C C . THR A 1 354 ? 32.930 -0.082 -33.448 1.00 95.88 354 THR A C 1
ATOM 2738 O O . THR A 1 354 ? 31.703 -0.096 -33.378 1.00 95.88 354 THR A O 1
ATOM 2741 N N . LEU A 1 355 ? 33.679 0.866 -32.894 1.00 97.38 355 LEU A N 1
ATOM 2742 C CA . LEU A 1 355 ? 33.114 2.001 -32.178 1.00 97.38 355 LEU A CA 1
ATOM 2743 C C . LEU A 1 355 ? 33.972 3.244 -32.392 1.00 97.38 355 LEU A C 1
ATOM 2745 O O . LEU A 1 355 ? 35.179 3.212 -32.165 1.00 97.38 355 LEU A O 1
ATOM 2749 N N . LYS A 1 356 ? 33.340 4.348 -32.770 1.00 97.50 356 LYS A N 1
ATOM 2750 C CA . LYS A 1 356 ? 33.887 5.697 -32.700 1.00 97.50 356 LYS A CA 1
ATOM 2751 C C . LYS A 1 356 ? 33.276 6.411 -31.503 1.00 97.50 356 LYS A C 1
ATOM 2753 O O . LYS A 1 356 ? 32.063 6.384 -31.314 1.00 97.50 356 LYS A O 1
ATOM 2758 N N . VAL A 1 357 ? 34.104 7.063 -30.701 1.00 97.38 357 VAL A N 1
ATOM 2759 C CA . VAL A 1 357 ? 33.648 7.911 -29.598 1.00 97.38 357 VAL A CA 1
ATOM 2760 C C . VAL A 1 357 ? 34.043 9.348 -29.898 1.00 97.38 357 VAL A C 1
ATOM 2762 O O . VAL A 1 357 ? 35.161 9.610 -30.335 1.00 97.38 357 VAL A O 1
ATOM 2765 N N . ILE A 1 358 ? 33.122 10.281 -29.670 1.00 96.56 358 ILE A N 1
ATOM 2766 C CA . ILE A 1 358 ? 33.364 11.722 -29.808 1.00 96.56 358 ILE A CA 1
ATOM 2767 C C . ILE A 1 358 ? 32.931 12.457 -28.536 1.00 96.56 358 ILE A C 1
ATOM 2769 O O . ILE A 1 358 ? 32.008 12.015 -27.850 1.00 96.56 358 ILE A O 1
ATOM 2773 N N . GLY A 1 359 ? 33.545 13.604 -28.244 1.00 95.75 359 GLY A N 1
ATOM 2774 C CA . GLY A 1 359 ? 33.207 14.423 -27.070 1.00 95.75 359 GLY A CA 1
ATOM 2775 C C . GLY A 1 359 ? 34.245 14.326 -25.953 1.00 95.75 359 GLY A C 1
ATOM 2776 O O . GLY A 1 359 ? 35.432 14.248 -26.239 1.00 95.75 359 GLY A O 1
ATOM 2777 N N . SER A 1 360 ? 33.836 14.370 -24.688 1.00 95.00 360 SER A N 1
ATOM 2778 C CA . SER A 1 360 ? 34.767 14.377 -23.546 1.00 95.00 360 SER A CA 1
ATOM 2779 C C . SER A 1 360 ? 34.657 13.079 -22.761 1.00 95.00 360 SER A C 1
ATOM 2781 O O . SER A 1 360 ? 33.552 12.704 -22.380 1.00 95.00 360 SER A O 1
ATOM 2783 N N . ILE A 1 361 ? 35.785 12.418 -22.487 1.00 97.81 361 ILE A N 1
ATOM 2784 C CA . ILE A 1 361 ? 35.818 11.148 -21.747 1.00 97.81 361 ILE A CA 1
ATOM 2785 C C . ILE A 1 361 ? 36.827 11.181 -20.592 1.00 97.81 361 ILE A C 1
ATOM 2787 O O . ILE A 1 361 ? 37.742 12.005 -20.581 1.00 97.81 361 ILE A O 1
ATOM 2791 N N . ASN A 1 362 ? 36.672 10.282 -19.621 1.00 97.19 362 ASN A N 1
ATOM 2792 C CA . ASN A 1 362 ? 37.613 10.076 -18.515 1.00 97.19 362 ASN A CA 1
ATOM 2793 C C . ASN A 1 362 ? 37.871 8.579 -18.249 1.00 97.19 362 ASN A C 1
ATOM 2795 O O . ASN A 1 362 ? 37.422 7.705 -18.992 1.00 97.19 362 ASN A O 1
ATOM 2799 N N . ASP A 1 363 ? 38.593 8.277 -17.171 1.00 97.12 363 ASP A N 1
ATOM 2800 C CA . ASP A 1 363 ? 38.986 6.916 -16.797 1.00 97.12 363 ASP A CA 1
ATOM 2801 C C . ASP A 1 363 ? 37.798 5.946 -16.651 1.00 97.12 363 ASP A C 1
ATOM 2803 O O . ASP A 1 363 ? 37.929 4.769 -16.995 1.00 97.12 363 ASP A O 1
ATOM 2807 N N . ASN A 1 364 ? 36.623 6.416 -16.212 1.00 97.56 364 ASN A N 1
ATOM 2808 C CA . ASN A 1 364 ? 35.427 5.571 -16.101 1.00 97.56 364 ASN A CA 1
ATOM 2809 C C . ASN A 1 364 ? 34.917 5.128 -17.481 1.00 97.56 364 ASN A C 1
ATOM 2811 O O . ASN A 1 364 ? 34.489 3.985 -17.651 1.00 97.56 364 ASN A O 1
ATOM 2815 N N . ASP A 1 365 ? 35.003 5.999 -18.486 1.00 98.31 365 ASP A N 1
ATOM 2816 C CA . ASP A 1 365 ? 34.612 5.660 -19.856 1.00 98.31 365 ASP A CA 1
ATOM 2817 C C . ASP A 1 365 ? 35.602 4.675 -20.488 1.00 98.31 365 ASP A C 1
ATOM 2819 O O . ASP A 1 365 ? 35.197 3.754 -21.196 1.00 98.31 365 ASP A O 1
ATOM 2823 N N . ILE A 1 366 ? 36.899 4.808 -20.186 1.00 97.38 366 ILE A N 1
ATOM 2824 C CA . ILE A 1 366 ? 37.922 3.839 -20.609 1.00 97.38 366 ILE A CA 1
ATOM 2825 C C . ILE A 1 366 ? 37.628 2.453 -20.029 1.00 97.38 366 ILE A C 1
ATOM 2827 O O . ILE A 1 366 ? 37.723 1.452 -20.744 1.00 97.38 366 ILE A O 1
ATOM 2831 N N . VAL A 1 367 ? 37.208 2.378 -18.763 1.00 96.56 367 VAL A N 1
ATOM 2832 C CA . VAL A 1 367 ? 36.760 1.117 -18.152 1.00 96.56 367 VAL A CA 1
ATOM 2833 C C . VAL A 1 367 ? 35.558 0.549 -18.908 1.00 96.56 367 VAL A C 1
ATOM 2835 O O . VAL A 1 367 ? 35.562 -0.644 -19.214 1.00 96.56 367 VAL A O 1
ATOM 2838 N N . ALA A 1 368 ? 34.572 1.383 -19.251 1.00 96.88 368 ALA A N 1
ATOM 2839 C CA . ALA A 1 368 ? 33.391 0.965 -20.008 1.00 96.88 368 ALA A CA 1
ATOM 2840 C C . ALA A 1 368 ? 33.747 0.413 -21.400 1.00 96.88 368 ALA A C 1
ATOM 2842 O O . ALA A 1 368 ? 33.189 -0.599 -21.820 1.00 96.88 368 ALA A O 1
ATOM 2843 N N . LEU A 1 369 ? 34.711 1.033 -22.086 1.00 97.31 369 LEU A N 1
ATOM 2844 C CA . LEU A 1 369 ? 35.217 0.584 -23.385 1.00 97.31 369 LEU A CA 1
ATOM 2845 C C . LEU A 1 369 ? 36.000 -0.726 -23.281 1.00 97.31 369 LEU A C 1
ATOM 2847 O O . LEU A 1 369 ? 35.803 -1.629 -24.093 1.00 97.31 369 LEU A O 1
ATOM 2851 N N . ARG A 1 370 ? 36.868 -0.855 -22.269 1.00 94.56 370 ARG A N 1
ATOM 2852 C CA . ARG A 1 370 ? 37.714 -2.043 -22.072 1.00 94.56 370 ARG A CA 1
ATOM 2853 C C . ARG A 1 370 ? 36.894 -3.323 -21.913 1.00 94.56 370 ARG A C 1
ATOM 2855 O O . ARG A 1 370 ? 37.372 -4.380 -22.315 1.00 94.56 370 ARG A O 1
ATOM 2862 N N . ILE A 1 371 ? 35.714 -3.244 -21.301 1.00 93.88 371 ILE A N 1
ATOM 2863 C CA . ILE A 1 371 ? 34.877 -4.415 -20.993 1.00 93.88 371 ILE A CA 1
ATOM 2864 C C . ILE A 1 371 ? 33.886 -4.779 -22.108 1.00 93.88 371 ILE A C 1
ATOM 2866 O O . ILE A 1 371 ? 33.082 -5.694 -21.920 1.00 93.88 371 ILE A O 1
ATOM 2870 N N . LEU A 1 372 ? 33.907 -4.087 -23.254 1.00 95.50 372 LEU A N 1
ATOM 2871 C CA . LEU A 1 372 ? 33.059 -4.452 -24.386 1.00 95.50 372 LEU A CA 1
ATOM 2872 C C . LEU A 1 372 ? 33.516 -5.799 -24.977 1.00 95.50 372 LEU A C 1
ATOM 2874 O O . LEU A 1 372 ? 34.663 -5.922 -25.405 1.00 95.50 372 LEU A O 1
ATOM 2878 N N . PRO A 1 373 ? 32.631 -6.811 -25.031 1.00 95.31 373 PRO A N 1
ATOM 2879 C CA . PRO A 1 373 ? 33.023 -8.212 -25.192 1.00 95.31 373 PRO A CA 1
ATOM 2880 C C . PRO A 1 373 ? 33.537 -8.578 -26.586 1.00 95.31 373 PRO A C 1
ATOM 2882 O O . PRO A 1 373 ? 34.127 -9.644 -26.737 1.00 95.31 373 PRO A O 1
ATOM 2885 N N . LYS A 1 374 ? 33.283 -7.750 -27.607 1.00 96.19 374 LYS A N 1
ATOM 2886 C CA . LYS A 1 374 ? 33.721 -7.990 -28.993 1.00 96.19 374 LYS A CA 1
ATOM 2887 C C . LYS A 1 374 ? 34.340 -6.764 -29.663 1.00 96.19 374 LYS A C 1
ATOM 2889 O O . LYS A 1 374 ? 34.558 -6.791 -30.874 1.00 96.19 374 LYS A O 1
ATOM 2894 N N . LEU A 1 375 ? 34.625 -5.701 -28.905 1.00 97.12 375 LEU A N 1
ATOM 2895 C CA . LEU A 1 375 ? 35.160 -4.467 -29.474 1.00 97.12 375 LEU A CA 1
ATOM 2896 C C . LEU A 1 375 ? 36.565 -4.726 -30.030 1.00 97.12 375 LEU A C 1
ATOM 2898 O O . LEU A 1 375 ? 37.482 -5.049 -29.278 1.00 97.12 375 LEU A O 1
ATOM 2902 N N . SER A 1 376 ? 36.709 -4.576 -31.345 1.00 96.88 376 SER A N 1
ATOM 2903 C CA . SER A 1 376 ? 37.929 -4.851 -32.106 1.00 96.88 376 SER A CA 1
ATOM 2904 C C . SER A 1 376 ? 38.556 -3.585 -32.679 1.00 96.88 376 SER A C 1
ATOM 2906 O O . SER A 1 376 ? 39.779 -3.446 -32.639 1.00 96.88 376 SER A O 1
ATOM 2908 N N . ASN A 1 377 ? 37.742 -2.629 -33.129 1.00 97.56 377 ASN A N 1
ATOM 2909 C CA . ASN A 1 377 ? 38.222 -1.360 -33.672 1.00 97.56 377 ASN A CA 1
ATOM 2910 C C . ASN A 1 377 ? 37.648 -0.195 -32.869 1.00 97.56 377 ASN A C 1
ATOM 2912 O O . ASN A 1 377 ? 36.430 -0.019 -32.821 1.00 97.56 377 ASN A O 1
ATOM 2916 N N . LEU A 1 378 ? 38.518 0.603 -32.255 1.00 98.06 378 LEU A N 1
ATOM 2917 C CA . LEU A 1 378 ? 38.127 1.747 -31.439 1.00 98.06 378 LEU A CA 1
ATOM 2918 C C . LEU A 1 378 ? 38.723 3.044 -31.993 1.00 98.06 378 LEU A C 1
ATOM 2920 O O . LEU A 1 378 ? 39.938 3.204 -32.068 1.00 98.06 378 LEU A O 1
ATOM 2924 N N . ASP A 1 379 ? 37.870 3.994 -32.344 1.00 98.12 379 ASP A N 1
ATOM 2925 C CA . ASP A 1 379 ? 38.274 5.326 -32.777 1.00 98.12 379 ASP A CA 1
ATOM 2926 C C . ASP A 1 379 ? 37.997 6.342 -31.661 1.00 98.12 379 ASP A C 1
ATOM 2928 O O . ASP A 1 379 ? 36.842 6.657 -31.373 1.00 98.12 379 ASP A O 1
ATOM 2932 N N . LEU A 1 380 ? 39.059 6.827 -31.009 1.00 98.06 380 LEU A N 1
ATOM 2933 C CA . LEU A 1 380 ? 39.005 7.902 -30.012 1.00 98.06 380 LEU A CA 1
ATOM 2934 C C . LEU A 1 380 ? 39.610 9.205 -30.547 1.00 98.06 380 LEU A C 1
ATOM 2936 O O . LEU A 1 380 ? 39.946 10.082 -29.759 1.00 98.06 380 LEU A O 1
ATOM 2940 N N . GLU A 1 381 ? 39.813 9.347 -31.857 1.00 97.75 381 GLU A N 1
ATOM 2941 C CA . GLU A 1 381 ? 40.569 10.467 -32.431 1.00 97.75 381 GLU A CA 1
ATOM 2942 C C . GLU A 1 381 ? 39.978 11.839 -32.054 1.00 97.75 381 GLU A C 1
ATOM 2944 O O . GLU A 1 381 ? 40.722 12.783 -31.766 1.00 97.75 381 GLU A O 1
ATOM 2949 N N . ASP A 1 382 ? 38.645 11.916 -31.999 1.00 96.69 382 ASP A N 1
ATOM 2950 C CA . ASP A 1 382 ? 37.861 13.136 -31.776 1.00 96.69 382 ASP A CA 1
ATOM 2951 C C . ASP A 1 382 ? 37.309 13.246 -30.336 1.00 96.69 382 ASP A C 1
ATOM 2953 O O . ASP A 1 382 ? 36.276 13.887 -30.101 1.00 96.69 382 ASP A O 1
ATOM 2957 N N . VAL A 1 383 ? 37.983 12.625 -29.358 1.00 97.62 383 VAL A N 1
ATOM 2958 C CA . VAL A 1 383 ? 37.681 12.833 -27.931 1.00 97.62 383 VAL A CA 1
ATOM 2959 C C . VAL A 1 383 ? 38.654 13.808 -27.266 1.00 97.62 383 VAL A C 1
ATOM 2961 O O . VAL A 1 383 ? 39.824 13.903 -27.637 1.00 97.62 383 VAL A O 1
ATOM 2964 N N . TYR A 1 384 ? 38.187 14.490 -26.222 1.00 96.06 384 TYR A N 1
ATOM 2965 C CA . TYR A 1 384 ? 39.028 15.209 -25.276 1.00 96.06 384 TYR A CA 1
ATOM 2966 C C . TYR A 1 384 ? 39.447 14.268 -24.141 1.00 96.06 384 TYR A C 1
ATOM 2968 O O . TYR A 1 384 ? 38.654 13.950 -23.254 1.00 96.06 384 TYR A O 1
ATOM 2976 N N . LEU A 1 385 ? 40.705 13.831 -24.187 1.00 96.56 385 LEU A N 1
ATOM 2977 C CA . LEU A 1 385 ? 41.385 13.065 -23.141 1.00 96.56 385 LEU A CA 1
ATOM 2978 C C . LEU A 1 385 ? 42.884 13.383 -23.200 1.00 96.56 385 LEU A C 1
ATOM 2980 O O . LEU A 1 385 ? 43.515 13.224 -24.247 1.00 96.56 385 LEU A O 1
ATOM 2984 N N . THR A 1 386 ? 43.464 13.862 -22.099 1.00 96.69 386 THR A N 1
ATOM 2985 C CA . THR A 1 386 ? 44.871 14.305 -22.070 1.00 96.69 386 THR A CA 1
ATOM 2986 C C . THR A 1 386 ? 45.843 13.239 -21.577 1.00 96.69 386 THR A C 1
ATOM 2988 O O . THR A 1 386 ? 47.033 13.340 -21.863 1.00 96.69 386 THR A O 1
ATOM 2991 N N . SER A 1 387 ? 45.370 12.218 -20.864 1.00 96.94 387 SER A N 1
ATOM 2992 C CA . SER A 1 387 ? 46.196 11.111 -20.373 1.00 96.94 387 SER A CA 1
ATOM 2993 C C . SER A 1 387 ? 45.398 9.812 -20.403 1.00 96.94 387 SER A C 1
ATOM 2995 O O . SER A 1 387 ? 44.224 9.806 -20.038 1.00 96.94 387 SER A O 1
ATOM 2997 N N . LEU A 1 388 ? 46.019 8.725 -20.863 1.00 96.62 388 LEU A N 1
ATOM 2998 C CA . LEU A 1 388 ? 45.460 7.379 -20.752 1.00 96.62 388 LEU A CA 1
ATOM 2999 C C . LEU A 1 388 ? 45.915 6.761 -19.425 1.00 96.62 388 LEU A C 1
ATOM 3001 O O . LEU A 1 388 ? 47.121 6.733 -19.163 1.00 96.62 388 LEU A O 1
ATOM 3005 N N . PRO A 1 389 ? 45.005 6.207 -18.608 1.00 96.38 389 PRO A N 1
ATOM 3006 C CA . PRO A 1 389 ? 45.370 5.685 -17.299 1.00 96.38 389 PRO A CA 1
ATOM 3007 C C . PRO A 1 389 ? 46.247 4.427 -17.388 1.00 96.38 389 PRO A C 1
ATOM 3009 O O . PRO A 1 389 ? 46.268 3.690 -18.381 1.00 96.38 389 PRO A O 1
ATOM 3012 N N . ARG A 1 390 ? 46.962 4.139 -16.294 1.00 97.12 390 ARG A N 1
ATOM 3013 C CA . ARG A 1 390 ? 47.701 2.880 -16.111 1.00 97.12 390 ARG A CA 1
ATOM 3014 C C . ARG A 1 390 ? 46.744 1.695 -16.325 1.00 97.12 390 ARG A C 1
ATOM 3016 O O . ARG A 1 390 ? 45.666 1.668 -15.744 1.00 97.12 390 ARG A O 1
ATOM 3023 N N . HIS A 1 391 ? 47.146 0.701 -17.118 1.00 95.88 391 HIS A N 1
ATOM 3024 C CA . HIS A 1 391 ? 46.321 -0.475 -17.459 1.00 95.88 391 HIS A CA 1
ATOM 3025 C C . HIS A 1 391 ? 44.997 -0.198 -18.215 1.00 95.88 391 HIS A C 1
ATOM 3027 O O . HIS A 1 391 ? 44.113 -1.060 -18.203 1.00 95.88 391 HIS A O 1
ATOM 3033 N N . ALA A 1 392 ? 44.865 0.949 -18.899 1.00 96.12 392 ALA A N 1
ATOM 3034 C CA . ALA A 1 392 ? 43.668 1.362 -19.652 1.00 96.12 392 ALA A CA 1
ATOM 3035 C C . ALA A 1 392 ? 42.975 0.237 -20.451 1.00 96.12 392 ALA A C 1
ATOM 3037 O O . ALA A 1 392 ? 41.803 -0.037 -20.225 1.00 96.12 392 ALA A O 1
ATOM 3038 N N . PHE A 1 393 ? 43.711 -0.454 -21.322 1.00 96.56 393 PHE A N 1
ATOM 3039 C CA . PHE A 1 393 ? 43.274 -1.584 -22.154 1.00 96.56 393 PHE A CA 1
ATOM 3040 C C . PHE A 1 393 ? 44.133 -2.839 -21.918 1.00 96.56 393 PHE A C 1
ATOM 3042 O O . PHE A 1 393 ? 44.265 -3.698 -22.788 1.00 96.56 393 PHE A O 1
ATOM 3049 N N . SER A 1 394 ? 44.734 -2.959 -20.730 1.00 94.44 394 SER A N 1
ATOM 3050 C CA . SER A 1 394 ? 45.535 -4.130 -20.364 1.00 94.44 394 SER A CA 1
ATOM 3051 C C . SER A 1 394 ? 44.683 -5.401 -20.428 1.00 94.44 394 SER A C 1
ATOM 3053 O O . SER A 1 394 ? 43.560 -5.410 -19.926 1.00 94.44 394 SER A O 1
ATOM 3055 N N . GLN A 1 395 ? 45.242 -6.479 -20.984 1.00 93.00 395 GLN A N 1
ATOM 3056 C CA . GLN A 1 395 ? 44.613 -7.799 -21.137 1.00 93.00 395 GLN A CA 1
ATOM 3057 C C . GLN A 1 395 ? 43.357 -7.834 -22.020 1.00 93.00 395 GLN A C 1
ATOM 3059 O O . GLN A 1 395 ? 42.658 -8.849 -22.034 1.00 93.00 395 GLN A O 1
ATOM 3064 N N . ASN A 1 396 ? 43.057 -6.767 -22.764 1.00 93.19 396 ASN A N 1
ATOM 3065 C CA . ASN A 1 396 ? 41.929 -6.773 -23.686 1.00 93.19 396 ASN A CA 1
ATOM 3066 C C . ASN A 1 396 ? 42.247 -7.667 -24.897 1.00 93.19 396 ASN A C 1
ATOM 3068 O O . ASN A 1 396 ? 43.156 -7.360 -25.651 1.00 93.19 396 ASN A O 1
ATOM 3072 N N . LYS A 1 397 ? 41.494 -8.763 -25.069 1.00 92.25 397 LYS A N 1
ATOM 3073 C CA . LYS A 1 397 ? 41.752 -9.800 -26.089 1.00 92.25 397 LYS A CA 1
ATOM 3074 C C . LYS A 1 397 ? 41.066 -9.580 -27.428 1.00 92.25 397 LYS A C 1
ATOM 3076 O O . LYS A 1 397 ? 41.258 -10.379 -28.342 1.00 92.25 397 LYS A O 1
ATOM 3081 N N . THR A 1 398 ? 40.222 -8.563 -27.528 1.00 95.25 398 THR A N 1
ATOM 3082 C CA . THR A 1 398 ? 39.410 -8.327 -28.724 1.00 95.25 398 THR A CA 1
ATOM 3083 C C . THR A 1 398 ? 39.895 -7.127 -29.511 1.00 95.25 398 THR A C 1
ATOM 3085 O O . THR A 1 398 ? 39.766 -7.132 -30.731 1.00 95.25 398 THR A O 1
ATOM 3088 N N . LEU A 1 399 ? 40.466 -6.125 -28.837 1.00 96.81 399 LEU A N 1
ATOM 3089 C CA . LEU A 1 399 ? 40.904 -4.872 -29.433 1.00 96.81 399 LEU A CA 1
ATOM 3090 C C . LEU A 1 399 ? 42.141 -5.087 -30.313 1.00 96.81 399 LEU A C 1
ATOM 3092 O O . LEU A 1 399 ? 43.232 -5.365 -29.825 1.00 96.81 399 LEU A O 1
ATOM 3096 N N . THR A 1 400 ? 41.971 -4.910 -31.620 1.00 95.94 400 THR A N 1
ATOM 3097 C CA . THR A 1 400 ? 43.025 -5.065 -32.633 1.00 95.94 400 THR A CA 1
ATOM 3098 C C . THR A 1 400 ? 43.487 -3.733 -33.214 1.00 95.94 400 THR A C 1
ATOM 3100 O O . THR A 1 400 ? 44.597 -3.644 -33.736 1.00 95.94 400 THR A O 1
ATOM 3103 N N . SER A 1 401 ? 42.649 -2.696 -33.154 1.00 96.81 401 SER A N 1
ATOM 3104 C CA . SER A 1 401 ? 42.969 -1.359 -33.655 1.00 96.81 401 SER A CA 1
ATOM 3105 C C . SER A 1 401 ? 42.426 -0.284 -32.722 1.00 96.81 401 SER A C 1
ATOM 3107 O O . SER A 1 401 ? 41.262 -0.334 -32.322 1.00 96.81 401 SER A O 1
ATOM 3109 N N . ILE A 1 402 ? 43.263 0.702 -32.396 1.00 97.25 402 ILE A N 1
ATOM 3110 C CA . ILE A 1 402 ? 42.857 1.893 -31.652 1.00 97.25 402 ILE A CA 1
ATOM 3111 C C . ILE A 1 402 ? 43.442 3.157 -32.287 1.00 97.25 402 ILE A C 1
ATOM 3113 O O . ILE A 1 402 ? 44.656 3.250 -32.484 1.00 97.25 402 ILE A O 1
ATOM 3117 N N . LYS A 1 403 ? 42.593 4.148 -32.579 1.00 98.06 403 LYS A N 1
ATOM 3118 C CA . LYS A 1 403 ? 43.041 5.519 -32.858 1.00 98.06 403 LYS A CA 1
ATOM 3119 C C . LYS A 1 403 ? 43.016 6.321 -31.568 1.00 98.06 403 LYS A C 1
ATOM 3121 O O . LYS A 1 403 ? 41.984 6.396 -30.906 1.00 98.06 403 LYS A O 1
ATOM 3126 N N . LEU A 1 404 ? 44.159 6.893 -31.204 1.00 97.81 404 LEU A N 1
ATOM 3127 C CA . LEU A 1 404 ? 44.307 7.652 -29.967 1.00 97.81 404 LEU A CA 1
ATOM 3128 C C . LEU A 1 404 ? 43.780 9.090 -30.111 1.00 97.81 404 LEU A C 1
ATOM 3130 O O . LEU A 1 404 ? 43.830 9.642 -31.213 1.00 97.81 404 LEU A O 1
ATOM 3134 N N . PRO A 1 405 ? 43.333 9.717 -29.007 1.00 97.50 405 PRO A N 1
ATOM 3135 C CA . PRO A 1 405 ? 42.888 11.108 -29.007 1.00 97.50 405 PRO A CA 1
ATOM 3136 C C . PRO A 1 405 ? 43.973 12.064 -29.501 1.00 97.50 405 PRO A C 1
ATOM 3138 O O . PRO A 1 405 ? 45.116 11.997 -29.043 1.00 97.50 405 PRO A O 1
ATOM 3141 N N . LYS A 1 406 ? 43.608 13.037 -30.345 1.00 97.00 406 LYS A N 1
ATOM 3142 C CA . LYS A 1 406 ? 44.527 14.117 -30.770 1.00 97.00 406 LYS A CA 1
ATOM 3143 C C . LYS A 1 406 ? 45.049 14.956 -29.599 1.00 97.00 406 LYS A C 1
ATOM 3145 O O . LYS A 1 406 ? 46.102 15.578 -29.699 1.00 97.00 406 LYS A O 1
ATOM 3150 N N . THR A 1 407 ? 44.308 14.988 -28.493 1.00 96.81 407 THR A N 1
ATOM 3151 C CA . THR A 1 407 ? 44.646 15.741 -27.277 1.00 96.81 407 THR A CA 1
ATOM 3152 C C . THR A 1 407 ? 45.554 14.980 -26.309 1.00 96.81 407 THR A C 1
ATOM 3154 O O . THR A 1 407 ? 45.928 15.541 -25.276 1.00 96.81 407 THR A O 1
ATOM 3157 N N . LEU A 1 408 ? 45.872 13.713 -26.594 1.00 97.38 408 LEU A N 1
ATOM 3158 C CA . LEU A 1 408 ? 46.592 12.834 -25.678 1.00 97.38 408 LEU A CA 1
ATOM 3159 C C . LEU A 1 408 ? 48.053 13.278 -25.517 1.00 97.38 408 LEU A C 1
ATOM 3161 O O . LEU A 1 408 ? 48.776 13.440 -26.497 1.00 97.38 408 LEU A O 1
ATOM 3165 N N . LYS A 1 409 ? 48.495 13.450 -24.270 1.00 97.56 409 LYS A N 1
ATOM 3166 C CA . LYS A 1 409 ? 49.867 13.848 -23.915 1.00 97.56 409 LYS A CA 1
ATOM 3167 C C . LYS A 1 409 ? 50.648 12.722 -23.248 1.00 97.56 409 LYS A C 1
ATOM 3169 O O . LYS A 1 409 ? 51.865 12.663 -23.379 1.00 97.56 409 LYS A O 1
ATOM 3174 N N . GLU A 1 410 ? 49.954 11.840 -22.535 1.00 97.31 410 GLU A N 1
ATOM 3175 C CA . GLU A 1 410 ? 50.565 10.808 -21.699 1.00 97.31 410 GLU A CA 1
ATOM 3176 C C . GLU A 1 410 ? 49.862 9.457 -21.876 1.00 97.31 410 GLU A C 1
ATOM 3178 O O . GLU A 1 410 ? 48.637 9.381 -21.993 1.00 97.31 410 GLU A O 1
ATOM 3183 N N . ILE A 1 411 ? 50.649 8.379 -21.876 1.00 97.31 411 ILE A N 1
ATOM 3184 C CA . ILE A 1 411 ? 50.159 6.998 -21.854 1.00 97.31 411 ILE A CA 1
ATOM 3185 C C . ILE A 1 411 ? 50.683 6.344 -20.579 1.00 97.31 411 ILE A C 1
ATOM 3187 O O . ILE A 1 411 ? 51.890 6.162 -20.417 1.00 97.31 411 ILE A O 1
ATOM 3191 N N . GLY A 1 412 ? 49.775 5.990 -19.674 1.00 96.88 412 GLY A N 1
ATOM 3192 C CA . GLY A 1 412 ? 50.106 5.342 -18.413 1.00 96.88 412 GLY A CA 1
ATOM 3193 C C . GLY A 1 412 ? 50.762 3.974 -18.602 1.00 96.88 412 GLY A C 1
ATOM 3194 O O . GLY A 1 412 ? 50.521 3.255 -19.576 1.00 96.88 412 GLY A O 1
ATOM 3195 N N . SER A 1 413 ? 51.585 3.575 -17.630 1.00 97.25 413 SER A N 1
ATOM 3196 C CA . SER A 1 413 ? 52.302 2.298 -17.679 1.00 97.25 413 SER A CA 1
ATOM 3197 C C . SER A 1 413 ? 51.347 1.125 -17.914 1.00 97.25 413 SER A C 1
ATOM 3199 O O . SER A 1 413 ? 50.265 1.053 -17.329 1.00 97.25 413 SER A O 1
ATOM 3201 N N . TYR A 1 414 ? 51.760 0.177 -18.758 1.00 96.75 414 TYR A N 1
ATOM 3202 C CA . TYR A 1 414 ? 50.985 -1.026 -19.078 1.00 96.75 414 TYR A CA 1
ATOM 3203 C C . TYR A 1 414 ? 49.591 -0.761 -19.677 1.00 96.75 414 TYR A C 1
ATOM 3205 O O . TYR A 1 414 ? 48.763 -1.672 -19.668 1.00 96.75 414 TYR A O 1
ATOM 3213 N N . ALA A 1 415 ? 49.316 0.441 -20.205 1.00 95.94 415 ALA A N 1
ATOM 3214 C CA . ALA A 1 415 ? 48.020 0.784 -20.799 1.00 95.94 415 ALA A CA 1
ATOM 3215 C C . ALA A 1 415 ? 47.554 -0.229 -21.857 1.00 95.94 415 ALA A C 1
ATOM 3217 O O . ALA A 1 415 ? 46.367 -0.502 -21.942 1.00 95.94 415 ALA A O 1
ATOM 3218 N N . PHE A 1 416 ? 48.481 -0.840 -22.591 1.00 95.69 416 PHE A N 1
ATOM 3219 C CA . PHE A 1 416 ? 48.214 -1.800 -23.667 1.00 95.69 416 PHE A CA 1
ATOM 3220 C C . PHE A 1 416 ? 48.897 -3.159 -23.434 1.00 95.69 416 PHE A C 1
ATOM 3222 O O . PHE A 1 416 ? 49.213 -3.890 -24.368 1.00 95.69 416 PHE A O 1
ATOM 3229 N N . ASN A 1 417 ? 49.205 -3.490 -22.177 1.00 94.88 417 ASN A N 1
ATOM 3230 C CA . ASN A 1 417 ? 49.913 -4.726 -21.854 1.00 94.88 417 ASN A CA 1
ATOM 3231 C C . ASN A 1 417 ? 49.041 -5.959 -22.134 1.00 94.88 417 ASN A C 1
ATOM 3233 O O . ASN A 1 417 ? 47.914 -6.024 -21.653 1.00 94.88 417 ASN A O 1
ATOM 3237 N N . GLN A 1 418 ? 49.590 -6.965 -22.821 1.00 86.56 418 GLN A N 1
ATOM 3238 C CA . GLN A 1 418 ? 48.892 -8.216 -23.154 1.00 86.56 418 GLN A CA 1
ATOM 3239 C C . GLN A 1 418 ? 47.587 -8.023 -23.955 1.00 86.56 418 GLN A C 1
ATOM 3241 O O . GLN A 1 418 ? 46.637 -8.780 -23.718 1.00 86.56 418 GLN A O 1
ATOM 3246 N N . LEU A 1 419 ? 47.551 -7.037 -24.863 1.00 79.62 419 LEU A N 1
ATOM 3247 C CA . LEU A 1 419 ? 46.578 -7.010 -25.966 1.00 79.62 419 LEU A CA 1
ATOM 3248 C C . LEU A 1 419 ? 46.611 -8.342 -26.728 1.00 79.62 419 LEU A C 1
ATOM 3250 O O . LEU A 1 419 ? 47.738 -8.797 -27.039 1.00 79.62 419 LEU A O 1
#

Radius of gyration: 39.92 Å; chains: 1; bounding box: 90×54×140 Å

Sequence (419 aa):
MVIATLTTTFYSCKTNTDDLWDSIHQLDGRVTSLEELCKQMNGNISSLQKLVQALQDNNSITKITPIKEGEKVIGYTISFTKGEPITIYHGEKGDKGEQGDKGETGDKGDTGANGKDGSTPIIAVRQYTDGIYYWTLNGDWLRDNSGNMIKAEGKDGADGEQGEEGKAGITPQLKIEDGYWWVSYGEESGWIQLDKVVADNGETIFKEVTQDDDYVYFTLKNETVITIQKYRKLSITFKEGDDLKFDVDETKVVHYTIKSESNKSVIKVEMLNNDGCYSLHTDITNTTSGTITIKASVPTTNQVIVSVSNGEVTIMVAINVSLKPALEENTIRVSEAGTLAKILEGYDKNSITTLKVIGSINDNDIVALRILPKLSNLDLEDVYLTSLPRHAFSQNKTLTSIKLPKTLKEIGSYAFNQL

Foldseek 3Di:
DDDDDDDDDDDDDPDPVVVVVVVVVVVVVLVVLVVVLQVLQLLQLVVQLVLLQCVVVLWAWADWDFDDDPVDGQWIWTHTPDDDIGIHGADDWDPDDPDPDDPDDDDDDPDDPDDPDWDDWQWHWDQDPVRFIFIDIPNHFDADPVRHGQGSHADDQPPDDPDDGGPGRFGKHWDADPQWIWIDRDPVRPIDTGTGDDSDTSHHQWNDWDDDPFWIWTQGPVRDIRIRTHFKPWDKDWPVDQEEADDAFDKDKTKMFIIHPAQQKDKDKDWPDPPVQKDWDWADPGSGITIIMITGNPFAFTWIWIWMDRPPDIDIDIRTYGHQDDCDVQEDEDADELCQLVVCVSDDLQPRQAHEYAEEYDLNNLVSQLPSLQHAHYEDQHYDDAEQEACSNAQRPRHNYYHDYPNYDYYHHRVPHND

pLDDT: mean 82.89, std 18.94, range [30.38, 98.56]

Secondary structure (DSSP, 8-state):
------PPPP-----TTHHHHHHHHHHHHHHHHHHHHHHHHHHHHHHHHHHHHHHHTT--EEEEEEEEETTEEEEEEEEESSS--EEEE----PPPPP-------------PPPPPPP----EEEEE-TTS-EEEEETTEEPB-TTSPBPBS--PPPPSS--S---PPPPPPEEEEETTEEEEE-STTT--EEEEEPP------SEEEEEE-SSEEEEEETTS-EEEEEBP---EEEETT-SEEEE-TT-EEEEEEEEE-S-S--EEEEEESS--SSEEEEEEEEETTEEEEEEEESS--SEEEEEEEE-SS-EEEEEEEEEEPPP-GGGEEEESSTT-HHHHGGGS-TTT-SEEEEEEE--HHHHHHHHT-TT--EEE-TTEE-SEEPTTTTTT-SS--EEEPPTT--EE-TTTTTT-